Protein AF-A0A6L9JVS0-F1 (afdb_monomer)

Radius of gyration: 28.63 Å; Cα contacts (8 Å, |Δi|>4): 1352; chains: 1; bounding box: 74×17×90 Å

pLDDT: mean 97.19, std 3.71, range [51.88, 98.94]

Organism: Photorhabdus laumondii subsp. laumondii (NCBI:txid141679)

Structure (mmCIF, N/CA/C/O backbone):
data_AF-A0A6L9JVS0-F1
#
_entry.id   AF-A0A6L9JVS0-F1
#
loop_
_atom_site.group_PDB
_atom_site.id
_atom_site.type_symbol
_atom_site.label_atom_id
_atom_site.label_alt_id
_atom_site.label_comp_id
_atom_site.label_asym_id
_atom_site.label_entity_id
_atom_site.label_seq_id
_atom_site.pdbx_PDB_ins_code
_atom_site.Cartn_x
_atom_site.Cartn_y
_atom_site.Cartn_z
_atom_site.occupancy
_atom_site.B_iso_or_equiv
_atom_site.auth_seq_id
_atom_site.auth_comp_id
_atom_site.auth_asym_id
_atom_site.auth_atom_id
_atom_site.pdbx_PDB_model_num
ATOM 1 N N . LYS A 1 1 ? 33.020 8.277 -32.636 1.00 88.56 1 LYS A N 1
ATOM 2 C CA . LYS A 1 1 ? 31.544 8.339 -32.796 1.00 88.56 1 LYS A CA 1
ATOM 3 C C . LYS A 1 1 ? 31.143 7.348 -33.880 1.00 88.56 1 LYS A C 1
ATOM 5 O O . LYS A 1 1 ? 31.838 7.296 -34.883 1.00 88.56 1 LYS A O 1
ATOM 10 N N . MET A 1 2 ? 30.080 6.577 -33.675 1.00 92.81 2 MET A N 1
ATOM 11 C CA . MET A 1 2 ? 29.468 5.703 -34.682 1.00 92.81 2 MET A CA 1
ATOM 12 C C . MET A 1 2 ? 28.032 6.170 -34.920 1.00 92.81 2 MET A C 1
ATOM 14 O O . MET A 1 2 ? 27.337 6.467 -33.949 1.00 92.81 2 MET A O 1
ATOM 18 N N . ASP A 1 3 ? 27.616 6.260 -36.180 1.00 96.19 3 ASP A N 1
ATOM 19 C CA . ASP A 1 3 ? 26.285 6.721 -36.585 1.00 96.19 3 ASP A CA 1
ATOM 20 C C . ASP A 1 3 ? 25.794 5.869 -37.755 1.00 96.19 3 ASP A C 1
ATOM 22 O O . ASP A 1 3 ? 26.435 5.840 -38.805 1.00 96.19 3 ASP A O 1
ATOM 26 N N . VAL A 1 4 ? 24.728 5.099 -37.536 1.00 95.38 4 VAL A N 1
ATOM 27 C CA . VAL A 1 4 ? 24.263 4.077 -38.481 1.00 95.38 4 VAL A CA 1
ATOM 28 C C . VAL A 1 4 ? 22.766 4.189 -38.723 1.00 95.38 4 VAL A C 1
ATOM 30 O O . VAL A 1 4 ? 21.970 4.281 -37.787 1.00 95.38 4 VAL A O 1
ATOM 33 N N . TYR A 1 5 ? 22.396 4.091 -39.998 1.00 96.31 5 TYR A N 1
ATOM 34 C CA . TYR A 1 5 ? 21.030 3.933 -40.481 1.00 96.31 5 TYR A CA 1
ATOM 35 C C . TYR A 1 5 ? 20.975 2.635 -41.281 1.00 96.31 5 TYR A C 1
ATOM 37 O O . TYR A 1 5 ? 21.694 2.492 -42.267 1.00 96.31 5 TYR A O 1
ATOM 45 N N . ALA A 1 6 ? 20.162 1.679 -40.838 1.00 93.50 6 ALA A N 1
ATOM 46 C CA . ALA A 1 6 ? 20.070 0.365 -41.462 1.00 93.50 6 ALA A CA 1
ATOM 47 C C . ALA A 1 6 ? 18.608 -0.068 -41.601 1.00 93.50 6 ALA A C 1
ATOM 49 O O . ALA A 1 6 ? 17.799 0.133 -40.695 1.00 93.50 6 ALA A O 1
ATOM 50 N N . GLY A 1 7 ? 18.267 -0.686 -42.727 1.00 92.50 7 GLY A N 1
ATOM 51 C CA . GLY A 1 7 ? 16.947 -1.247 -42.995 1.00 92.50 7 GLY A CA 1
ATOM 52 C C . GLY A 1 7 ? 17.060 -2.549 -43.778 1.00 92.50 7 GLY A C 1
ATOM 53 O O . GLY A 1 7 ? 18.138 -2.896 -44.255 1.00 92.50 7 GLY A O 1
ATOM 54 N N . GLY A 1 8 ? 15.947 -3.266 -43.915 1.00 90.25 8 GLY A N 1
ATOM 55 C CA . GLY A 1 8 ? 15.896 -4.531 -44.651 1.00 90.25 8 GLY A CA 1
ATOM 56 C C . GLY A 1 8 ? 15.139 -5.615 -43.895 1.00 90.25 8 GLY A C 1
ATOM 57 O O . GLY A 1 8 ? 14.240 -5.328 -43.107 1.00 90.25 8 GLY A O 1
ATOM 58 N N . ALA A 1 9 ? 15.488 -6.878 -44.138 1.00 91.44 9 ALA A N 1
ATOM 59 C CA . ALA A 1 9 ? 14.839 -7.997 -43.460 1.00 91.44 9 ALA A CA 1
ATOM 60 C C . ALA A 1 9 ? 15.318 -8.147 -42.007 1.00 91.44 9 ALA A C 1
ATOM 62 O O . ALA A 1 9 ? 14.504 -8.250 -41.089 1.00 91.44 9 ALA A O 1
ATOM 63 N N . VAL A 1 10 ? 16.637 -8.105 -41.795 1.00 94.62 10 VAL A N 1
ATOM 64 C CA . VAL A 1 10 ? 17.281 -8.226 -40.482 1.00 94.62 10 VAL A CA 1
ATOM 65 C C . VAL A 1 10 ? 18.477 -7.281 -40.405 1.00 94.62 10 VAL A C 1
ATOM 67 O O . VAL A 1 10 ? 19.295 -7.249 -41.320 1.00 94.62 10 VAL A O 1
ATOM 70 N N . ASN A 1 11 ? 18.602 -6.559 -39.293 1.00 95.94 11 ASN A N 1
ATOM 71 C CA . ASN A 1 11 ? 19.773 -5.765 -38.941 1.00 95.94 11 ASN A CA 1
ATOM 72 C C . ASN A 1 11 ? 20.518 -6.419 -37.772 1.00 95.94 11 ASN A C 1
ATOM 74 O O . ASN A 1 11 ? 19.914 -6.698 -36.735 1.00 95.94 11 ASN A O 1
ATOM 78 N N . VAL A 1 12 ? 21.835 -6.582 -37.904 1.00 96.31 12 VAL A N 1
ATOM 79 C CA . VAL A 1 12 ? 22.734 -6.942 -36.798 1.00 96.31 12 VAL A CA 1
ATOM 80 C C . VAL A 1 12 ? 23.840 -5.902 -36.736 1.00 96.31 12 VAL A C 1
ATOM 82 O O . VAL A 1 12 ? 24.631 -5.776 -37.667 1.00 96.31 12 VAL A O 1
ATOM 85 N N . LEU A 1 13 ? 23.883 -5.142 -35.646 1.00 95.94 13 LEU A N 1
ATOM 86 C CA . LEU A 1 13 ? 24.857 -4.082 -35.441 1.00 95.94 13 LEU A CA 1
ATOM 87 C C . LEU A 1 13 ? 25.629 -4.322 -34.150 1.00 95.94 13 LEU A C 1
ATOM 89 O O . LEU A 1 13 ? 25.041 -4.440 -33.078 1.00 95.94 13 LEU A O 1
ATOM 93 N N . VAL A 1 14 ? 26.954 -4.380 -34.253 1.00 96.25 14 VAL A N 1
ATOM 94 C CA . VAL A 1 14 ? 27.847 -4.580 -33.110 1.00 96.25 14 VAL A CA 1
ATOM 95 C C . VAL A 1 14 ? 28.873 -3.460 -33.092 1.00 96.25 14 VAL A C 1
ATOM 97 O O . VAL A 1 14 ? 29.632 -3.282 -34.041 1.00 96.25 14 VAL A O 1
ATOM 100 N N . ARG A 1 15 ? 28.908 -2.716 -31.990 1.00 94.75 15 ARG A N 1
ATOM 101 C CA . ARG A 1 15 ? 29.925 -1.713 -31.697 1.00 94.75 15 ARG A CA 1
ATOM 102 C C . ARG A 1 15 ? 30.802 -2.195 -30.553 1.00 94.75 15 ARG A C 1
ATOM 104 O O . ARG A 1 15 ? 30.291 -2.472 -29.471 1.00 94.75 15 ARG A O 1
ATOM 111 N N . ILE A 1 16 ? 32.113 -2.220 -30.779 1.00 95.81 16 ILE A N 1
ATOM 112 C CA . ILE A 1 16 ? 33.126 -2.458 -29.746 1.00 95.81 16 ILE A CA 1
ATOM 113 C C . ILE A 1 16 ? 34.028 -1.222 -29.661 1.00 95.81 16 ILE A C 1
ATOM 115 O O . ILE A 1 16 ? 34.544 -0.774 -30.683 1.00 95.81 16 ILE A O 1
ATOM 119 N N . GLY A 1 17 ? 34.213 -0.682 -28.458 1.00 93.25 17 GLY A N 1
ATOM 120 C CA . GLY A 1 17 ? 35.100 0.449 -28.173 1.00 93.25 17 GLY A CA 1
ATOM 121 C C . GLY A 1 17 ? 34.377 1.682 -27.631 1.00 93.25 17 GLY A C 1
ATOM 122 O O . GLY A 1 17 ? 33.152 1.716 -27.534 1.00 93.25 17 GLY A O 1
ATOM 123 N N . ASP A 1 18 ? 35.140 2.716 -27.287 1.00 95.62 18 ASP A N 1
ATOM 124 C CA . ASP A 1 18 ? 34.622 3.884 -26.570 1.00 95.62 18 ASP A CA 1
ATOM 125 C C . ASP A 1 18 ? 34.082 4.983 -27.495 1.00 95.62 18 ASP A C 1
ATOM 127 O O . ASP A 1 18 ? 34.458 5.095 -28.665 1.00 95.62 18 ASP A O 1
ATOM 131 N N . GLY A 1 19 ? 33.155 5.795 -26.995 1.00 93.50 19 GLY A N 1
ATOM 132 C CA . GLY A 1 19 ? 32.558 6.943 -27.673 1.00 93.50 19 GLY A CA 1
ATOM 133 C C . GLY A 1 19 ? 31.068 6.791 -27.979 1.00 93.50 19 GLY A C 1
ATOM 134 O O . GLY A 1 19 ? 30.426 5.796 -27.670 1.00 93.50 19 GLY A O 1
ATOM 135 N N . GLN A 1 20 ? 30.495 7.820 -28.598 1.00 95.56 20 GLN A N 1
ATOM 136 C CA . GLN A 1 20 ? 29.056 7.869 -28.853 1.00 95.56 20 GLN A CA 1
ATOM 137 C C . GLN A 1 20 ? 28.603 6.816 -29.880 1.00 95.56 20 GLN A C 1
ATOM 139 O O . GLN A 1 20 ? 29.223 6.688 -30.946 1.00 95.56 20 GLN A O 1
ATOM 144 N N . TYR A 1 21 ? 27.493 6.136 -29.579 1.00 97.19 21 TYR A N 1
ATOM 145 C CA . TYR A 1 21 ? 26.830 5.161 -30.448 1.00 97.19 21 TYR A CA 1
ATOM 146 C C . TYR A 1 21 ? 25.431 5.630 -30.852 1.00 97.19 21 TYR A C 1
ATOM 148 O O . TYR A 1 21 ? 24.548 5.749 -30.006 1.00 97.19 21 TYR A O 1
ATOM 156 N N . LEU A 1 22 ? 25.218 5.891 -32.138 1.00 97.44 22 LEU A N 1
ATOM 157 C CA . LEU A 1 22 ? 23.922 6.271 -32.696 1.00 97.44 22 LEU A CA 1
ATOM 158 C C . LEU A 1 22 ? 23.476 5.201 -33.696 1.00 97.44 22 LEU A C 1
ATOM 160 O O . LEU A 1 22 ? 24.226 4.862 -34.611 1.00 97.44 22 LEU A O 1
ATOM 164 N N . ALA A 1 23 ? 22.268 4.667 -33.520 1.00 97.00 23 ALA A N 1
ATOM 165 C CA . ALA A 1 23 ? 21.721 3.645 -34.408 1.00 97.00 23 ALA A CA 1
ATOM 166 C C . ALA A 1 23 ? 20.224 3.852 -34.674 1.00 97.00 23 ALA A C 1
ATOM 168 O O . ALA A 1 23 ? 19.424 3.975 -33.744 1.00 97.00 23 ALA A O 1
ATOM 169 N N . HIS A 1 24 ? 19.850 3.823 -35.951 1.00 97.31 24 HIS A N 1
ATOM 170 C CA . HIS A 1 24 ? 18.474 3.807 -36.438 1.00 97.31 24 HIS A CA 1
ATOM 171 C C . HIS A 1 24 ? 18.256 2.530 -37.250 1.00 97.31 24 HIS A C 1
ATOM 173 O O . HIS A 1 24 ? 18.792 2.388 -38.348 1.00 97.31 24 HIS A O 1
ATOM 179 N N . LEU A 1 25 ? 17.498 1.589 -36.688 1.00 96.75 25 LEU A N 1
ATOM 180 C CA . LEU A 1 25 ? 17.318 0.246 -37.230 1.00 96.75 25 LEU A CA 1
ATOM 181 C C . LEU A 1 25 ? 15.854 0.045 -37.649 1.00 96.75 25 LEU A C 1
ATOM 183 O O . LEU A 1 25 ? 14.945 0.152 -36.826 1.00 96.75 25 LEU A O 1
ATOM 187 N N . LEU A 1 26 ? 15.646 -0.198 -38.942 1.00 94.00 26 LEU A N 1
ATOM 188 C CA . LEU A 1 26 ? 14.357 -0.256 -39.638 1.00 94.00 26 LEU A CA 1
ATOM 189 C C . LEU A 1 26 ? 14.189 -1.600 -40.373 1.00 94.00 26 LEU A C 1
ATOM 191 O O . LEU A 1 26 ? 13.986 -1.631 -41.588 1.00 94.00 26 LEU A O 1
ATOM 195 N N . ALA A 1 27 ? 14.355 -2.718 -39.667 1.00 93.00 27 ALA A N 1
ATOM 196 C CA . ALA A 1 27 ? 14.161 -4.063 -40.214 1.00 93.00 27 ALA A CA 1
ATOM 197 C C . ALA A 1 27 ? 13.114 -4.864 -39.433 1.00 93.00 27 ALA A C 1
ATOM 199 O O . ALA A 1 27 ? 12.779 -4.510 -38.305 1.00 93.00 27 ALA A O 1
ATOM 200 N N . TYR A 1 28 ? 12.611 -5.969 -39.998 1.00 91.50 28 TYR A N 1
ATOM 201 C CA . TYR A 1 28 ? 11.685 -6.857 -39.276 1.00 91.50 28 TYR A CA 1
ATOM 202 C C . TYR A 1 28 ? 12.311 -7.419 -37.991 1.00 91.50 28 TYR A C 1
ATOM 204 O O . TYR A 1 28 ? 11.611 -7.554 -36.986 1.00 91.50 28 TYR A O 1
ATOM 212 N N . GLY A 1 29 ? 13.617 -7.698 -38.010 1.00 95.75 29 GLY A N 1
ATOM 213 C CA . GLY A 1 29 ? 14.415 -8.021 -36.827 1.00 95.75 29 GLY A CA 1
ATOM 214 C C . GLY A 1 29 ? 15.595 -7.065 -36.674 1.00 95.75 29 GLY A C 1
ATOM 215 O O . GLY A 1 29 ? 16.367 -6.890 -37.611 1.00 95.75 29 GLY A O 1
ATOM 216 N N . ASN A 1 30 ? 15.763 -6.463 -35.500 1.00 97.62 30 ASN A N 1
ATOM 217 C CA . ASN A 1 30 ? 16.861 -5.552 -35.190 1.00 97.62 30 ASN A CA 1
ATOM 218 C C . ASN A 1 30 ? 17.620 -6.057 -33.961 1.00 97.62 30 ASN A C 1
ATOM 220 O O . ASN A 1 30 ? 17.027 -6.200 -32.895 1.00 97.62 30 ASN A O 1
ATOM 224 N N . ILE A 1 31 ? 18.925 -6.284 -34.105 1.00 97.19 31 ILE A N 1
ATOM 225 C CA . ILE A 1 31 ? 19.838 -6.651 -33.020 1.00 97.19 31 ILE A CA 1
ATOM 226 C C . ILE A 1 31 ? 20.941 -5.600 -32.943 1.00 97.19 31 ILE A C 1
ATOM 228 O O . ILE A 1 31 ? 21.624 -5.334 -33.931 1.00 97.19 31 ILE A O 1
ATOM 232 N N . SER A 1 32 ? 21.125 -5.005 -31.767 1.00 97.81 32 SER A N 1
ATOM 233 C CA . SER A 1 32 ? 22.097 -3.936 -31.531 1.00 97.81 32 SER A CA 1
ATOM 234 C C . SER A 1 32 ? 22.914 -4.199 -30.271 1.00 97.81 32 SER A C 1
ATOM 236 O O . SER A 1 32 ? 22.366 -4.228 -29.174 1.00 97.81 32 SER A O 1
ATOM 238 N N . ILE A 1 33 ? 24.233 -4.325 -30.390 1.00 97.69 33 ILE A N 1
ATOM 239 C CA . ILE A 1 33 ? 25.142 -4.524 -29.257 1.00 97.69 33 ILE A CA 1
ATOM 240 C C . ILE A 1 33 ? 26.127 -3.362 -29.198 1.00 97.69 33 ILE A C 1
ATOM 242 O O . ILE A 1 33 ? 26.799 -3.055 -30.179 1.00 97.69 33 ILE A O 1
ATOM 246 N N . HIS A 1 34 ? 26.247 -2.742 -28.031 1.00 97.69 34 HIS A N 1
ATOM 247 C CA . HIS A 1 34 ? 27.231 -1.715 -27.734 1.00 97.69 34 HIS A CA 1
ATOM 248 C C . HIS A 1 34 ? 28.103 -2.160 -26.560 1.00 97.69 34 HIS A C 1
ATOM 250 O O . HIS A 1 34 ? 27.644 -2.186 -25.426 1.00 97.69 34 HIS A O 1
ATOM 256 N N . LYS A 1 35 ? 29.365 -2.504 -26.819 1.00 97.50 35 LYS A N 1
ATOM 257 C CA . LYS A 1 35 ? 30.345 -2.861 -25.790 1.00 97.50 35 LYS A CA 1
ATOM 258 C C . LYS A 1 35 ? 31.452 -1.810 -25.721 1.00 97.50 35 LYS A C 1
ATOM 260 O O . LYS A 1 35 ? 32.228 -1.683 -26.663 1.00 97.50 35 LYS A O 1
ATOM 265 N N . GLY A 1 36 ? 31.556 -1.101 -24.606 1.00 94.31 36 GLY A N 1
ATOM 266 C CA . GLY A 1 36 ? 32.511 -0.009 -24.406 1.00 94.31 36 GLY A CA 1
ATOM 267 C C . GLY A 1 36 ? 31.880 1.161 -23.661 1.00 94.31 36 GLY A C 1
ATOM 268 O O . GLY A 1 36 ? 30.683 1.154 -23.373 1.00 94.31 36 GLY A O 1
ATOM 269 N N . ASN A 1 37 ? 32.690 2.158 -23.323 1.00 96.81 37 ASN A N 1
ATOM 270 C CA . ASN A 1 37 ? 32.223 3.344 -22.623 1.00 96.81 37 ASN A CA 1
ATOM 271 C C . ASN A 1 37 ? 31.711 4.392 -23.609 1.00 96.81 37 ASN A C 1
ATOM 273 O O . ASN A 1 37 ? 32.362 4.712 -24.597 1.00 96.81 37 ASN A O 1
ATOM 277 N N . GLY A 1 38 ? 30.572 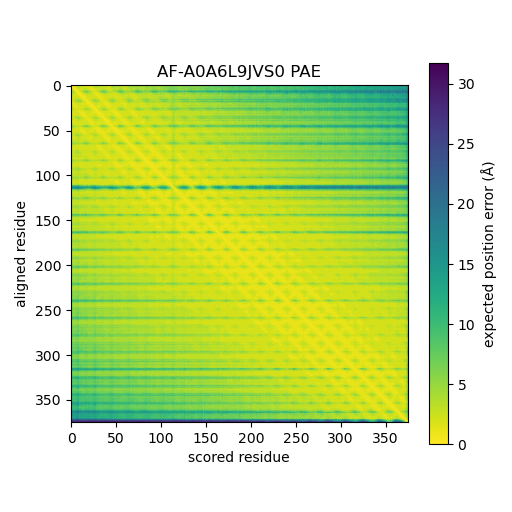4.998 -23.318 1.00 96.19 38 GLY A N 1
ATOM 278 C CA . GLY A 1 38 ? 30.006 6.081 -24.105 1.00 96.19 38 GLY A CA 1
ATOM 279 C C . GLY A 1 38 ? 28.491 6.031 -24.125 1.00 96.19 38 GLY A C 1
ATOM 280 O O . GLY A 1 38 ? 27.873 4.982 -23.954 1.00 96.19 38 GLY A O 1
ATOM 281 N N . SER A 1 39 ? 27.877 7.186 -24.342 1.00 97.19 39 SER A N 1
ATOM 282 C CA . SER A 1 39 ? 26.424 7.258 -24.416 1.00 97.19 39 SER A CA 1
ATOM 283 C C . SER A 1 39 ? 25.912 6.659 -25.724 1.00 97.19 39 SER A C 1
ATOM 285 O O . SER A 1 39 ? 26.531 6.806 -26.788 1.00 97.19 39 SER A O 1
ATOM 287 N N . SER A 1 40 ? 24.751 6.020 -25.659 1.00 96.81 40 SER A N 1
ATOM 288 C CA . SER A 1 40 ? 24.086 5.442 -26.816 1.00 96.81 40 SER A CA 1
ATOM 289 C C . SER A 1 40 ? 22.693 6.022 -27.033 1.00 96.81 40 SER A C 1
ATOM 291 O O . SER A 1 40 ? 21.934 6.277 -26.099 1.00 96.81 40 SER A O 1
ATOM 293 N N . ARG A 1 41 ? 22.344 6.221 -28.305 1.00 97.75 41 ARG A N 1
ATOM 294 C CA . ARG A 1 41 ? 20.991 6.560 -28.740 1.00 97.75 41 ARG A CA 1
ATOM 295 C C . ARG A 1 41 ? 20.564 5.577 -29.814 1.00 97.75 41 ARG A C 1
ATOM 297 O O . ARG A 1 41 ? 21.148 5.545 -30.895 1.00 97.75 41 ARG A O 1
ATOM 304 N N . VAL A 1 42 ? 19.551 4.777 -29.509 1.00 97.69 42 VAL A N 1
ATOM 305 C CA . VAL A 1 42 ? 19.140 3.654 -30.357 1.00 97.69 42 VAL A CA 1
ATOM 306 C C . VAL A 1 42 ? 17.642 3.734 -30.605 1.00 97.69 42 VAL A C 1
ATOM 308 O O . VAL A 1 42 ? 16.849 3.807 -29.666 1.00 97.69 42 VAL A O 1
ATOM 311 N N . ARG A 1 43 ? 17.251 3.726 -31.878 1.00 97.69 43 ARG A N 1
ATOM 312 C CA . ARG A 1 43 ? 15.857 3.681 -32.320 1.00 97.69 43 ARG A CA 1
ATOM 313 C C . ARG A 1 43 ? 15.642 2.438 -33.163 1.00 97.69 43 ARG A C 1
ATOM 315 O O . ARG A 1 43 ? 16.308 2.270 -34.181 1.00 97.69 43 ARG A O 1
ATOM 322 N N . MET A 1 44 ? 14.707 1.594 -32.749 1.00 97.75 44 MET A N 1
ATOM 323 C CA . MET A 1 44 ? 14.405 0.331 -33.419 1.00 97.75 44 MET A CA 1
ATOM 324 C C . MET A 1 44 ? 12.928 0.290 -33.799 1.00 97.75 44 MET A C 1
ATOM 326 O O . MET A 1 44 ? 12.060 0.412 -32.933 1.00 97.75 44 MET A O 1
ATOM 330 N N . LEU A 1 45 ? 12.651 0.146 -35.093 1.00 94.00 45 LEU A N 1
ATOM 331 C CA . LEU A 1 45 ? 11.315 -0.084 -35.632 1.00 94.00 45 LEU A CA 1
ATOM 332 C C . LEU A 1 45 ? 11.343 -1.427 -36.365 1.00 94.00 45 LEU A C 1
ATOM 334 O O . LEU A 1 45 ? 12.024 -1.568 -37.379 1.00 94.00 45 LEU A O 1
ATOM 338 N N . GLY A 1 46 ? 10.628 -2.411 -35.833 1.00 89.94 46 GLY A N 1
ATOM 339 C CA . GLY A 1 46 ? 10.702 -3.791 -36.308 1.00 89.94 46 GLY A CA 1
ATOM 340 C C . GLY A 1 46 ? 9.803 -4.723 -35.520 1.00 89.94 46 GLY A C 1
ATOM 341 O O . GLY A 1 46 ? 9.363 -4.369 -34.436 1.00 89.94 46 GLY A O 1
ATOM 342 N N . GLY A 1 47 ? 9.524 -5.918 -36.037 1.00 90.25 47 GLY A N 1
ATOM 343 C CA . GLY A 1 47 ? 8.758 -6.934 -35.310 1.00 90.25 47 GLY A CA 1
ATOM 344 C C . GLY A 1 47 ? 9.466 -7.391 -34.031 1.00 90.25 47 GLY A C 1
ATOM 345 O O . GLY A 1 47 ? 8.818 -7.517 -32.993 1.00 90.25 47 GLY A O 1
ATOM 346 N N . TYR A 1 48 ? 10.790 -7.553 -34.092 1.00 95.94 48 TYR A N 1
ATOM 347 C CA . TYR A 1 48 ? 11.640 -7.960 -32.972 1.00 95.94 48 TYR A CA 1
ATOM 348 C C . TYR A 1 48 ? 12.817 -6.997 -32.824 1.00 95.94 48 TYR A C 1
ATOM 350 O O . TYR A 1 48 ? 13.630 -6.873 -33.735 1.00 95.94 48 TYR A O 1
ATOM 358 N N . ASN A 1 49 ? 12.924 -6.333 -31.678 1.00 97.69 49 ASN A N 1
ATOM 359 C CA . ASN A 1 49 ? 13.955 -5.336 -31.410 1.00 97.69 49 ASN A CA 1
ATOM 360 C C . ASN A 1 49 ? 14.742 -5.720 -30.158 1.00 97.69 49 ASN A C 1
ATOM 362 O O . ASN A 1 49 ? 14.156 -5.853 -29.082 1.00 97.69 49 ASN A O 1
ATOM 366 N N . THR A 1 50 ? 16.062 -5.851 -30.279 1.00 97.81 50 THR A N 1
ATOM 367 C CA . THR A 1 50 ? 16.956 -6.075 -29.144 1.00 97.81 50 THR A CA 1
ATOM 368 C C . THR A 1 50 ? 18.085 -5.055 -29.106 1.00 97.81 50 THR A C 1
ATOM 370 O O . THR A 1 50 ? 18.717 -4.749 -30.121 1.00 97.81 50 THR A O 1
ATOM 373 N N . HIS A 1 51 ? 18.357 -4.523 -27.916 1.00 98.25 51 HIS A N 1
ATOM 374 C CA . HIS A 1 51 ? 19.535 -3.697 -27.691 1.00 98.25 51 HIS A CA 1
ATOM 375 C C . HIS A 1 51 ? 20.229 -4.050 -26.379 1.00 98.25 51 HIS A C 1
ATOM 377 O O . HIS A 1 51 ? 19.594 -4.116 -25.332 1.00 98.25 51 HIS A O 1
ATOM 383 N N . THR A 1 52 ? 21.543 -4.236 -26.420 1.00 98.25 52 THR A N 1
ATOM 384 C CA . THR A 1 52 ? 22.356 -4.464 -25.228 1.00 98.25 52 THR A CA 1
ATOM 385 C C . THR A 1 52 ? 23.516 -3.482 -25.192 1.00 98.25 52 THR A C 1
ATOM 387 O O . THR A 1 52 ? 24.312 -3.438 -26.128 1.00 98.25 52 THR A O 1
ATOM 390 N N . GLN A 1 53 ? 23.646 -2.732 -24.099 1.00 98.12 53 GLN A N 1
ATOM 391 C CA . GLN A 1 53 ? 24.842 -1.958 -23.785 1.00 98.12 53 GLN A CA 1
ATOM 392 C C . GLN A 1 53 ? 25.607 -2.611 -22.629 1.00 98.12 53 GLN A C 1
ATOM 394 O O . GLN A 1 53 ? 25.040 -2.846 -21.566 1.00 98.12 53 GLN A O 1
ATOM 399 N N . ILE A 1 54 ? 26.898 -2.865 -22.828 1.00 97.75 54 ILE A N 1
ATOM 400 C CA . ILE A 1 54 ? 27.841 -3.353 -21.818 1.00 97.75 54 ILE A CA 1
ATOM 401 C C . ILE A 1 54 ? 28.957 -2.315 -21.689 1.00 97.75 54 ILE A C 1
ATOM 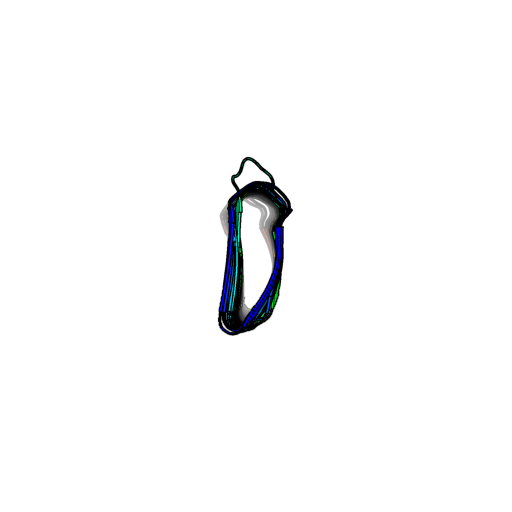403 O O . ILE A 1 54 ? 29.756 -2.150 -22.610 1.00 97.75 54 ILE A O 1
ATOM 407 N N . GLY A 1 55 ? 29.028 -1.634 -20.552 1.00 94.81 55 GLY A N 1
ATOM 408 C CA . GLY A 1 55 ? 29.959 -0.531 -20.314 1.00 94.81 55 GLY A CA 1
ATOM 409 C C . GLY A 1 55 ? 29.253 0.735 -19.839 1.00 94.81 55 GLY A C 1
ATOM 410 O O . GLY A 1 55 ? 28.022 0.809 -19.794 1.00 94.81 55 GLY A O 1
ATOM 411 N N . ASN A 1 56 ? 30.047 1.733 -19.453 1.00 96.62 56 ASN A N 1
ATOM 412 C CA . ASN A 1 56 ? 29.527 2.927 -18.798 1.00 96.62 56 ASN A CA 1
ATOM 413 C C . ASN A 1 56 ? 29.062 3.970 -19.814 1.00 96.62 56 ASN A C 1
ATOM 415 O O . ASN A 1 56 ? 29.776 4.275 -20.763 1.00 96.62 56 ASN A O 1
ATOM 419 N N . GLY A 1 57 ? 27.905 4.578 -19.587 1.00 96.81 57 GLY A N 1
ATOM 420 C CA . GLY A 1 57 ? 27.406 5.686 -20.395 1.00 96.81 57 GLY A CA 1
ATOM 421 C C . GLY A 1 57 ? 25.890 5.719 -20.453 1.00 96.81 57 GLY A C 1
ATOM 422 O O . GLY A 1 57 ? 25.232 4.703 -20.243 1.00 96.81 57 GLY A O 1
ATOM 423 N N . ASP A 1 58 ? 25.334 6.884 -20.751 1.00 98.06 58 ASP A N 1
ATOM 424 C CA . ASP A 1 58 ? 23.884 7.062 -20.738 1.00 98.06 58 ASP A CA 1
ATOM 425 C C . ASP A 1 58 ? 23.207 6.421 -21.956 1.00 98.06 58 ASP A C 1
ATOM 427 O O . ASP A 1 58 ? 23.731 6.459 -23.070 1.00 98.06 58 ASP A O 1
ATOM 431 N N . GLY A 1 59 ? 22.015 5.867 -21.754 1.00 97.69 59 GLY A N 1
ATOM 432 C CA . GLY A 1 59 ? 21.180 5.288 -22.801 1.00 97.69 59 GLY A CA 1
ATOM 433 C C . GLY A 1 59 ? 19.937 6.134 -23.065 1.00 97.69 59 GLY A C 1
ATOM 434 O O . GLY A 1 59 ? 19.189 6.447 -22.143 1.00 97.69 59 GLY A O 1
ATOM 435 N N . ASN A 1 60 ? 19.679 6.476 -24.328 1.00 98.25 60 ASN A N 1
ATOM 436 C CA . ASN A 1 60 ? 18.399 7.026 -24.779 1.00 98.25 60 ASN A CA 1
ATOM 437 C C . ASN A 1 60 ? 17.814 6.134 -25.876 1.00 98.25 60 ASN A C 1
ATOM 439 O O . ASN A 1 60 ? 18.247 6.179 -27.034 1.00 98.25 60 ASN A O 1
ATOM 443 N N . TRP A 1 61 ? 16.855 5.292 -25.507 1.00 97.94 61 TRP A N 1
ATOM 444 C CA . TRP A 1 61 ? 16.443 4.165 -26.334 1.00 97.94 61 TRP A CA 1
ATOM 445 C C . TRP A 1 61 ? 14.956 4.187 -26.652 1.00 97.94 61 TRP A C 1
ATOM 447 O O . TRP A 1 61 ? 14.113 4.544 -25.835 1.00 97.94 61 TRP A O 1
ATOM 457 N N . SER A 1 62 ? 14.614 3.788 -27.870 1.00 97.44 62 SER A N 1
ATOM 458 C CA . SER A 1 62 ? 13.220 3.618 -28.258 1.00 97.44 62 SER A CA 1
ATOM 459 C C . SER A 1 62 ? 13.036 2.387 -29.126 1.00 97.44 62 SER A C 1
ATOM 461 O O . SER A 1 62 ? 13.826 2.123 -30.036 1.00 97.44 62 SER A O 1
ATOM 463 N N . GLY A 1 63 ? 11.977 1.643 -28.832 1.00 96.62 63 GLY A N 1
ATOM 464 C CA . GLY A 1 63 ? 11.587 0.440 -29.551 1.00 96.62 63 GLY A CA 1
ATOM 465 C C . GLY A 1 63 ? 10.109 0.499 -29.897 1.00 96.62 63 GLY A C 1
ATOM 466 O O . GLY A 1 63 ? 9.285 0.822 -29.042 1.00 96.62 63 GLY A O 1
ATOM 467 N N . LYS A 1 64 ? 9.766 0.205 -31.150 1.00 96.88 64 LYS A N 1
ATOM 468 C CA . LYS A 1 64 ? 8.382 -0.011 -31.574 1.00 96.88 64 LYS A CA 1
ATOM 469 C C . LYS A 1 64 ? 8.307 -1.307 -32.367 1.00 96.88 64 LYS A C 1
ATOM 471 O O . LYS A 1 64 ? 8.982 -1.433 -33.391 1.00 96.88 64 LYS A O 1
ATOM 476 N N . GLY A 1 65 ? 7.483 -2.247 -31.914 1.00 93.19 65 GLY A N 1
ATOM 477 C CA . GLY A 1 65 ? 7.474 -3.586 -32.490 1.00 93.19 65 GLY A CA 1
ATOM 478 C C . GLY A 1 65 ? 6.521 -4.576 -31.856 1.00 93.19 65 GLY A C 1
ATOM 479 O O . GLY A 1 65 ? 5.740 -4.219 -30.990 1.00 93.19 65 GLY A O 1
ATOM 480 N N . GLY A 1 66 ? 6.597 -5.839 -32.269 1.00 92.25 66 GLY A N 1
ATOM 481 C CA . GLY A 1 66 ? 5.948 -6.930 -31.540 1.00 92.25 66 GLY A CA 1
ATOM 482 C C . GLY A 1 66 ? 6.645 -7.176 -30.200 1.00 92.25 66 GLY A C 1
ATOM 483 O O . GLY A 1 66 ? 5.988 -7.216 -29.164 1.00 92.25 66 GLY A O 1
ATOM 484 N N . PHE A 1 67 ? 7.977 -7.249 -30.224 1.00 95.88 67 PHE A N 1
ATOM 485 C CA . PHE A 1 67 ? 8.826 -7.493 -29.060 1.00 95.88 67 PHE A CA 1
ATOM 486 C C . PHE A 1 67 ? 9.952 -6.464 -28.978 1.00 95.88 67 PHE A C 1
ATOM 488 O O . PHE A 1 67 ? 10.669 -6.248 -29.956 1.00 95.88 67 PHE A O 1
ATOM 495 N N . ASN A 1 68 ? 10.144 -5.867 -27.802 1.00 97.94 68 ASN A N 1
ATOM 496 C CA . ASN A 1 68 ? 11.261 -4.972 -27.511 1.00 97.94 68 ASN A CA 1
ATOM 497 C C . ASN A 1 68 ? 11.993 -5.463 -26.256 1.00 97.94 68 ASN A C 1
ATOM 499 O O . ASN A 1 68 ? 11.396 -5.490 -25.185 1.00 97.94 68 ASN A O 1
ATOM 503 N N . VAL A 1 69 ? 13.271 -5.828 -26.368 1.00 98.25 69 VAL A N 1
ATOM 504 C CA . VAL A 1 69 ? 14.093 -6.310 -25.244 1.00 98.25 69 VAL A CA 1
ATOM 505 C C . VAL A 1 69 ? 15.369 -5.488 -25.164 1.00 98.25 69 VAL A C 1
ATOM 507 O O . VAL A 1 69 ? 16.207 -5.538 -26.062 1.00 98.25 69 VAL A O 1
ATOM 510 N N . ILE A 1 70 ? 15.524 -4.708 -24.101 1.00 98.12 70 ILE A N 1
ATOM 511 C CA . ILE A 1 70 ? 16.657 -3.801 -23.949 1.00 98.12 70 ILE A CA 1
ATOM 512 C C . ILE A 1 70 ? 17.370 -4.036 -22.620 1.00 98.12 70 ILE A C 1
ATOM 514 O O . ILE A 1 70 ? 16.741 -4.224 -21.581 1.00 98.12 70 ILE A O 1
ATOM 518 N N . THR A 1 71 ? 18.700 -4.020 -22.641 1.00 98.38 71 THR A N 1
ATOM 519 C CA . THR A 1 71 ? 19.524 -4.273 -21.459 1.00 98.38 71 THR A CA 1
ATOM 520 C C . THR A 1 71 ? 20.709 -3.318 -21.384 1.00 98.38 71 THR A C 1
ATOM 522 O O . THR A 1 71 ? 21.430 -3.141 -22.362 1.00 98.38 71 THR A O 1
ATOM 525 N N . GLN A 1 72 ? 20.953 -2.750 -20.206 1.00 98.31 72 GLN A N 1
ATOM 526 C CA . GLN A 1 72 ? 22.214 -2.103 -19.855 1.00 98.31 72 GLN A CA 1
ATOM 527 C C . GLN A 1 72 ? 22.905 -2.897 -18.749 1.00 98.31 72 GLN A C 1
ATOM 529 O O . GLN A 1 72 ? 22.275 -3.215 -17.743 1.00 98.31 72 GLN A O 1
ATOM 534 N N . ALA A 1 73 ? 24.201 -3.141 -18.903 1.00 97.94 73 ALA A N 1
ATOM 535 C CA . ALA A 1 73 ? 25.090 -3.584 -17.841 1.00 97.94 73 ALA A CA 1
ATOM 536 C C . ALA A 1 73 ? 26.254 -2.594 -17.705 1.00 97.94 73 ALA A C 1
ATOM 538 O O . ALA A 1 73 ? 27.120 -2.522 -18.577 1.00 97.94 73 ALA A O 1
ATOM 539 N N . GLY A 1 74 ? 26.258 -1.814 -16.626 1.00 95.81 74 GLY A N 1
ATOM 540 C CA . GLY A 1 74 ? 27.237 -0.759 -16.370 1.00 95.81 74 GLY A CA 1
ATOM 541 C C . GLY A 1 74 ? 26.616 0.480 -15.727 1.00 95.81 74 GLY A C 1
ATOM 542 O O . GLY A 1 74 ? 25.411 0.536 -15.464 1.00 95.81 74 GLY A O 1
ATOM 543 N N . LYS A 1 75 ? 27.454 1.488 -15.469 1.00 96.31 75 LYS A N 1
ATOM 544 C CA . LYS A 1 75 ? 27.008 2.777 -14.929 1.00 96.31 75 LYS A CA 1
ATOM 545 C C . LYS A 1 75 ? 26.414 3.669 -16.021 1.00 96.31 75 LYS A C 1
ATOM 547 O O . LYS A 1 75 ? 26.752 3.541 -17.196 1.00 96.31 75 LYS A O 1
ATOM 552 N N . GLY A 1 76 ? 25.589 4.627 -15.620 1.00 97.06 76 GLY A N 1
ATOM 553 C CA . GLY A 1 76 ? 24.973 5.613 -16.514 1.00 97.06 76 GLY A CA 1
ATOM 554 C C . GLY A 1 76 ? 23.457 5.513 -16.490 1.00 97.06 76 GLY A C 1
ATOM 555 O O . GLY A 1 76 ? 22.901 4.476 -16.137 1.00 97.06 76 GLY A O 1
ATOM 556 N N . SER A 1 77 ? 22.774 6.599 -16.818 1.00 98.00 77 SER A N 1
ATOM 557 C CA . SER A 1 77 ? 21.316 6.652 -16.717 1.00 98.00 77 SER A CA 1
ATOM 558 C C . SER A 1 77 ? 20.646 6.164 -17.998 1.00 98.00 77 SER A C 1
ATOM 560 O O . SER A 1 77 ? 21.190 6.309 -19.090 1.00 98.00 77 SER A O 1
ATOM 562 N N . ILE A 1 78 ? 19.444 5.605 -17.876 1.00 98.25 78 ILE A N 1
ATOM 563 C CA . ILE A 1 78 ? 18.623 5.185 -19.016 1.00 98.25 78 ILE A CA 1
ATOM 564 C C . ILE A 1 78 ? 17.368 6.045 -19.080 1.00 98.25 78 ILE A C 1
ATOM 566 O O . ILE A 1 78 ? 16.660 6.196 -18.086 1.00 98.25 78 ILE A O 1
ATOM 570 N N . SER A 1 79 ? 17.051 6.519 -20.279 1.00 98.44 79 SER A N 1
ATOM 571 C CA . SER A 1 79 ? 15.722 6.978 -20.670 1.00 98.44 79 SER A CA 1
ATOM 572 C C . SER A 1 79 ? 15.221 6.099 -21.813 1.00 98.44 79 SER A C 1
ATOM 574 O O . SER A 1 79 ? 15.921 5.930 -22.814 1.00 98.44 79 SER A O 1
ATOM 576 N N . SER A 1 80 ? 14.044 5.489 -21.664 1.00 98.31 80 SER A N 1
ATOM 577 C CA . SER A 1 80 ? 13.533 4.539 -22.655 1.00 98.31 80 SER A CA 1
ATOM 578 C C . SER A 1 80 ? 12.027 4.631 -22.878 1.00 98.31 80 SER A C 1
ATOM 580 O O . SER A 1 80 ? 11.256 4.746 -21.928 1.00 98.31 80 SER A O 1
ATOM 582 N N . VAL A 1 81 ? 11.602 4.485 -24.137 1.00 98.44 81 VAL A N 1
ATOM 583 C CA . VAL A 1 81 ? 10.187 4.339 -24.520 1.00 98.44 81 VAL A CA 1
ATOM 584 C C . VAL A 1 81 ? 10.000 3.098 -25.387 1.00 98.44 81 VAL A C 1
ATOM 586 O O . VAL A 1 81 ? 10.520 3.045 -26.503 1.00 98.44 81 VAL A O 1
ATOM 589 N N . LEU A 1 82 ? 9.246 2.111 -24.894 1.00 98.38 82 LEU A N 1
ATOM 590 C CA . LEU A 1 82 ? 8.977 0.856 -25.603 1.00 98.38 82 LEU A CA 1
ATOM 591 C C . LEU A 1 82 ? 7.485 0.692 -25.884 1.00 98.38 82 LEU A C 1
ATOM 593 O O . LEU A 1 82 ? 6.652 0.786 -24.985 1.00 98.38 82 LEU A O 1
ATOM 597 N N . LEU A 1 83 ? 7.158 0.447 -27.147 1.00 97.94 83 LEU A N 1
ATOM 598 C CA . LEU A 1 83 ? 5.795 0.273 -27.629 1.00 97.94 83 LEU A CA 1
ATOM 599 C C . LEU A 1 83 ? 5.694 -1.076 -28.339 1.00 97.94 83 LEU A C 1
ATOM 601 O O . LEU A 1 83 ? 6.399 -1.302 -29.328 1.00 97.94 83 LEU A O 1
ATOM 605 N N . GLY A 1 84 ? 4.817 -1.967 -27.887 1.00 95.25 84 GLY A N 1
ATOM 606 C CA . GLY A 1 84 ? 4.688 -3.257 -28.553 1.00 95.25 84 GLY A CA 1
ATOM 607 C C . GLY A 1 84 ? 3.766 -4.274 -27.916 1.00 95.25 84 GLY A C 1
ATOM 608 O O . GLY A 1 84 ? 3.014 -3.958 -27.009 1.00 95.25 84 GLY A O 1
ATOM 609 N N . GLY A 1 85 ? 3.805 -5.511 -28.407 1.00 95.12 85 GLY A N 1
ATOM 610 C CA . GLY A 1 85 ? 3.103 -6.630 -27.775 1.00 95.12 85 GLY A CA 1
ATOM 611 C C . GLY A 1 85 ? 3.727 -6.985 -26.425 1.00 95.12 85 GLY A C 1
ATOM 612 O O . GLY A 1 85 ? 3.015 -7.095 -25.429 1.00 95.12 85 GLY A O 1
ATOM 613 N N . ALA A 1 86 ? 5.057 -7.085 -26.383 1.00 97.44 86 ALA A N 1
ATOM 614 C CA . ALA A 1 86 ? 5.827 -7.304 -25.165 1.00 97.44 86 ALA A CA 1
ATOM 615 C C . ALA A 1 86 ? 7.069 -6.402 -25.108 1.00 97.44 86 ALA A C 1
ATOM 617 O O . ALA A 1 86 ? 7.816 -6.274 -26.082 1.00 97.44 86 ALA A O 1
ATO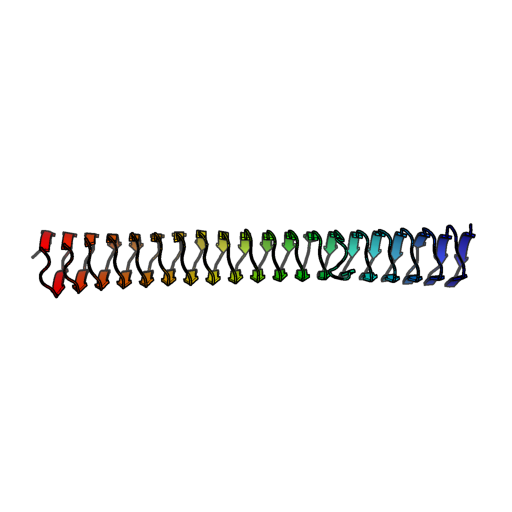M 618 N N . ASN A 1 87 ? 7.305 -5.803 -23.945 1.00 98.44 87 ASN A N 1
ATOM 619 C CA . ASN A 1 87 ? 8.401 -4.880 -23.681 1.00 98.44 87 ASN A CA 1
ATOM 620 C C . ASN A 1 87 ? 9.179 -5.337 -22.442 1.00 98.44 87 ASN A C 1
ATOM 622 O O . ASN A 1 87 ? 8.584 -5.582 -21.396 1.00 98.44 87 ASN A O 1
ATOM 626 N N . ALA A 1 88 ? 10.504 -5.403 -22.539 1.00 98.50 88 ALA A N 1
ATOM 627 C CA . ALA A 1 88 ? 11.399 -5.698 -21.429 1.00 98.50 88 ALA A CA 1
ATOM 628 C C . ALA A 1 88 ? 12.568 -4.705 -21.413 1.00 98.50 88 ALA A C 1
ATOM 630 O O . ALA A 1 88 ? 13.241 -4.515 -22.427 1.00 98.50 88 ALA A O 1
ATOM 631 N N . LEU A 1 89 ? 12.820 -4.085 -20.260 1.00 98.69 89 LEU A N 1
ATOM 632 C CA . LEU A 1 89 ? 13.974 -3.221 -20.022 1.00 98.69 89 LEU A CA 1
ATOM 633 C C . LEU A 1 89 ? 14.673 -3.623 -18.732 1.00 98.69 89 LEU A C 1
ATOM 635 O O . LEU A 1 89 ? 14.077 -3.590 -17.656 1.00 98.69 89 LEU A O 1
ATOM 639 N N . THR A 1 90 ? 15.956 -3.938 -18.837 1.00 98.69 90 THR A N 1
ATOM 640 C CA . THR A 1 90 ? 16.785 -4.321 -17.698 1.00 98.69 90 THR A CA 1
ATOM 641 C C . THR A 1 90 ? 17.962 -3.366 -17.562 1.00 98.69 90 THR A C 1
ATOM 643 O O . THR A 1 90 ? 18.752 -3.204 -18.488 1.00 98.69 90 THR A O 1
ATOM 646 N N . LYS A 1 91 ? 18.108 -2.753 -16.390 1.00 98.31 91 LYS A N 1
ATOM 647 C CA . LYS A 1 91 ? 19.276 -1.978 -15.986 1.00 98.31 91 LYS A CA 1
ATOM 648 C C . LYS A 1 91 ? 20.015 -2.719 -14.879 1.00 98.31 91 LYS A C 1
ATOM 650 O O . LYS A 1 91 ? 19.441 -2.958 -13.820 1.00 98.31 91 LYS A O 1
ATOM 655 N N . LEU A 1 92 ? 21.276 -3.048 -15.128 1.00 98.06 92 LEU A N 1
ATOM 656 C CA . LEU A 1 92 ? 22.199 -3.658 -14.177 1.00 98.06 92 LEU A CA 1
ATOM 657 C C . LEU A 1 92 ? 23.334 -2.669 -13.899 1.00 98.06 92 LEU A C 1
ATOM 659 O O . LEU A 1 92 ? 24.094 -2.330 -14.806 1.00 98.06 92 LEU A O 1
ATOM 663 N N . GLY A 1 93 ? 23.454 -2.219 -12.656 1.00 96.38 93 GLY A N 1
ATOM 664 C CA . GLY A 1 93 ? 24.441 -1.230 -12.230 1.00 96.38 93 GLY A CA 1
ATOM 665 C C . GLY A 1 93 ? 23.848 0.161 -12.009 1.00 96.38 93 GLY A C 1
ATOM 666 O O . GLY A 1 93 ? 22.682 0.429 -12.302 1.00 96.38 93 GLY A O 1
ATOM 667 N N . ALA A 1 94 ? 24.673 1.045 -11.458 1.00 96.19 94 ALA A N 1
ATOM 668 C CA . ALA A 1 94 ? 24.246 2.345 -10.962 1.00 96.19 94 ALA A CA 1
ATOM 669 C C . ALA A 1 94 ? 23.807 3.340 -12.049 1.00 96.19 94 ALA A C 1
ATOM 671 O O . ALA A 1 94 ? 24.160 3.231 -13.229 1.00 96.19 94 ALA A O 1
ATOM 672 N N . GLY A 1 95 ? 23.053 4.353 -11.629 1.00 97.06 95 GLY A N 1
ATOM 673 C CA . GLY A 1 95 ? 22.472 5.385 -12.487 1.00 97.06 95 GLY A CA 1
ATOM 674 C C . GLY A 1 95 ? 20.950 5.308 -12.490 1.00 97.06 95 GLY A C 1
ATOM 675 O O . GLY A 1 95 ? 20.367 4.291 -12.135 1.00 97.06 95 GLY A O 1
ATOM 676 N N . SER A 1 96 ? 20.276 6.382 -12.885 1.00 98.00 96 SER A N 1
ATOM 677 C CA . SER A 1 96 ? 18.812 6.412 -12.814 1.00 98.00 96 SER A CA 1
ATOM 678 C C . SER A 1 96 ? 18.159 5.732 -14.020 1.00 98.00 96 SER A C 1
ATOM 680 O O . SER A 1 96 ? 18.749 5.639 -15.096 1.00 98.00 96 SER A O 1
ATOM 682 N N . LEU A 1 97 ? 16.922 5.270 -13.849 1.00 98.56 97 LEU A N 1
ATOM 683 C CA . LEU A 1 97 ? 16.098 4.683 -14.900 1.00 98.56 97 LEU A CA 1
ATOM 684 C C . LEU A 1 97 ? 14.792 5.463 -15.049 1.00 98.56 97 LEU A C 1
ATOM 686 O O . LEU A 1 97 ? 14.020 5.563 -14.100 1.00 98.56 97 LEU A O 1
ATOM 690 N N . VAL A 1 98 ? 14.514 5.942 -16.259 1.00 98.69 98 VAL A N 1
ATOM 691 C CA . VAL A 1 98 ? 13.219 6.503 -16.653 1.00 98.69 98 VAL A CA 1
ATOM 692 C C . VAL A 1 98 ? 12.661 5.677 -17.807 1.00 98.69 98 VAL A C 1
ATOM 694 O O . VAL A 1 98 ? 13.307 5.541 -18.846 1.00 98.69 98 VAL A O 1
ATOM 697 N N . ALA A 1 99 ? 11.470 5.105 -17.635 1.00 98.56 99 ALA A N 1
ATOM 698 C CA . ALA A 1 99 ? 10.879 4.204 -18.620 1.00 98.56 99 ALA A CA 1
ATOM 699 C C . ALA A 1 99 ? 9.393 4.485 -18.872 1.00 98.56 99 ALA A C 1
ATOM 701 O O . ALA A 1 99 ? 8.601 4.589 -17.939 1.00 98.56 99 ALA A O 1
ATOM 702 N N . GLY A 1 100 ? 9.005 4.545 -20.144 1.00 98.50 100 GLY A N 1
ATOM 703 C CA . GLY A 1 100 ? 7.616 4.477 -20.591 1.00 98.50 100 GLY A CA 1
ATOM 704 C C . GLY A 1 100 ? 7.387 3.203 -21.398 1.00 98.50 100 GLY A C 1
ATOM 705 O O . GLY A 1 100 ? 8.100 2.956 -22.370 1.00 98.50 100 GLY A O 1
ATOM 706 N N . MET A 1 101 ? 6.408 2.389 -21.018 1.00 98.31 101 MET A N 1
ATOM 707 C CA . MET A 1 101 ? 6.082 1.150 -21.717 1.00 98.31 101 MET A CA 1
ATOM 708 C C . MET A 1 101 ? 4.589 1.040 -21.978 1.00 98.31 101 MET A C 1
ATOM 710 O O . MET A 1 101 ? 3.788 1.133 -21.049 1.00 98.31 101 MET A O 1
ATOM 714 N N . LEU A 1 102 ? 4.229 0.816 -23.241 1.00 97.81 102 LEU A N 1
ATOM 715 C CA . LEU A 1 102 ? 2.862 0.504 -23.647 1.00 97.81 102 LEU A CA 1
ATOM 716 C C . LEU A 1 102 ? 2.862 -0.832 -24.384 1.00 97.81 102 LEU A C 1
ATOM 718 O O . LEU A 1 102 ? 3.541 -0.983 -25.406 1.00 97.81 102 LEU A O 1
ATOM 722 N N . GLY A 1 103 ? 2.098 -1.795 -23.881 1.00 95.62 103 GLY A N 1
ATOM 723 C CA . GLY A 1 103 ? 2.028 -3.108 -24.502 1.00 95.62 103 GLY A CA 1
ATOM 724 C C . GLY A 1 103 ? 1.291 -4.167 -23.713 1.00 95.62 103 GLY A C 1
ATOM 725 O O . GLY A 1 103 ? 0.968 -3.971 -22.552 1.00 95.62 103 GLY A O 1
ATOM 726 N N . GLY A 1 104 ? 1.027 -5.311 -24.345 1.00 95.94 104 GLY A N 1
ATOM 727 C CA . GLY A 1 104 ? 0.350 -6.440 -23.701 1.00 95.94 104 GLY A CA 1
ATOM 728 C C . GLY A 1 104 ? 1.067 -6.913 -22.432 1.00 95.94 104 GLY A C 1
ATOM 729 O O . GLY A 1 104 ? 0.409 -7.161 -21.425 1.00 95.94 104 GLY A O 1
ATOM 730 N N . ALA A 1 105 ? 2.400 -6.961 -22.459 1.00 97.69 105 ALA A N 1
ATOM 731 C CA . ALA A 1 105 ? 3.240 -7.235 -21.296 1.00 97.69 105 ALA A CA 1
ATOM 732 C C . ALA A 1 105 ? 4.403 -6.236 -21.199 1.00 97.69 105 ALA A C 1
ATOM 734 O O . ALA A 1 105 ? 5.111 -6.011 -22.180 1.00 97.69 105 ALA A O 1
ATOM 735 N N . ASN A 1 106 ? 4.632 -5.673 -20.014 1.00 98.50 106 ASN A N 1
ATOM 736 C CA . ASN A 1 106 ? 5.707 -4.724 -19.734 1.00 98.50 106 ASN A CA 1
ATOM 737 C C . ASN A 1 106 ? 6.522 -5.203 -18.526 1.00 98.50 106 ASN A C 1
ATOM 739 O O . ASN A 1 106 ? 5.961 -5.434 -17.457 1.00 98.50 106 ASN A O 1
ATOM 743 N N . ILE A 1 107 ? 7.839 -5.330 -18.680 1.00 98.69 107 ILE A N 1
ATOM 744 C CA . ILE A 1 107 ? 8.759 -5.732 -17.611 1.00 98.69 107 ILE A CA 1
ATOM 745 C C . ILE A 1 107 ? 9.876 -4.702 -17.502 1.00 98.69 107 ILE A C 1
ATOM 747 O O . ILE A 1 107 ? 10.606 -4.450 -18.460 1.00 98.69 107 ILE A O 1
ATOM 751 N N . ILE A 1 108 ? 10.041 -4.139 -16.311 1.00 98.81 108 ILE A N 1
ATOM 752 C CA . ILE A 1 108 ? 11.133 -3.234 -15.974 1.00 98.81 108 ILE A CA 1
ATOM 753 C C . ILE A 1 108 ? 11.902 -3.833 -14.802 1.00 98.81 108 ILE A C 1
ATOM 755 O O . ILE A 1 108 ? 11.331 -4.147 -13.760 1.00 98.81 108 ILE A O 1
ATOM 759 N N . SER A 1 109 ? 13.214 -3.963 -14.945 1.00 98.75 109 SER A N 1
ATOM 760 C CA . SER A 1 109 ? 14.091 -4.417 -13.869 1.00 98.75 109 SER A CA 1
ATOM 761 C C . SER A 1 109 ? 15.246 -3.443 -13.710 1.00 98.75 109 SER A C 1
ATOM 763 O O . SER A 1 109 ? 16.022 -3.253 -14.639 1.00 98.75 109 SER A O 1
ATOM 765 N N . HIS A 1 110 ? 15.374 -2.832 -12.539 1.00 98.69 110 HIS A N 1
ATOM 766 C CA . HIS A 1 110 ? 16.484 -1.954 -12.193 1.00 98.69 110 HIS A CA 1
ATOM 767 C C . HIS A 1 110 ? 17.206 -2.524 -10.979 1.00 98.69 110 HIS A C 1
ATOM 769 O O . HIS A 1 110 ? 16.687 -2.489 -9.867 1.00 98.69 110 HIS A O 1
ATOM 775 N N . LEU A 1 111 ? 18.392 -3.077 -11.200 1.00 98.19 111 LEU A N 1
ATOM 776 C CA . LEU A 1 111 ? 19.207 -3.694 -10.165 1.00 98.19 111 LEU A CA 1
ATOM 777 C C . LEU A 1 111 ? 20.497 -2.895 -10.014 1.00 98.19 111 LEU A C 1
ATOM 779 O O . LEU A 1 111 ? 21.376 -2.965 -10.873 1.00 98.19 111 LEU A O 1
ATOM 783 N N . SER A 1 112 ? 20.595 -2.135 -8.928 1.00 94.50 112 SER A N 1
ATOM 784 C CA . SER A 1 112 ? 21.805 -1.419 -8.534 1.00 94.50 112 SER A CA 1
ATOM 785 C C . SER A 1 112 ? 22.410 -2.052 -7.280 1.00 94.50 112 SER A C 1
ATOM 787 O O . SER A 1 112 ? 21.718 -2.721 -6.508 1.00 94.50 112 SER A O 1
ATOM 789 N N . GLU A 1 113 ? 23.709 -1.845 -7.080 1.00 88.00 113 GLU A N 1
ATOM 790 C CA . GLU A 1 113 ? 24.349 -2.114 -5.791 1.00 88.00 113 GLU A CA 1
ATOM 791 C C . GLU A 1 113 ? 23.823 -1.131 -4.732 1.00 88.00 113 GLU A C 1
ATOM 793 O O . GLU A 1 113 ? 23.264 -0.081 -5.058 1.00 88.00 113 GLU A O 1
ATOM 798 N N . GLU A 1 114 ? 23.969 -1.475 -3.454 1.00 79.44 114 GLU A N 1
ATOM 799 C CA . GLU A 1 114 ? 23.442 -0.665 -2.345 1.00 79.44 114 GLU A CA 1
ATOM 800 C C . GLU A 1 114 ? 24.287 0.587 -2.058 1.00 79.44 114 GLU A C 1
ATOM 802 O O . GLU A 1 114 ? 23.803 1.535 -1.445 1.00 79.44 114 GLU A O 1
ATOM 807 N N . THR A 1 115 ? 25.522 0.624 -2.557 1.00 81.12 115 THR A N 1
ATOM 808 C CA . THR A 1 115 ? 26.497 1.703 -2.337 1.00 81.12 1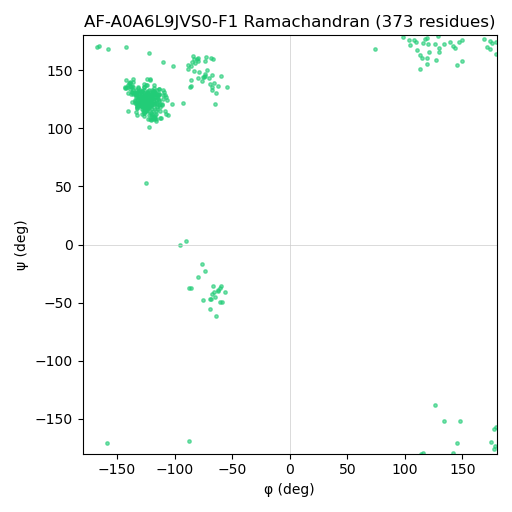15 THR A CA 1
ATOM 809 C C . THR A 1 115 ? 26.187 2.988 -3.106 1.00 81.12 115 THR A C 1
ATOM 811 O O . THR A 1 115 ? 26.639 4.058 -2.704 1.00 81.12 115 THR A O 1
ATOM 814 N N . GLU A 1 116 ? 25.421 2.911 -4.200 1.00 88.06 116 GLU A N 1
ATOM 815 C CA . GLU A 1 116 ? 25.123 4.048 -5.075 1.00 88.06 116 GLU A CA 1
ATOM 816 C C . GLU A 1 116 ? 23.611 4.244 -5.249 1.00 88.06 116 GLU A C 1
ATOM 818 O O . GLU A 1 116 ? 22.903 3.394 -5.795 1.00 88.06 116 GLU A O 1
ATOM 823 N N . THR A 1 117 ? 23.119 5.419 -4.853 1.00 93.44 117 THR A N 1
ATOM 824 C CA . THR A 1 117 ? 21.707 5.790 -4.986 1.00 93.44 117 THR A CA 1
ATOM 825 C C . THR A 1 117 ? 21.292 5.879 -6.452 1.00 93.44 117 THR A C 1
ATOM 827 O O . THR A 1 117 ? 21.822 6.682 -7.220 1.00 93.44 117 THR A O 1
ATOM 830 N N . SER A 1 118 ? 20.305 5.073 -6.842 1.00 97.00 118 SER A N 1
ATOM 831 C CA . SER A 1 118 ? 19.827 4.981 -8.223 1.00 97.00 118 SER A CA 1
ATOM 832 C C . SER A 1 118 ? 18.302 5.033 -8.265 1.00 97.00 118 SER A C 1
ATOM 834 O O . SER A 1 118 ? 17.625 4.127 -7.783 1.00 97.00 118 SER A O 1
ATOM 836 N N . ASN A 1 119 ? 17.740 6.091 -8.850 1.00 98.44 119 ASN A N 1
ATOM 837 C CA . ASN A 1 119 ? 16.291 6.300 -8.871 1.00 98.44 119 ASN A CA 1
ATOM 838 C C . ASN A 1 119 ? 15.624 5.583 -10.049 1.00 98.44 119 ASN A C 1
ATOM 840 O O . ASN A 1 119 ? 16.236 5.362 -11.094 1.00 98.44 119 ASN A O 1
ATOM 844 N N . THR A 1 120 ? 14.347 5.245 -9.891 1.00 98.81 120 THR A N 1
ATOM 845 C CA . THR A 1 120 ? 13.513 4.649 -10.938 1.00 98.81 120 THR A CA 1
ATOM 846 C C . THR A 1 120 ? 12.196 5.386 -11.056 1.00 98.81 120 THR A C 1
ATOM 848 O O . THR A 1 120 ? 11.461 5.486 -10.076 1.00 98.81 120 THR A O 1
ATOM 851 N N . THR A 1 121 ? 11.867 5.818 -12.267 1.00 98.81 121 THR A N 1
ATOM 852 C CA . THR A 1 121 ? 10.560 6.369 -12.617 1.00 98.81 121 THR A CA 1
ATOM 853 C C . THR A 1 121 ? 10.000 5.592 -13.800 1.00 98.81 121 THR A C 1
ATOM 855 O O . THR A 1 121 ? 10.658 5.467 -14.834 1.00 98.81 121 THR A O 1
ATOM 858 N N . ALA A 1 122 ? 8.788 5.065 -13.666 1.00 98.62 122 ALA A N 1
ATOM 859 C CA . ALA A 1 122 ? 8.172 4.244 -14.697 1.00 98.62 122 ALA A CA 1
ATOM 860 C C . ALA A 1 122 ? 6.704 4.593 -14.945 1.00 98.62 122 ALA A C 1
ATOM 862 O O . ALA A 1 122 ? 5.936 4.828 -14.014 1.00 98.62 122 ALA A O 1
ATOM 863 N N . ILE A 1 123 ? 6.305 4.529 -16.211 1.00 98.69 123 ILE A N 1
ATOM 864 C CA . ILE A 1 123 ? 4.908 4.438 -16.631 1.00 98.69 123 ILE A CA 1
ATOM 865 C C . ILE A 1 123 ? 4.770 3.149 -17.436 1.00 98.69 123 ILE A C 1
ATOM 867 O O . ILE A 1 123 ? 5.449 2.990 -18.449 1.00 98.69 123 ILE A O 1
ATOM 871 N N . ALA A 1 124 ? 3.914 2.230 -16.998 1.00 98.31 124 ALA A N 1
ATOM 872 C CA . ALA A 1 124 ? 3.714 0.943 -17.662 1.00 98.31 124 ALA A CA 1
ATOM 873 C C . ALA A 1 124 ? 2.219 0.648 -17.821 1.00 98.31 124 ALA A C 1
ATOM 875 O O . ALA A 1 124 ? 1.522 0.422 -16.832 1.00 98.31 124 ALA A O 1
ATOM 876 N N . LEU A 1 125 ? 1.722 0.659 -19.060 1.00 98.06 125 LEU A N 1
ATOM 877 C CA . LEU A 1 125 ? 0.306 0.435 -19.358 1.00 98.06 125 LEU A CA 1
ATOM 878 C C . LEU A 1 125 ? 0.112 -0.775 -20.279 1.00 98.06 125 LEU A C 1
ATOM 880 O O . LEU A 1 125 ? 0.721 -0.866 -21.350 1.00 98.06 125 LEU A O 1
ATOM 884 N N . GLY A 1 126 ? -0.789 -1.671 -19.884 1.00 95.88 126 GLY A N 1
ATOM 885 C CA . GLY A 1 126 ? -1.353 -2.725 -20.720 1.00 95.88 126 GLY A CA 1
ATOM 886 C C . GLY A 1 126 ? -1.711 -3.995 -19.950 1.00 95.88 126 GLY A C 1
ATOM 887 O O . GLY A 1 126 ? -2.095 -3.923 -18.792 1.00 95.88 126 GLY A O 1
ATOM 888 N N . GLY A 1 127 ? -1.685 -5.165 -20.589 1.00 96.12 127 GLY A N 1
ATOM 889 C CA . GLY A 1 127 ? -2.261 -6.388 -20.007 1.00 96.12 127 GLY A CA 1
ATOM 890 C C . GLY A 1 127 ? -1.629 -6.782 -18.666 1.00 96.12 127 GLY A C 1
ATOM 891 O O . GLY A 1 127 ? -2.343 -6.990 -17.687 1.00 96.12 127 GLY A O 1
ATOM 892 N N . ALA A 1 128 ? -0.300 -6.821 -18.611 1.00 97.50 128 ALA A N 1
ATOM 893 C CA . ALA A 1 128 ? 0.468 -7.037 -17.390 1.00 97.50 128 ALA A CA 1
ATOM 894 C C . ALA A 1 128 ? 1.682 -6.102 -17.334 1.00 97.50 128 ALA A C 1
ATOM 896 O O . ALA A 1 128 ? 2.414 -5.975 -18.316 1.00 97.50 128 ALA A O 1
ATOM 897 N N . SER A 1 129 ? 1.923 -5.485 -16.181 1.00 98.38 129 SER A N 1
ATOM 898 C CA . SER A 1 129 ? 3.021 -4.544 -15.958 1.00 98.38 129 SER A CA 1
ATOM 899 C C . SER A 1 129 ? 3.763 -4.884 -14.667 1.00 98.38 129 SER A C 1
ATOM 901 O O . SER A 1 129 ? 3.173 -4.884 -13.590 1.00 98.38 129 SER A O 1
ATOM 903 N N . ILE A 1 130 ? 5.065 -5.157 -14.769 1.00 98.62 130 ILE A N 1
ATOM 904 C CA . ILE A 1 130 ? 5.932 -5.520 -13.642 1.00 98.62 130 ILE A CA 1
ATOM 905 C C . ILE A 1 130 ? 7.118 -4.560 -13.592 1.00 98.62 130 ILE A C 1
ATOM 907 O O . ILE A 1 130 ? 7.819 -4.373 -14.586 1.00 98.62 130 ILE A O 1
ATOM 911 N N . LEU A 1 131 ? 7.370 -3.982 -12.421 1.00 98.81 131 LEU A N 1
ATOM 912 C CA . LEU A 1 131 ? 8.562 -3.203 -12.118 1.00 98.81 131 LEU A CA 1
ATOM 913 C C . LEU A 1 131 ? 9.226 -3.774 -10.871 1.00 98.81 131 LEU A C 1
ATOM 915 O O . LEU A 1 131 ? 8.626 -3.823 -9.800 1.00 98.81 131 LEU A O 1
ATOM 919 N N . THR A 1 132 ? 10.497 -4.129 -10.999 1.00 98.81 132 THR A N 1
ATOM 920 C CA . THR A 1 132 ? 11.352 -4.494 -9.873 1.00 98.81 132 THR A CA 1
ATOM 921 C C . THR A 1 132 ? 12.512 -3.513 -9.769 1.00 98.81 132 THR A C 1
ATOM 923 O O . THR A 1 132 ? 13.312 -3.398 -10.698 1.00 98.81 132 THR A O 1
ATOM 926 N N . LYS A 1 133 ? 12.635 -2.837 -8.625 1.00 98.50 133 LYS A N 1
ATOM 927 C CA . LYS A 1 133 ? 13.819 -2.072 -8.222 1.00 98.50 133 LYS A CA 1
ATOM 928 C C . LYS A 1 133 ? 14.535 -2.811 -7.094 1.00 98.50 133 LYS A C 1
ATOM 930 O O . LYS A 1 133 ? 13.916 -3.140 -6.087 1.00 98.50 133 LYS A O 1
ATOM 935 N N . LYS A 1 134 ? 15.840 -3.034 -7.240 1.00 98.50 134 LYS A N 1
ATOM 936 C CA . LYS A 1 134 ? 16.736 -3.483 -6.169 1.00 98.50 134 LYS A CA 1
ATOM 937 C C . LYS A 1 134 ? 17.873 -2.478 -5.953 1.00 98.50 134 LYS A C 1
ATOM 939 O O . LYS A 1 134 ? 18.371 -1.909 -6.926 1.00 98.50 134 LYS A O 1
ATOM 944 N N . GLY A 1 135 ? 18.269 -2.272 -4.700 1.00 97.56 135 GLY A N 1
ATOM 945 C CA . GLY A 1 135 ? 19.328 -1.352 -4.272 1.00 97.56 135 GLY A CA 1
ATOM 946 C C . GLY A 1 135 ? 18.772 -0.013 -3.787 1.00 97.56 135 GLY A C 1
ATOM 947 O O . GLY A 1 135 ? 17.567 0.221 -3.870 1.00 97.56 135 GLY A O 1
ATOM 948 N N . THR A 1 136 ? 19.642 0.888 -3.340 1.00 96.88 136 THR A N 1
ATOM 949 C CA . THR A 1 136 ? 19.231 2.180 -2.768 1.00 96.88 136 THR A CA 1
ATOM 950 C C . THR A 1 136 ? 18.700 3.153 -3.830 1.00 96.88 136 THR A C 1
ATOM 952 O O . THR A 1 136 ? 19.082 3.098 -5.007 1.00 96.88 136 THR A O 1
ATOM 955 N N . GLY A 1 137 ? 17.787 4.039 -3.432 1.00 98.00 137 GLY A N 1
ATOM 956 C CA . GLY A 1 137 ? 17.165 5.060 -4.282 1.00 98.00 137 GLY A CA 1
ATOM 957 C C . GLY A 1 137 ? 15.648 4.942 -4.374 1.00 98.00 137 GLY A C 1
ATOM 958 O O . GLY A 1 137 ? 15.041 4.006 -3.875 1.00 98.00 137 GLY A O 1
ATOM 959 N N . HIS A 1 138 ? 15.010 5.925 -4.999 1.00 98.50 138 HIS A N 1
ATOM 960 C CA . HIS A 1 138 ? 13.553 5.997 -5.056 1.00 98.50 138 HIS A CA 1
ATOM 961 C C . HIS A 1 138 ? 12.963 5.134 -6.173 1.00 98.50 138 HIS A C 1
ATOM 963 O O . HIS A 1 138 ? 13.558 4.990 -7.243 1.00 98.50 138 HIS A O 1
ATOM 969 N N . ALA A 1 139 ? 11.749 4.626 -5.957 1.00 98.75 139 ALA A N 1
ATOM 970 C CA . ALA A 1 139 ? 10.953 3.944 -6.973 1.00 98.75 139 ALA A CA 1
ATOM 971 C C . ALA A 1 139 ? 9.581 4.617 -7.116 1.00 98.75 139 ALA A C 1
ATOM 973 O O . ALA A 1 139 ? 8.773 4.601 -6.192 1.00 98.75 139 ALA A O 1
ATOM 974 N N . GLN A 1 140 ? 9.310 5.201 -8.280 1.00 98.81 140 GLN A N 1
ATOM 975 C CA . GLN A 1 140 ? 8.047 5.857 -8.611 1.00 98.81 140 GLN A CA 1
ATOM 976 C C . GLN A 1 140 ? 7.432 5.186 -9.836 1.00 98.81 140 GLN A C 1
ATOM 978 O O . GLN A 1 140 ? 8.079 5.092 -10.881 1.00 98.81 140 GLN A O 1
ATOM 983 N N . ALA A 1 141 ? 6.191 4.720 -9.729 1.00 98.69 141 ALA A N 1
ATOM 984 C CA . ALA A 1 141 ? 5.530 4.019 -10.821 1.00 98.69 141 ALA A CA 1
ATOM 985 C C . ALA A 1 141 ? 4.064 4.419 -10.974 1.00 98.69 141 ALA A C 1
ATOM 987 O O . ALA A 1 141 ? 3.316 4.460 -9.998 1.00 98.69 141 ALA A O 1
ATOM 988 N N . VAL A 1 142 ? 3.648 4.630 -12.222 1.00 98.75 142 VAL A N 1
ATOM 989 C CA . VAL A 1 142 ? 2.239 4.641 -12.623 1.00 98.75 142 VAL A CA 1
ATOM 990 C C . VAL A 1 142 ? 1.997 3.415 -13.489 1.00 98.75 142 VAL A C 1
ATOM 992 O O . VAL A 1 142 ? 2.636 3.239 -14.527 1.00 98.75 142 VAL A O 1
ATOM 995 N N . MET A 1 143 ? 1.097 2.546 -13.050 1.00 98.56 143 MET A N 1
ATOM 996 C CA . MET A 1 143 ? 0.840 1.264 -13.695 1.00 98.56 143 MET A CA 1
ATOM 997 C C . MET A 1 143 ? -0.642 1.107 -14.000 1.00 98.56 143 MET A C 1
ATOM 999 O O . MET A 1 143 ? -1.494 1.436 -13.173 1.00 98.56 143 MET A O 1
ATOM 1003 N N . GLY A 1 144 ? -0.943 0.631 -15.203 1.00 96.69 144 GLY A N 1
ATOM 1004 C CA . GLY A 1 144 ? -2.305 0.522 -15.703 1.00 96.69 144 GLY A CA 1
ATOM 1005 C C . GLY A 1 144 ? -2.566 -0.792 -16.427 1.00 96.69 144 GLY A C 1
ATOM 1006 O O . GLY A 1 144 ? -1.768 -1.179 -17.278 1.00 96.69 144 GLY A O 1
ATOM 1007 N N . GLY A 1 145 ? -3.718 -1.411 -16.161 1.00 94.00 145 GLY A N 1
ATOM 1008 C CA . GLY A 1 145 ? -4.292 -2.491 -16.969 1.00 94.00 145 GLY A CA 1
ATOM 1009 C C . GLY A 1 145 ? -4.630 -3.769 -16.199 1.00 94.00 145 GLY A C 1
ATOM 1010 O O . GLY A 1 145 ? -5.252 -3.689 -15.151 1.00 94.00 145 GLY A O 1
ATOM 1011 N N . GLY A 1 146 ? -4.359 -4.961 -16.732 1.00 95.06 146 GLY A N 1
ATOM 1012 C CA . GLY A 1 146 ? -4.898 -6.204 -16.150 1.00 95.06 146 GLY A CA 1
ATOM 1013 C C . GLY A 1 146 ? -4.282 -6.552 -14.791 1.00 95.06 146 GLY A C 1
ATOM 1014 O O . GLY A 1 146 ? -4.998 -6.691 -13.798 1.00 95.06 146 GLY A O 1
ATOM 1015 N N . ALA A 1 147 ? -2.954 -6.652 -14.746 1.00 97.81 147 ALA A N 1
ATOM 1016 C CA . ALA A 1 147 ? -2.185 -6.935 -13.536 1.00 97.81 147 ALA A CA 1
ATOM 1017 C C . ALA A 1 147 ? -0.985 -5.985 -13.407 1.00 97.81 147 ALA A C 1
ATOM 1019 O O . ALA A 1 147 ? -0.197 -5.854 -14.342 1.00 97.81 147 ALA A O 1
ATOM 1020 N N . ASN A 1 148 ? -0.822 -5.362 -12.241 1.00 98.62 148 ASN A N 1
ATOM 1021 C CA . ASN A 1 148 ? 0.241 -4.403 -11.950 1.00 98.62 148 ASN A CA 1
ATOM 1022 C C . ASN A 1 148 ? 1.041 -4.849 -10.719 1.00 98.62 148 ASN A C 1
ATOM 1024 O O . ASN A 1 148 ? 0.459 -5.090 -9.661 1.00 98.62 148 ASN A O 1
ATOM 1028 N N . VAL A 1 149 ? 2.368 -4.934 -10.838 1.00 98.88 149 VAL A N 1
ATOM 1029 C CA . VAL A 1 149 ? 3.270 -5.324 -9.743 1.00 98.88 149 VAL A CA 1
ATOM 1030 C C . VAL A 1 149 ? 4.437 -4.346 -9.645 1.00 98.88 149 VAL A C 1
ATOM 1032 O O . VAL A 1 149 ? 5.237 -4.234 -10.573 1.00 98.88 149 VAL A O 1
ATOM 1035 N N . LEU A 1 150 ? 4.571 -3.679 -8.499 1.00 98.88 150 LEU A N 1
ATOM 1036 C CA . LEU A 1 150 ? 5.750 -2.900 -8.124 1.00 98.88 150 LEU A CA 1
ATOM 1037 C C . LEU A 1 150 ? 6.441 -3.562 -6.939 1.00 98.88 150 LEU A C 1
ATOM 1039 O O . LEU A 1 150 ? 5.873 -3.657 -5.855 1.00 98.88 150 LEU A O 1
ATOM 1043 N N . THR A 1 151 ? 7.696 -3.943 -7.121 1.00 98.88 151 THR A N 1
ATOM 1044 C CA . THR A 1 151 ? 8.553 -4.440 -6.048 1.00 98.88 151 THR A CA 1
ATOM 1045 C C . THR A 1 151 ? 9.767 -3.535 -5.910 1.00 98.88 151 THR A C 1
ATOM 1047 O O . THR A 1 151 ? 10.496 -3.328 -6.878 1.00 98.88 151 THR A O 1
ATOM 1050 N N . HIS A 1 152 ? 10.012 -3.021 -4.710 1.00 98.81 152 HIS A N 1
ATOM 1051 C CA . HIS A 1 152 ? 11.211 -2.266 -4.377 1.00 98.81 152 HIS A CA 1
ATOM 1052 C C . HIS A 1 152 ? 11.909 -2.901 -3.167 1.00 98.81 152 HIS A C 1
ATOM 1054 O O . HIS A 1 152 ? 11.327 -2.990 -2.092 1.00 98.81 152 HIS A O 1
ATOM 1060 N N . ILE A 1 153 ? 13.144 -3.367 -3.357 1.00 98.69 153 ILE A N 1
ATOM 1061 C CA . ILE A 1 153 ? 13.995 -3.972 -2.324 1.00 98.69 153 ILE A CA 1
ATOM 1062 C C . ILE A 1 153 ? 15.241 -3.101 -2.144 1.00 98.69 153 ILE A C 1
ATOM 1064 O O . ILE A 1 153 ? 16.096 -3.063 -3.028 1.00 98.69 153 ILE A O 1
ATOM 1068 N N . GLY A 1 154 ? 15.361 -2.434 -1.005 1.00 97.81 154 GLY A N 1
ATOM 1069 C CA . GLY A 1 154 ? 16.439 -1.495 -0.696 1.00 97.81 154 GLY A CA 1
ATOM 1070 C C . GLY A 1 154 ? 15.900 -0.212 -0.076 1.00 97.81 154 GLY A C 1
ATOM 1071 O O . GLY A 1 154 ? 14.686 -0.013 -0.007 1.00 97.81 154 GLY A O 1
ATOM 1072 N N . ASP A 1 155 ? 16.795 0.652 0.395 1.00 98.12 155 ASP A N 1
ATOM 1073 C CA . ASP A 1 155 ? 16.396 1.890 1.064 1.00 98.12 155 ASP A CA 1
ATOM 1074 C C . ASP A 1 155 ? 15.987 2.988 0.081 1.00 98.12 155 ASP A C 1
ATOM 1076 O O . ASP A 1 155 ? 16.593 3.172 -0.978 1.00 98.12 155 ASP A O 1
ATOM 1080 N N . GLY A 1 156 ? 14.976 3.761 0.472 1.00 98.25 156 GLY A N 1
ATOM 1081 C CA . GLY A 1 156 ? 14.446 4.883 -0.291 1.00 98.25 156 GLY A CA 1
ATOM 1082 C C . GLY A 1 156 ? 12.938 4.802 -0.503 1.00 98.25 156 GLY A C 1
ATOM 1083 O O . GLY A 1 156 ? 12.313 3.743 -0.431 1.00 98.25 156 GLY A O 1
ATOM 1084 N N . ASN A 1 157 ? 12.344 5.960 -0.781 1.00 98.75 157 ASN A N 1
ATOM 1085 C CA . ASN A 1 157 ? 10.893 6.076 -0.901 1.00 98.75 157 ASN A CA 1
ATOM 1086 C C . ASN A 1 157 ? 10.328 5.328 -2.116 1.00 98.75 157 ASN A C 1
ATOM 1088 O O . ASN A 1 157 ? 10.930 5.292 -3.192 1.00 98.75 157 ASN A O 1
ATOM 1092 N N . THR A 1 158 ? 9.129 4.780 -1.944 1.00 98.94 158 THR A N 1
ATOM 1093 C CA . THR A 1 158 ? 8.370 4.061 -2.969 1.00 98.94 158 THR A CA 1
ATOM 1094 C C . THR A 1 158 ? 7.011 4.707 -3.153 1.00 98.94 158 THR A C 1
ATOM 1096 O O . THR A 1 158 ? 6.280 4.914 -2.190 1.00 98.94 158 THR A O 1
ATOM 1099 N N . THR A 1 159 ? 6.639 5.009 -4.389 1.00 98.88 159 THR A N 1
ATOM 1100 C CA . THR A 1 159 ? 5.310 5.522 -4.724 1.00 98.88 159 THR A CA 1
ATOM 1101 C C . THR A 1 159 ? 4.755 4.748 -5.906 1.00 98.88 159 THR A C 1
ATOM 1103 O O . THR A 1 159 ? 5.341 4.760 -6.987 1.00 98.88 159 THR A O 1
ATOM 1106 N N . GLY A 1 160 ? 3.622 4.081 -5.708 1.00 98.81 160 GLY A N 1
ATOM 1107 C CA . GLY A 1 160 ? 2.898 3.385 -6.765 1.00 98.81 160 GLY A CA 1
ATOM 1108 C C . GLY A 1 160 ? 1.483 3.925 -6.913 1.00 98.81 160 GLY A C 1
ATOM 1109 O O . GLY A 1 160 ? 0.719 3.935 -5.951 1.00 98.81 160 GLY A O 1
ATOM 1110 N N . VAL A 1 161 ? 1.127 4.328 -8.131 1.00 98.81 161 VAL A N 1
ATOM 1111 C CA . VAL A 1 161 ? -0.259 4.570 -8.544 1.00 98.81 161 VAL A CA 1
ATOM 1112 C C . VAL A 1 161 ? -0.649 3.448 -9.493 1.00 98.81 161 VAL A C 1
ATOM 1114 O O . VAL A 1 161 ? -0.064 3.319 -10.567 1.00 98.81 161 VAL A O 1
ATOM 1117 N N . MET A 1 162 ? -1.601 2.612 -9.093 1.00 98.62 162 MET A N 1
ATOM 1118 C CA . MET A 1 162 ? -1.954 1.394 -9.818 1.00 98.62 162 MET A CA 1
ATOM 1119 C C . MET A 1 162 ? -3.450 1.342 -10.097 1.00 98.62 162 MET A C 1
ATOM 1121 O O . MET A 1 162 ? -4.265 1.335 -9.174 1.00 98.62 162 MET A O 1
ATOM 1125 N N . LEU A 1 163 ? -3.797 1.302 -11.381 1.00 97.88 163 LEU A N 1
ATOM 1126 C CA . LEU A 1 163 ? -5.170 1.234 -11.867 1.00 97.88 163 LEU A CA 1
ATOM 1127 C C . LEU A 1 163 ? -5.331 -0.048 -12.678 1.00 97.88 163 LEU A C 1
ATOM 1129 O O . LEU A 1 163 ? -4.777 -0.170 -13.771 1.00 97.88 163 LEU A O 1
ATOM 1133 N N . GLY A 1 164 ? -6.065 -1.030 -12.173 1.00 94.31 164 GLY A N 1
ATOM 1134 C CA . GLY A 1 164 ? -6.128 -2.302 -12.877 1.00 94.31 164 GLY A CA 1
ATOM 1135 C C . GLY A 1 164 ? -6.934 -3.395 -12.215 1.00 94.31 164 GLY A C 1
ATOM 1136 O O . GLY A 1 164 ? -7.560 -3.168 -11.195 1.00 94.31 164 GLY A O 1
ATOM 1137 N N . GLY A 1 165 ? -6.935 -4.592 -12.797 1.00 94.00 165 GLY A N 1
ATOM 1138 C CA . GLY A 1 165 ? -7.624 -5.744 -12.214 1.00 94.00 165 GLY A CA 1
ATOM 1139 C C . GLY A 1 165 ? -7.005 -6.150 -10.875 1.00 94.00 165 GLY A C 1
ATOM 1140 O O . GLY A 1 165 ? -7.664 -6.080 -9.838 1.00 94.00 165 GLY A O 1
ATOM 1141 N N . ALA A 1 166 ? -5.729 -6.534 -10.890 1.00 97.56 166 ALA A N 1
ATOM 1142 C CA . ALA A 1 166 ? -4.966 -6.886 -9.693 1.00 97.56 166 ALA A CA 1
ATOM 1143 C C . ALA A 1 166 ? -3.757 -5.959 -9.527 1.00 97.56 166 ALA A C 1
ATOM 1145 O O . ALA A 1 166 ? -2.967 -5.806 -10.458 1.00 97.56 166 ALA A O 1
ATOM 1146 N N . ASN A 1 167 ? -3.588 -5.374 -8.342 1.00 98.75 167 ASN A N 1
ATOM 1147 C CA . ASN A 1 167 ? -2.496 -4.450 -8.043 1.00 98.75 167 ASN A CA 1
ATOM 1148 C C . ASN A 1 167 ? -1.700 -4.935 -6.822 1.00 98.75 167 ASN A C 1
ATOM 1150 O O . ASN A 1 167 ? -2.286 -5.222 -5.777 1.00 98.75 167 ASN A O 1
ATOM 1154 N N . ILE A 1 168 ? -0.371 -4.995 -6.933 1.00 98.88 168 ILE A N 1
ATOM 1155 C CA . ILE A 1 168 ? 0.535 -5.408 -5.852 1.00 98.88 168 ILE A CA 1
ATOM 1156 C C . ILE A 1 168 ? 1.673 -4.397 -5.722 1.00 98.88 168 ILE A C 1
ATOM 1158 O O . ILE A 1 168 ? 2.431 -4.184 -6.668 1.00 98.88 168 ILE A O 1
ATOM 1162 N N . LEU A 1 169 ? 1.832 -3.820 -4.532 1.00 98.88 169 LEU A N 1
ATOM 1163 C CA . LEU A 1 169 ? 2.984 -3.011 -4.150 1.00 98.88 169 LEU A CA 1
ATOM 1164 C C . LEU A 1 169 ? 3.717 -3.690 -2.996 1.00 98.88 169 LEU A C 1
ATOM 1166 O O . LEU A 1 169 ? 3.150 -3.898 -1.926 1.00 98.88 169 LEU A O 1
ATOM 1170 N N . THR A 1 170 ? 4.996 -3.994 -3.191 1.00 98.94 170 THR A N 1
ATOM 1171 C CA . THR A 1 170 ? 5.867 -4.550 -2.154 1.00 98.94 170 THR A CA 1
ATOM 1172 C C . THR A 1 170 ? 7.098 -3.673 -1.984 1.00 98.94 170 THR A C 1
ATOM 1174 O O . THR A 1 170 ? 7.877 -3.509 -2.921 1.00 98.94 170 THR A O 1
ATOM 1177 N N . LYS A 1 171 ? 7.302 -3.145 -0.778 1.00 98.81 171 LYS A N 1
ATOM 1178 C CA . LYS A 1 171 ? 8.525 -2.455 -0.362 1.00 98.81 171 LYS A CA 1
ATOM 1179 C C . LYS A 1 171 ? 9.224 -3.260 0.730 1.00 98.81 171 LYS A C 1
ATOM 1181 O O . LYS A 1 171 ? 8.598 -3.606 1.725 1.00 98.81 171 LYS A O 1
ATOM 1186 N N . VAL A 1 172 ? 10.513 -3.529 0.552 1.00 98.81 172 VAL A N 1
ATOM 1187 C CA . VAL A 1 172 ? 11.409 -4.093 1.569 1.00 98.81 172 VAL A CA 1
ATOM 1188 C C . VAL A 1 172 ? 12.587 -3.136 1.787 1.00 98.81 172 VAL A C 1
ATOM 1190 O O . VAL A 1 172 ? 13.174 -2.672 0.812 1.00 98.81 172 VAL A O 1
ATOM 1193 N N . GLY A 1 173 ? 12.930 -2.833 3.038 1.00 98.25 173 GLY A N 1
ATOM 1194 C CA . GLY A 1 173 ? 13.951 -1.851 3.441 1.00 98.25 173 GLY A CA 1
ATOM 1195 C C . GLY A 1 173 ? 13.337 -0.547 3.952 1.00 98.25 173 GLY A C 1
ATOM 1196 O O . GLY A 1 173 ? 12.122 -0.365 3.863 1.00 98.25 173 GLY A O 1
ATOM 1197 N N . SER A 1 174 ? 14.158 0.389 4.414 1.00 98.31 174 SER A N 1
ATOM 1198 C CA . SER A 1 174 ? 13.686 1.635 5.028 1.00 98.31 174 SER A CA 1
ATOM 1199 C C . SER A 1 174 ? 13.273 2.696 3.999 1.00 98.31 174 SER A C 1
ATOM 1201 O O . SER A 1 174 ? 13.664 2.649 2.826 1.00 98.31 174 SER A O 1
ATOM 1203 N N . GLY A 1 175 ? 12.460 3.657 4.431 1.00 98.44 175 GLY A N 1
ATOM 1204 C CA . GLY A 1 175 ? 11.945 4.763 3.619 1.00 98.44 175 GLY A CA 1
ATOM 1205 C C . GLY A 1 175 ? 10.437 4.681 3.397 1.00 98.44 175 GLY A C 1
ATOM 1206 O O . GLY A 1 175 ? 9.820 3.637 3.579 1.00 98.44 175 GLY A O 1
ATOM 1207 N N . ASP A 1 176 ? 9.832 5.792 2.991 1.00 98.81 176 ASP A N 1
ATOM 1208 C CA . ASP A 1 176 ? 8.373 5.892 2.954 1.00 98.81 176 ASP A CA 1
ATOM 1209 C C . ASP A 1 176 ? 7.767 5.081 1.801 1.00 98.81 176 ASP A C 1
ATOM 1211 O O . ASP A 1 176 ? 8.335 4.987 0.710 1.00 98.81 176 ASP A O 1
ATOM 1215 N N . SER A 1 177 ? 6.578 4.522 2.013 1.00 98.81 177 SER A N 1
ATOM 1216 C CA . SER A 1 177 ? 5.830 3.780 1.001 1.00 98.81 177 SER A CA 1
ATOM 1217 C C . SER A 1 177 ? 4.427 4.348 0.834 1.00 98.81 177 SER A C 1
ATOM 1219 O O . SER A 1 177 ? 3.646 4.371 1.780 1.00 98.81 177 SER A O 1
ATOM 1221 N N . THR A 1 178 ? 4.094 4.772 -0.382 1.00 98.94 178 THR A N 1
ATOM 1222 C CA . THR A 1 178 ? 2.768 5.275 -0.747 1.00 98.94 178 THR A CA 1
ATOM 1223 C C . THR A 1 178 ? 2.178 4.417 -1.858 1.00 98.94 178 THR A C 1
ATOM 1225 O O . THR A 1 178 ? 2.740 4.342 -2.953 1.00 98.94 178 THR A O 1
ATOM 1228 N N . GLY A 1 179 ? 1.025 3.802 -1.601 1.00 98.81 179 GLY A N 1
ATOM 1229 C CA . GLY A 1 179 ? 0.254 3.057 -2.593 1.00 98.81 179 GLY A CA 1
ATOM 1230 C C . GLY A 1 179 ? -1.137 3.650 -2.789 1.00 98.81 179 GLY A C 1
ATOM 1231 O O . GLY A 1 179 ? -1.930 3.718 -1.853 1.00 98.81 179 GLY A O 1
ATOM 1232 N N . ILE A 1 180 ? -1.438 4.050 -4.023 1.00 98.81 180 ILE A N 1
ATOM 1233 C CA . ILE A 1 180 ? -2.773 4.460 -4.468 1.00 98.81 180 ILE A CA 1
ATOM 1234 C C . ILE A 1 180 ? -3.253 3.402 -5.459 1.00 98.81 180 ILE A C 1
ATOM 1236 O O . ILE A 1 180 ? -2.693 3.278 -6.549 1.00 98.81 180 ILE A O 1
ATOM 1240 N N . MET A 1 181 ? -4.236 2.595 -5.066 1.00 98.75 181 MET A N 1
ATOM 1241 C CA . MET A 1 181 ? -4.541 1.329 -5.736 1.00 98.75 181 MET A CA 1
ATOM 1242 C C . MET A 1 181 ? -6.046 1.181 -5.967 1.00 98.75 181 MET A C 1
ATOM 1244 O O . MET A 1 181 ? -6.836 1.187 -5.023 1.00 98.75 181 MET A O 1
ATOM 1248 N N . PHE A 1 182 ? -6.448 1.027 -7.227 1.00 98.44 182 PHE A N 1
ATOM 1249 C CA . PHE A 1 182 ? -7.848 0.869 -7.624 1.00 98.44 182 PHE A CA 1
ATOM 1250 C C . PHE A 1 182 ? -8.006 -0.359 -8.518 1.00 98.44 182 PHE A C 1
ATOM 1252 O O . PHE A 1 182 ? -7.328 -0.461 -9.547 1.00 98.44 182 PHE A O 1
ATOM 1259 N N . GLY A 1 183 ? -8.893 -1.287 -8.140 1.00 96.69 183 GLY A N 1
ATOM 1260 C CA . GLY A 1 183 ? -9.050 -2.535 -8.882 1.00 96.69 183 GLY A CA 1
ATOM 1261 C C . GLY A 1 183 ? -10.066 -3.540 -8.357 1.00 96.69 183 GLY A C 1
ATOM 1262 O O . GLY A 1 183 ? -11.004 -3.184 -7.658 1.00 96.69 183 GLY A O 1
ATOM 1263 N N . ILE A 1 184 ? -9.886 -4.814 -8.712 1.00 96.25 184 ILE A N 1
ATOM 1264 C CA . ILE A 1 184 ? -10.638 -5.952 -8.150 1.00 96.25 184 ILE A CA 1
ATOM 1265 C C . ILE A 1 184 ? -9.963 -6.443 -6.866 1.00 96.25 184 ILE A C 1
ATOM 1267 O O . ILE A 1 184 ? -10.653 -6.778 -5.902 1.00 96.25 184 ILE A O 1
ATOM 1271 N N . GLY A 1 185 ? -8.627 -6.440 -6.834 1.00 97.75 185 GLY A N 1
ATOM 1272 C CA . GLY A 1 185 ? -7.834 -6.792 -5.660 1.00 97.75 185 GLY A CA 1
ATOM 1273 C C . GLY A 1 185 ? -6.582 -5.929 -5.536 1.00 97.75 185 GLY A C 1
ATOM 1274 O O . GLY A 1 185 ? -5.857 -5.741 -6.514 1.00 97.75 185 GLY A O 1
ATOM 1275 N N . ASN A 1 186 ? -6.318 -5.433 -4.328 1.00 98.75 186 ASN A N 1
ATOM 1276 C CA . ASN A 1 186 ? -5.150 -4.611 -4.026 1.00 98.75 186 ASN A CA 1
ATOM 1277 C C . ASN A 1 186 ? -4.368 -5.191 -2.840 1.00 98.75 186 ASN A C 1
ATOM 1279 O O . ASN A 1 186 ? -4.952 -5.485 -1.795 1.00 98.75 186 ASN A O 1
ATOM 1283 N N . VAL A 1 187 ? -3.044 -5.286 -2.974 1.00 98.88 187 VAL A N 1
ATOM 1284 C CA . VAL A 1 187 ? -2.137 -5.706 -1.896 1.00 98.88 187 VAL A CA 1
ATOM 1285 C C . VAL A 1 187 ? -1.000 -4.702 -1.749 1.00 98.88 187 VAL A C 1
ATOM 1287 O O . VAL A 1 187 ? -0.217 -4.512 -2.676 1.00 98.88 187 VAL A O 1
ATOM 1290 N N . LEU A 1 188 ? -0.881 -4.094 -0.573 1.00 98.94 188 LEU A N 1
ATOM 1291 C CA . LEU A 1 188 ? 0.241 -3.244 -0.195 1.00 98.94 188 LEU A CA 1
ATOM 1292 C C . LEU A 1 188 ? 0.989 -3.913 0.954 1.00 98.94 188 LEU A C 1
ATOM 1294 O O . LEU A 1 188 ? 0.421 -4.158 2.016 1.00 98.94 188 LEU A O 1
ATOM 1298 N N . THR A 1 189 ? 2.273 -4.190 0.752 1.00 98.94 189 THR A N 1
ATOM 1299 C CA . THR A 1 189 ? 3.159 -4.732 1.783 1.00 98.94 189 THR A CA 1
ATOM 1300 C C . THR A 1 189 ? 4.402 -3.864 1.925 1.00 98.94 189 THR A C 1
ATOM 1302 O O . THR A 1 189 ? 5.119 -3.647 0.950 1.00 98.94 189 THR A O 1
ATOM 1305 N N . HIS A 1 190 ? 4.686 -3.399 3.139 1.00 98.88 190 HIS A N 1
ATOM 1306 C CA . HIS A 1 190 ? 5.910 -2.678 3.473 1.00 98.88 190 HIS A CA 1
ATOM 1307 C C . HIS A 1 190 ? 6.618 -3.357 4.653 1.00 98.88 190 HIS A C 1
ATOM 1309 O O . HIS A 1 190 ? 6.086 -3.390 5.757 1.00 98.88 190 HIS A O 1
ATOM 1315 N N . VAL A 1 191 ? 7.815 -3.896 4.414 1.00 98.88 191 VAL A N 1
ATOM 1316 C CA . VAL A 1 191 ? 8.696 -4.491 5.428 1.00 98.88 191 VAL A CA 1
ATOM 1317 C C . VAL A 1 191 ? 9.940 -3.616 5.593 1.00 98.88 191 VAL A C 1
ATOM 1319 O O . VAL A 1 191 ? 10.781 -3.580 4.701 1.00 98.88 191 VAL A O 1
ATOM 1322 N N . GLY A 1 192 ? 10.074 -2.913 6.710 1.00 98.44 192 GLY A N 1
ATOM 1323 C CA . GLY A 1 192 ? 11.145 -1.943 6.968 1.00 98.44 192 GLY A CA 1
ATOM 1324 C C . GLY A 1 192 ? 10.631 -0.777 7.800 1.00 98.44 192 GLY A C 1
ATOM 1325 O O . GLY A 1 192 ? 9.494 -0.833 8.260 1.00 98.44 192 GLY A O 1
ATOM 1326 N N . ASP A 1 193 ? 11.417 0.285 7.961 1.00 98.69 193 ASP A N 1
ATOM 1327 C CA . ASP A 1 193 ? 11.022 1.454 8.757 1.00 98.69 193 ASP A CA 1
ATOM 1328 C C . ASP A 1 193 ? 10.547 2.625 7.882 1.00 98.69 193 ASP A C 1
ATOM 1330 O O . ASP A 1 193 ? 10.958 2.764 6.729 1.00 98.69 193 ASP A O 1
ATOM 1334 N N . GLY A 1 194 ? 9.684 3.483 8.430 1.00 98.56 194 GLY A N 1
ATOM 1335 C CA . GLY A 1 194 ? 9.183 4.696 7.766 1.00 98.56 194 GLY A CA 1
ATOM 1336 C C . GLY A 1 194 ? 7.667 4.708 7.567 1.00 98.56 194 GLY A C 1
ATOM 1337 O O . GLY A 1 194 ? 6.977 3.740 7.909 1.00 98.56 194 GLY A O 1
ATOM 1338 N N . LEU A 1 195 ? 7.147 5.806 7.009 1.00 98.81 195 LEU A N 1
ATOM 1339 C CA . LEU A 1 195 ? 5.713 5.995 6.787 1.00 98.81 195 LEU A CA 1
ATOM 1340 C C . LEU A 1 195 ? 5.184 4.992 5.758 1.00 98.81 195 LEU A C 1
ATOM 1342 O O . LEU A 1 195 ? 5.800 4.755 4.721 1.00 98.81 195 LEU A O 1
ATOM 1346 N N . THR A 1 196 ? 3.997 4.442 6.005 1.00 98.94 196 THR A N 1
ATOM 1347 C CA . THR A 1 196 ? 3.253 3.658 5.011 1.00 98.94 196 THR A CA 1
ATOM 1348 C C . THR A 1 196 ? 1.864 4.245 4.821 1.00 98.94 196 THR A C 1
ATOM 1350 O O . THR A 1 196 ? 1.060 4.234 5.747 1.00 98.94 196 THR A O 1
ATOM 1353 N N . LEU A 1 197 ? 1.579 4.749 3.623 1.00 98.94 197 LEU A N 1
ATOM 1354 C CA . LEU A 1 197 ? 0.299 5.336 3.240 1.00 98.94 197 LEU A CA 1
ATOM 1355 C C . LEU A 1 197 ? -0.391 4.467 2.182 1.00 98.94 197 LEU A C 1
ATOM 1357 O O . LEU A 1 197 ? 0.160 4.235 1.106 1.00 98.94 197 LEU A O 1
ATOM 1361 N N . GLY A 1 198 ? -1.614 4.021 2.464 1.00 98.81 198 GLY A N 1
ATOM 1362 C CA . GLY A 1 198 ? -2.430 3.233 1.539 1.00 98.81 198 GLY A CA 1
ATOM 1363 C C . GLY A 1 198 ? -3.787 3.871 1.271 1.00 98.81 198 GLY A C 1
ATOM 1364 O O . GLY A 1 198 ? -4.570 4.073 2.193 1.00 98.81 198 GLY A O 1
ATOM 1365 N N . VAL A 1 199 ? -4.105 4.137 0.006 1.00 98.81 199 VAL A N 1
ATOM 1366 C CA . VAL A 1 199 ? -5.466 4.467 -0.442 1.00 98.81 199 VAL A CA 1
ATOM 1367 C C . VAL A 1 199 ? -5.893 3.379 -1.412 1.00 98.81 199 VAL A C 1
ATOM 1369 O O . VAL A 1 199 ? -5.345 3.281 -2.510 1.00 98.81 199 VAL A O 1
ATOM 1372 N N . MET A 1 200 ? -6.818 2.523 -0.984 1.00 98.75 200 MET A N 1
ATOM 1373 C CA . MET A 1 200 ? -7.122 1.280 -1.691 1.00 98.75 200 MET A CA 1
ATOM 1374 C C . MET A 1 200 ? -8.632 1.109 -1.847 1.00 98.75 200 MET A C 1
ATOM 1376 O O . MET A 1 200 ? -9.372 1.118 -0.861 1.00 98.75 200 MET A O 1
ATOM 1380 N N . ALA A 1 201 ? -9.084 0.939 -3.089 1.00 98.50 201 ALA A N 1
ATOM 1381 C CA . ALA A 1 201 ? -10.470 0.609 -3.396 1.00 98.50 201 ALA A CA 1
ATOM 1382 C C . ALA A 1 201 ? -10.543 -0.606 -4.327 1.00 98.50 201 ALA A C 1
ATOM 1384 O O . ALA A 1 201 ? -10.046 -0.565 -5.457 1.00 98.50 201 ALA A O 1
ATOM 1385 N N . ALA A 1 202 ? -11.133 -1.693 -3.834 1.00 96.94 202 ALA A N 1
ATOM 1386 C CA . ALA A 1 202 ? -11.272 -2.957 -4.551 1.00 96.94 202 ALA A CA 1
ATOM 1387 C C . ALA A 1 202 ? -12.257 -3.891 -3.851 1.00 96.94 202 ALA A C 1
ATOM 1389 O O . ALA A 1 202 ? -12.633 -3.637 -2.717 1.00 96.94 202 ALA A O 1
ATOM 1390 N N . ALA A 1 203 ? -12.655 -5.003 -4.476 1.00 96.69 203 ALA A N 1
ATOM 1391 C CA . ALA A 1 203 ? -13.445 -6.016 -3.770 1.00 96.69 203 ALA A CA 1
ATOM 1392 C C . ALA A 1 203 ? -12.673 -6.578 -2.558 1.00 96.69 203 ALA A C 1
ATOM 1394 O O . ALA A 1 203 ? -13.270 -6.791 -1.504 1.00 96.69 203 ALA A O 1
ATOM 1395 N N . GLY A 1 204 ? -11.352 -6.752 -2.685 1.00 97.50 204 GLY A N 1
ATOM 1396 C CA . GLY A 1 204 ? -10.459 -7.122 -1.586 1.00 97.50 204 GLY A CA 1
ATOM 1397 C C . GLY A 1 204 ? -9.252 -6.191 -1.472 1.00 97.50 204 GLY A C 1
ATOM 1398 O O . GLY A 1 204 ? -8.510 -6.026 -2.442 1.00 97.50 204 GLY A O 1
ATOM 1399 N N . ASN A 1 205 ? -9.022 -5.628 -0.285 1.00 98.69 205 ASN A N 1
ATOM 1400 C CA . ASN A 1 205 ? -7.823 -4.849 0.028 1.00 98.69 205 ASN A CA 1
ATOM 1401 C C . ASN A 1 205 ? -7.044 -5.493 1.180 1.00 98.69 205 ASN A C 1
ATOM 1403 O O . ASN A 1 205 ? -7.620 -5.792 2.227 1.00 98.69 205 ASN A O 1
ATOM 1407 N N . ILE A 1 206 ? -5.732 -5.655 1.002 1.00 98.88 206 ILE A N 1
ATOM 1408 C CA . ILE A 1 206 ? -4.802 -6.102 2.044 1.00 98.88 206 ILE A CA 1
ATOM 1409 C C . ILE A 1 206 ? -3.708 -5.050 2.205 1.00 98.88 206 ILE A C 1
ATOM 1411 O O . ILE A 1 206 ? -2.937 -4.804 1.280 1.00 98.88 206 ILE A O 1
ATOM 1415 N N . PHE A 1 207 ? -3.621 -4.464 3.393 1.00 98.88 207 PHE A N 1
ATOM 1416 C CA . PHE A 1 207 ? -2.551 -3.561 3.793 1.00 98.88 207 PHE A CA 1
ATOM 1417 C C . PHE A 1 207 ? -1.732 -4.217 4.903 1.00 98.88 207 PHE A C 1
ATOM 1419 O O . PHE A 1 207 ? -2.273 -4.597 5.943 1.00 98.88 207 PHE A O 1
ATOM 1426 N N . THR A 1 208 ? -0.424 -4.345 4.703 1.00 98.94 208 THR A N 1
ATOM 1427 C CA . THR A 1 208 ? 0.487 -4.940 5.682 1.00 98.94 208 THR A CA 1
ATOM 1428 C C . THR A 1 208 ? 1.741 -4.097 5.846 1.00 98.94 208 THR A C 1
ATOM 1430 O O . THR A 1 208 ? 2.482 -3.879 4.888 1.00 98.94 208 THR A O 1
ATOM 1433 N N . LYS A 1 209 ? 2.018 -3.684 7.080 1.00 98.81 209 LYS A N 1
ATOM 1434 C CA . LYS A 1 209 ? 3.274 -3.058 7.492 1.00 98.81 209 LYS A CA 1
ATOM 1435 C C . LYS A 1 209 ? 3.969 -3.934 8.532 1.00 98.81 209 LYS A C 1
ATOM 1437 O O . LYS A 1 209 ? 3.349 -4.348 9.507 1.00 98.81 209 LYS A O 1
ATOM 1442 N N . VAL A 1 210 ? 5.253 -4.207 8.331 1.00 98.88 210 VAL A N 1
ATOM 1443 C CA . VAL A 1 210 ? 6.132 -4.857 9.309 1.00 98.88 210 VAL A CA 1
ATOM 1444 C C . VAL A 1 210 ? 7.358 -3.973 9.512 1.00 98.88 210 VAL A C 1
ATOM 1446 O O . VAL A 1 210 ? 8.053 -3.680 8.545 1.00 98.88 210 VAL A O 1
ATOM 1449 N N . GLY A 1 211 ? 7.619 -3.556 10.745 1.00 98.50 211 GLY A N 1
ATOM 1450 C CA . GLY A 1 211 ? 8.670 -2.602 11.097 1.00 98.50 211 GLY A CA 1
ATOM 1451 C C . GLY A 1 211 ? 8.113 -1.303 11.670 1.00 98.50 211 GLY A C 1
ATOM 1452 O O . GLY A 1 211 ? 6.898 -1.130 11.826 1.00 98.50 211 GLY A O 1
ATOM 1453 N N . GLU A 1 212 ? 9.019 -0.396 12.003 1.00 98.69 212 GLU A N 1
ATOM 1454 C CA . GLU A 1 212 ? 8.707 0.789 12.787 1.00 98.69 212 GLU A CA 1
ATOM 1455 C C . GLU A 1 212 ? 8.193 1.940 11.911 1.00 98.69 212 GLU A C 1
ATOM 1457 O O . GLU A 1 212 ? 8.457 2.036 10.705 1.00 98.69 212 GLU A O 1
ATOM 1462 N N . GLY A 1 213 ? 7.459 2.855 12.536 1.00 98.56 213 GLY A N 1
ATOM 1463 C CA . GLY A 1 213 ? 6.975 4.082 11.912 1.00 98.56 213 GLY A CA 1
ATOM 1464 C C . GLY A 1 213 ? 5.477 4.075 11.643 1.00 98.56 213 GLY A C 1
ATOM 1465 O O . GLY A 1 213 ? 4.768 3.108 11.893 1.00 98.56 213 GLY A O 1
ATOM 1466 N N . THR A 1 214 ? 4.983 5.205 11.160 1.00 98.81 214 THR A N 1
ATOM 1467 C CA . THR A 1 214 ? 3.551 5.453 11.011 1.00 98.81 214 THR A CA 1
ATOM 1468 C C . THR A 1 214 ? 2.901 4.621 9.904 1.00 98.81 214 THR A C 1
ATOM 1470 O O . THR A 1 214 ? 3.447 4.502 8.804 1.00 98.81 214 THR A O 1
ATOM 1473 N N . SER A 1 215 ? 1.663 4.176 10.137 1.00 98.88 215 SER A N 1
ATOM 1474 C CA . SER A 1 215 ? 0.781 3.650 9.089 1.00 98.88 215 SER A CA 1
ATOM 1475 C C . SER A 1 215 ? -0.509 4.466 8.961 1.00 98.88 215 SER A C 1
ATOM 1477 O O . SER A 1 215 ? -1.221 4.684 9.937 1.00 98.88 215 SER A O 1
ATOM 1479 N N . ILE A 1 216 ? -0.850 4.879 7.740 1.00 98.88 216 ILE A N 1
ATOM 1480 C CA . ILE A 1 216 ? -2.107 5.567 7.416 1.00 98.88 216 ILE A CA 1
ATOM 1481 C C . ILE A 1 216 ? -2.805 4.802 6.294 1.00 98.88 216 ILE A C 1
ATOM 1483 O O . ILE A 1 216 ? -2.204 4.554 5.248 1.00 98.88 216 ILE A O 1
ATOM 1487 N N . ALA A 1 217 ? -4.077 4.452 6.474 1.00 98.81 217 ALA A N 1
ATOM 1488 C CA . ALA A 1 217 ? -4.834 3.745 5.447 1.00 98.81 217 ALA A CA 1
ATOM 1489 C C . ALA A 1 217 ? -6.278 4.236 5.289 1.00 98.81 217 ALA A C 1
ATOM 1491 O O . ALA A 1 217 ? -6.995 4.446 6.264 1.00 98.81 217 ALA A O 1
ATOM 1492 N N . ALA A 1 218 ? -6.721 4.343 4.037 1.00 98.81 218 ALA A N 1
ATOM 1493 C CA . ALA A 1 218 ? -8.120 4.459 3.646 1.00 98.81 218 ALA A CA 1
ATOM 1494 C C . ALA A 1 218 ? -8.465 3.275 2.733 1.00 98.81 218 ALA A C 1
ATOM 1496 O O . ALA A 1 218 ? -7.930 3.156 1.629 1.00 98.81 218 ALA A O 1
ATOM 1497 N N . LEU A 1 219 ? -9.329 2.382 3.215 1.00 98.75 219 LEU A N 1
ATOM 1498 C CA . LEU A 1 219 ? -9.633 1.096 2.591 1.00 98.75 219 LEU A CA 1
ATOM 1499 C C . LEU A 1 219 ? -11.139 0.997 2.342 1.00 98.75 219 LEU A C 1
ATOM 1501 O O . LEU A 1 219 ? -11.930 1.113 3.279 1.00 98.75 219 LEU A O 1
ATOM 1505 N N . THR A 1 220 ? -11.544 0.780 1.091 1.00 98.25 220 THR A N 1
ATOM 1506 C CA . THR A 1 220 ? -12.955 0.585 0.735 1.00 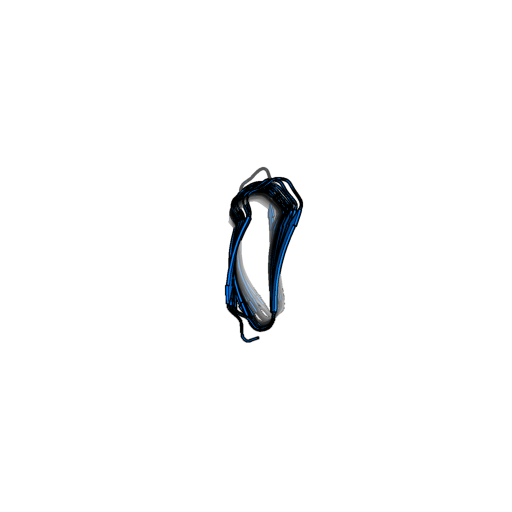98.25 220 THR A CA 1
ATOM 1507 C C . THR A 1 220 ? -13.154 -0.617 -0.180 1.00 98.25 220 THR A C 1
ATOM 1509 O O . THR A 1 220 ? -12.435 -0.784 -1.168 1.00 98.25 220 THR A O 1
ATOM 1512 N N . GLY A 1 221 ? -14.102 -1.491 0.150 1.00 96.38 221 GLY A N 1
ATOM 1513 C CA . GLY A 1 221 ? -14.221 -2.769 -0.544 1.00 96.38 221 GLY A CA 1
ATOM 1514 C C . GLY A 1 221 ? -15.158 -3.773 0.090 1.00 96.38 221 GLY A C 1
ATOM 1515 O O . GLY A 1 221 ? -15.685 -3.537 1.163 1.00 96.38 221 GLY A O 1
ATOM 1516 N N . THR A 1 222 ? -15.367 -4.934 -0.530 1.00 96.31 222 THR A N 1
ATOM 1517 C CA . THR A 1 222 ? -16.137 -6.007 0.122 1.00 96.31 222 THR A CA 1
ATOM 1518 C C . THR A 1 222 ? -15.400 -6.515 1.363 1.00 96.31 222 THR A C 1
ATOM 1520 O O . THR A 1 222 ? -16.010 -6.635 2.422 1.00 96.31 222 THR A O 1
ATOM 1523 N N . GLY A 1 223 ? -14.091 -6.750 1.264 1.00 97.38 223 GLY A N 1
ATOM 1524 C CA . GLY A 1 223 ? -13.241 -7.141 2.387 1.00 97.38 223 GLY A CA 1
ATOM 1525 C C . GLY A 1 223 ? -12.003 -6.260 2.503 1.00 97.38 223 GLY A C 1
ATOM 1526 O O . GLY A 1 223 ? -11.246 -6.123 1.542 1.00 97.38 223 GLY A O 1
ATOM 1527 N N . ASN A 1 224 ? -11.773 -5.704 3.690 1.00 98.56 224 ASN A N 1
ATOM 1528 C CA . ASN A 1 224 ? -10.574 -4.931 3.998 1.00 98.56 224 ASN A CA 1
ATOM 1529 C C . ASN A 1 224 ? -9.817 -5.565 5.167 1.00 98.56 224 ASN A C 1
ATOM 1531 O O . ASN A 1 224 ? -10.380 -5.748 6.248 1.00 98.56 224 ASN A O 1
ATOM 1535 N N . LEU A 1 225 ? -8.531 -5.841 4.961 1.00 98.81 225 LEU A N 1
ATOM 1536 C CA . LEU A 1 225 ? -7.603 -6.292 5.992 1.00 98.81 225 LEU A CA 1
ATOM 1537 C C . LEU A 1 225 ? -6.479 -5.268 6.147 1.00 98.81 225 LEU A C 1
ATOM 1539 O O . LEU A 1 225 ? -5.765 -4.969 5.192 1.00 98.81 225 LEU A O 1
ATOM 1543 N N . PHE A 1 226 ? -6.308 -4.766 7.363 1.00 98.88 226 PHE A N 1
ATOM 1544 C CA . PHE A 1 226 ? -5.200 -3.913 7.759 1.00 98.88 226 PHE A CA 1
ATOM 1545 C C . PHE A 1 226 ? -4.395 -4.609 8.856 1.00 98.88 226 PHE A C 1
ATOM 1547 O O . PHE A 1 226 ? -4.946 -5.041 9.871 1.00 98.88 226 PHE A O 1
ATOM 1554 N N . THR A 1 227 ? -3.080 -4.693 8.684 1.00 98.94 227 THR A N 1
ATOM 1555 C CA . THR A 1 227 ? -2.169 -5.220 9.701 1.00 98.94 227 THR A CA 1
ATOM 1556 C C . THR A 1 227 ? -0.906 -4.375 9.789 1.00 98.94 227 THR A C 1
ATOM 1558 O O . THR A 1 227 ? -0.242 -4.146 8.781 1.00 98.94 227 THR A O 1
ATOM 1561 N N . HIS A 1 228 ? -0.534 -3.960 10.997 1.00 98.88 228 HIS A N 1
ATOM 1562 C CA . HIS A 1 228 ? 0.770 -3.362 11.277 1.00 98.88 228 HIS A CA 1
ATOM 1563 C C . HIS A 1 228 ? 1.419 -4.064 12.471 1.00 98.88 228 HIS A C 1
ATOM 1565 O O . HIS A 1 228 ? 0.839 -4.118 13.551 1.00 98.88 228 HIS A O 1
ATOM 1571 N N . VAL A 1 229 ? 2.610 -4.622 12.257 1.00 98.88 229 VAL A N 1
ATOM 1572 C CA . VAL A 1 229 ? 3.470 -5.221 13.285 1.00 98.88 229 VAL A CA 1
ATOM 1573 C C . VAL A 1 229 ? 4.739 -4.378 13.440 1.00 98.88 229 VAL A C 1
ATOM 1575 O O . VAL A 1 229 ? 5.481 -4.227 12.476 1.00 98.88 229 VAL A O 1
ATOM 1578 N N . GLY A 1 230 ? 5.003 -3.852 14.631 1.00 98.62 230 GLY A N 1
ATOM 1579 C CA . GLY A 1 230 ? 6.080 -2.895 14.923 1.00 98.62 230 GLY A CA 1
ATOM 1580 C C . GLY A 1 230 ? 5.536 -1.692 15.691 1.00 98.62 230 GLY A C 1
ATOM 1581 O O . GLY A 1 230 ? 4.316 -1.561 15.831 1.00 98.62 230 GLY A O 1
ATOM 1582 N N . LYS A 1 231 ? 6.397 -0.825 16.228 1.00 98.81 231 LYS A N 1
ATOM 1583 C CA . LYS A 1 231 ? 5.934 0.388 16.916 1.00 98.81 231 LYS A CA 1
ATOM 1584 C C . LYS A 1 231 ? 5.657 1.527 15.939 1.00 98.81 231 LYS A C 1
ATOM 1586 O O . LYS A 1 231 ? 6.102 1.533 14.790 1.00 98.81 231 LYS A O 1
ATOM 1591 N N . GLY A 1 232 ? 4.903 2.503 16.424 1.00 98.62 232 GLY A N 1
ATOM 1592 C CA . GLY A 1 232 ? 4.481 3.676 15.671 1.00 98.62 232 GLY A CA 1
ATOM 1593 C C . GLY A 1 232 ? 2.967 3.773 15.571 1.00 98.62 232 GLY A C 1
ATOM 1594 O O . GLY A 1 232 ? 2.244 2.791 15.769 1.00 98.62 232 GLY A O 1
ATOM 1595 N N . ASP A 1 233 ? 2.512 4.982 15.272 1.00 98.88 233 ASP A N 1
ATOM 1596 C CA . ASP A 1 233 ? 1.094 5.315 15.279 1.00 98.88 233 ASP A CA 1
ATOM 1597 C C . ASP A 1 233 ? 0.382 4.816 14.023 1.00 98.88 233 ASP A C 1
ATOM 1599 O O . ASP A 1 233 ? 0.947 4.762 12.922 1.00 98.88 233 ASP A O 1
ATOM 1603 N N . VAL A 1 234 ? -0.893 4.481 14.191 1.00 98.88 234 VAL A N 1
ATOM 1604 C CA . VAL A 1 234 ? -1.744 3.949 13.139 1.00 98.88 234 VAL A CA 1
ATOM 1605 C C . VAL A 1 234 ? -3.070 4.685 13.062 1.00 98.88 234 VAL A C 1
ATOM 1607 O O . VAL A 1 234 ? -3.806 4.780 14.043 1.00 98.88 234 VAL A O 1
ATOM 1610 N N . TRP A 1 235 ? -3.421 5.096 11.844 1.00 98.81 235 TRP A N 1
ATOM 1611 C CA . TRP A 1 235 ? -4.707 5.701 11.511 1.00 98.81 235 TRP A CA 1
ATOM 1612 C C . TRP A 1 235 ? -5.362 4.967 10.340 1.00 98.81 235 TRP A C 1
ATOM 1614 O O . TRP A 1 235 ? -4.807 4.924 9.241 1.00 98.81 235 TRP A O 1
ATOM 1624 N N . ALA A 1 236 ? -6.555 4.408 10.549 1.00 98.75 236 ALA A N 1
ATOM 1625 C CA . ALA A 1 236 ? -7.279 3.672 9.514 1.00 98.75 236 ALA A CA 1
ATOM 1626 C C . ALA A 1 236 ? -8.740 4.117 9.364 1.00 98.75 236 ALA A C 1
ATOM 1628 O O . ALA A 1 236 ? -9.493 4.202 10.333 1.00 98.75 236 ALA A O 1
ATOM 1629 N N . LEU A 1 237 ? -9.156 4.335 8.116 1.00 98.81 237 LEU A N 1
ATOM 1630 C CA . LEU A 1 237 ? -10.548 4.506 7.703 1.00 98.81 237 LEU A CA 1
ATOM 1631 C C . LEU A 1 237 ? -10.938 3.304 6.839 1.00 98.81 237 LEU A C 1
ATOM 1633 O O . LEU A 1 237 ? -10.329 3.075 5.794 1.00 98.81 237 LEU A O 1
ATOM 1637 N N . MET A 1 238 ? -11.923 2.521 7.272 1.00 98.69 238 MET A N 1
ATOM 1638 C CA . MET A 1 238 ? -12.279 1.252 6.633 1.00 98.69 238 MET A CA 1
ATOM 1639 C C . MET A 1 238 ? -13.785 1.173 6.367 1.00 98.69 238 MET A C 1
ATOM 1641 O O . MET A 1 238 ? -14.597 1.322 7.279 1.00 98.69 238 MET A O 1
ATOM 1645 N N . GLY A 1 239 ? -14.163 0.932 5.111 1.00 98.19 239 GLY A N 1
ATOM 1646 C CA . GLY A 1 239 ? -15.555 0.833 4.663 1.00 98.19 239 GLY A CA 1
ATOM 1647 C C . GLY A 1 239 ? -15.794 -0.421 3.828 1.00 98.19 239 GLY A C 1
ATOM 1648 O O . GLY A 1 239 ? -15.074 -0.651 2.858 1.00 98.19 239 GLY A O 1
ATOM 1649 N N . GLY A 1 240 ? -16.790 -1.245 4.155 1.00 95.19 240 GLY A N 1
ATOM 1650 C CA . GLY A 1 240 ? -16.988 -2.467 3.379 1.00 95.19 240 GLY A CA 1
ATOM 1651 C C . GLY A 1 240 ? -18.086 -3.421 3.807 1.00 95.19 240 GLY A C 1
ATOM 1652 O O . GLY A 1 240 ? -19.017 -3.028 4.491 1.00 95.19 240 GLY A O 1
ATOM 1653 N N . ALA A 1 241 ? -17.997 -4.691 3.403 1.00 95.38 241 ALA A N 1
ATOM 1654 C CA . ALA A 1 241 ? -18.835 -5.746 3.984 1.00 95.38 241 ALA A CA 1
ATOM 1655 C C . ALA A 1 241 ? -18.171 -6.348 5.231 1.00 95.38 241 ALA A C 1
ATOM 1657 O O . ALA A 1 241 ? -18.854 -6.595 6.223 1.00 95.38 241 ALA A O 1
ATOM 1658 N N . VAL A 1 242 ? -16.842 -6.500 5.227 1.00 97.94 242 VAL A N 1
ATOM 1659 C CA . VAL A 1 242 ? -16.052 -6.913 6.396 1.00 97.94 242 VAL A CA 1
ATOM 1660 C C . VAL A 1 242 ? -14.776 -6.077 6.506 1.00 97.94 242 VAL A C 1
ATOM 1662 O O . VAL A 1 242 ? -14.027 -5.963 5.535 1.00 97.94 242 VAL A O 1
ATOM 1665 N N . ASN A 1 243 ? -14.501 -5.548 7.699 1.00 98.62 243 ASN A N 1
ATOM 1666 C CA . ASN A 1 243 ? -13.246 -4.868 8.025 1.00 98.62 243 ASN A CA 1
ATOM 1667 C C . ASN A 1 243 ? -12.519 -5.586 9.167 1.00 98.62 243 ASN A C 1
ATOM 1669 O O . ASN A 1 243 ? -13.115 -5.859 10.210 1.00 98.62 243 ASN A O 1
ATOM 1673 N N . VAL A 1 244 ? -11.219 -5.825 9.001 1.00 98.88 244 VAL A N 1
ATOM 1674 C CA . VAL A 1 244 ? -10.337 -6.359 10.047 1.00 98.88 244 VAL A CA 1
ATOM 1675 C C . VAL A 1 244 ? -9.118 -5.458 10.186 1.00 98.88 244 VAL A C 1
ATOM 1677 O O . VAL A 1 244 ? -8.374 -5.267 9.229 1.00 98.88 244 VAL A O 1
ATOM 1680 N N . PHE A 1 245 ? -8.899 -4.932 11.385 1.00 98.88 245 PHE A N 1
ATOM 1681 C CA . PHE A 1 245 ? -7.733 -4.133 11.743 1.00 98.88 245 PHE A CA 1
ATOM 1682 C C . PHE A 1 245 ? -6.958 -4.809 12.858 1.00 98.88 245 PHE A C 1
ATOM 1684 O O . PHE A 1 245 ? -7.524 -5.211 13.877 1.00 98.88 245 PHE A O 1
ATOM 1691 N N . THR A 1 246 ? -5.648 -4.899 12.680 1.00 98.94 246 THR A N 1
ATOM 1692 C CA . THR A 1 246 ? -4.742 -5.451 13.679 1.00 98.94 246 THR A CA 1
ATOM 1693 C C . THR A 1 246 ? -3.483 -4.600 13.788 1.00 98.94 246 THR A C 1
ATOM 1695 O O . THR A 1 246 ? -2.754 -4.433 12.812 1.00 98.94 246 THR A O 1
ATOM 1698 N N . LYS A 1 247 ? -3.199 -4.099 14.988 1.00 98.81 247 LYS A N 1
ATOM 1699 C CA . LYS A 1 247 ? -1.914 -3.496 15.359 1.00 98.81 247 LYS A CA 1
ATOM 1700 C C . LYS A 1 247 ? -1.234 -4.369 16.409 1.00 98.81 247 LYS A C 1
ATOM 1702 O O . LYS A 1 247 ? -1.860 -4.722 17.406 1.00 98.81 247 LYS A O 1
ATOM 1707 N N . VAL A 1 248 ? 0.031 -4.712 16.192 1.00 98.88 248 VAL A N 1
ATOM 1708 C CA . VAL A 1 248 ? 0.888 -5.408 17.160 1.00 98.88 248 VAL A CA 1
ATOM 1709 C C . VAL A 1 248 ? 2.156 -4.584 17.382 1.00 98.88 248 VAL A C 1
ATOM 1711 O O . VAL A 1 248 ? 2.877 -4.312 16.429 1.00 98.88 248 VAL A O 1
ATOM 1714 N N . GLY A 1 249 ? 2.440 -4.202 18.621 1.00 98.62 249 GLY A N 1
ATOM 1715 C CA . GLY A 1 249 ? 3.512 -3.289 19.021 1.00 98.62 249 GLY A CA 1
ATOM 1716 C C . GLY A 1 249 ? 2.969 -1.954 19.529 1.00 98.62 249 GLY A C 1
ATOM 1717 O O . GLY A 1 249 ? 1.800 -1.638 19.318 1.00 98.62 249 GLY A O 1
ATOM 1718 N N . ASP A 1 250 ? 3.832 -1.163 20.159 1.00 98.81 250 ASP A N 1
ATOM 1719 C CA . ASP A 1 250 ? 3.443 0.081 20.836 1.00 98.81 250 ASP A CA 1
ATOM 1720 C C . ASP A 1 250 ? 3.090 1.220 19.859 1.00 98.81 250 ASP A C 1
ATOM 1722 O O . ASP A 1 250 ? 3.475 1.199 18.686 1.00 98.81 250 ASP A O 1
ATOM 1726 N N . GLY A 1 251 ? 2.384 2.238 20.339 1.00 98.75 251 GLY A N 1
ATOM 1727 C CA . GLY A 1 251 ? 1.951 3.406 19.565 1.00 98.75 251 GLY A CA 1
ATOM 1728 C C . GLY A 1 251 ? 0.437 3.573 19.563 1.00 98.75 251 GLY A C 1
ATOM 1729 O O . GLY A 1 251 ? -0.305 2.670 19.946 1.00 98.75 251 GLY A O 1
ATOM 1730 N N . ASP A 1 252 ? -0.037 4.740 19.144 1.00 98.88 252 ASP A N 1
ATOM 1731 C CA . ASP A 1 252 ? -1.470 5.016 19.136 1.00 98.88 252 ASP A CA 1
ATOM 1732 C C . ASP A 1 252 ? -2.162 4.305 17.961 1.00 98.88 252 ASP A C 1
ATOM 1734 O O . ASP A 1 252 ? -1.641 4.244 16.849 1.00 98.88 252 ASP A O 1
ATOM 1738 N N . ALA A 1 253 ? -3.363 3.770 18.183 1.00 98.88 253 ALA A N 1
ATOM 1739 C CA . ALA A 1 253 ? -4.158 3.088 17.165 1.00 98.88 253 ALA A CA 1
ATOM 1740 C C . ALA A 1 253 ? -5.566 3.683 17.084 1.00 98.88 253 ALA A C 1
ATOM 1742 O O . ALA A 1 253 ? -6.387 3.503 17.986 1.00 98.88 253 ALA A O 1
ATOM 1743 N N . LEU A 1 254 ? -5.863 4.373 15.984 1.00 98.81 254 LEU A N 1
ATOM 1744 C CA . LEU A 1 254 ? -7.169 4.963 15.707 1.00 98.81 254 LEU A CA 1
ATOM 1745 C C . LEU A 1 254 ? -7.786 4.313 14.464 1.00 98.81 254 LEU A C 1
ATOM 1747 O O . LEU A 1 254 ? -7.205 4.352 13.378 1.00 98.81 254 LEU A O 1
ATOM 1751 N N . ALA A 1 255 ? -8.992 3.764 14.604 1.00 98.69 255 ALA A N 1
ATOM 1752 C CA . ALA A 1 255 ? -9.727 3.149 13.504 1.00 98.69 255 ALA A CA 1
ATOM 1753 C C . ALA A 1 255 ? -11.196 3.595 13.468 1.00 98.69 255 ALA A C 1
ATOM 1755 O O . ALA A 1 255 ? -11.917 3.479 14.461 1.00 98.69 255 ALA A O 1
ATOM 1756 N N . LEU A 1 256 ? -11.652 4.045 12.294 1.00 98.81 256 LEU A N 1
ATOM 1757 C CA . LEU A 1 256 ? -13.069 4.200 11.956 1.00 98.81 256 LEU A CA 1
ATOM 1758 C C . LEU A 1 256 ? -13.470 3.095 10.981 1.00 98.81 256 LEU A C 1
ATOM 1760 O O . LEU A 1 256 ? -12.867 2.953 9.918 1.00 98.81 256 LEU A O 1
ATOM 1764 N N . MET A 1 257 ? -14.496 2.330 11.338 1.00 98.75 257 MET A N 1
ATOM 1765 C CA . MET A 1 257 ? -14.884 1.116 10.633 1.00 98.75 257 MET A CA 1
ATOM 1766 C C . MET A 1 257 ? -16.390 1.070 10.398 1.00 98.75 257 MET A C 1
ATOM 1768 O O . MET A 1 257 ? -17.176 1.079 11.345 1.00 98.75 257 MET A O 1
ATOM 1772 N N . VAL A 1 258 ? -16.800 0.973 9.135 1.00 98.50 258 VAL A N 1
ATOM 1773 C CA . VAL A 1 258 ? -18.208 0.841 8.739 1.00 98.50 258 VAL A CA 1
ATOM 1774 C C . VAL A 1 258 ? -18.355 -0.382 7.840 1.00 98.50 258 VAL A C 1
ATOM 1776 O O . VAL A 1 258 ? -17.800 -0.399 6.741 1.00 98.50 258 VAL A O 1
ATOM 1779 N N . ALA A 1 259 ? -19.062 -1.417 8.302 1.00 96.94 259 ALA A N 1
ATOM 1780 C CA . ALA A 1 259 ? -19.278 -2.632 7.516 1.00 96.94 259 ALA A CA 1
ATOM 1781 C C . ALA A 1 259 ? -20.487 -3.466 7.963 1.00 96.94 259 ALA A C 1
ATOM 1783 O O . ALA A 1 259 ? -21.271 -3.016 8.783 1.00 96.94 259 ALA A O 1
ATOM 1784 N N . ALA A 1 260 ? -20.666 -4.685 7.437 1.00 95.25 260 ALA A N 1
ATOM 1785 C CA . ALA A 1 260 ? -21.580 -5.670 8.027 1.00 95.25 260 ALA A CA 1
ATOM 1786 C C . ALA A 1 260 ? -20.940 -6.389 9.230 1.00 95.25 260 ALA A C 1
ATOM 1788 O O . ALA A 1 260 ? -21.647 -6.752 10.171 1.00 95.25 260 ALA A O 1
ATOM 1789 N N . GLY A 1 261 ? -19.607 -6.509 9.250 1.00 98.00 261 GLY A N 1
ATOM 1790 C CA . GLY A 1 261 ? -18.829 -6.959 10.406 1.00 98.00 261 GLY A CA 1
ATOM 1791 C C . GLY A 1 261 ? -17.501 -6.212 10.541 1.00 98.00 261 GLY A C 1
ATOM 1792 O O . GLY A 1 261 ? -16.786 -6.039 9.554 1.00 98.00 261 GLY A O 1
ATOM 1793 N N . ASN A 1 262 ? -17.157 -5.795 11.759 1.00 98.69 262 ASN A N 1
ATOM 1794 C CA . ASN A 1 262 ? -15.893 -5.122 12.053 1.00 98.69 262 ASN A CA 1
ATOM 1795 C C . ASN A 1 262 ? -15.128 -5.841 13.172 1.00 98.69 262 ASN A C 1
ATOM 1797 O O . ASN A 1 262 ? -15.702 -6.177 14.211 1.00 98.69 262 ASN A O 1
ATOM 1801 N N . VAL A 1 263 ? -13.816 -5.992 12.994 1.00 98.88 263 VAL A N 1
ATOM 1802 C CA . VAL A 1 263 ? -12.890 -6.480 14.021 1.00 98.88 263 VAL A CA 1
ATOM 1803 C C . VAL A 1 263 ? -11.745 -5.489 14.181 1.00 98.88 263 VAL A C 1
ATOM 1805 O O . VAL A 1 263 ? -11.030 -5.200 13.225 1.00 98.88 263 VAL A O 1
ATOM 1808 N N . PHE A 1 264 ? -11.551 -4.999 15.400 1.00 98.88 264 PHE A N 1
ATOM 1809 C CA . PHE A 1 264 ? -10.425 -4.172 15.804 1.00 98.88 264 PHE A CA 1
ATOM 1810 C C . PHE A 1 264 ? -9.597 -4.923 16.844 1.00 98.88 264 PHE A C 1
ATOM 1812 O O . PHE A 1 264 ? -10.123 -5.416 17.843 1.00 98.88 264 PHE A O 1
ATOM 1819 N N . THR A 1 265 ? -8.289 -5.005 16.635 1.00 98.94 265 THR A N 1
ATOM 1820 C CA . THR A 1 265 ? -7.354 -5.583 17.600 1.00 98.94 265 THR A CA 1
ATOM 1821 C C . THR A 1 265 ? -6.110 -4.716 17.712 1.00 98.94 265 THR A C 1
ATOM 1823 O O . THR A 1 265 ? -5.481 -4.396 16.706 1.00 98.94 265 THR A O 1
ATOM 1826 N N . HIS A 1 266 ? -5.729 -4.369 18.937 1.00 98.88 266 HIS A N 1
ATOM 1827 C CA 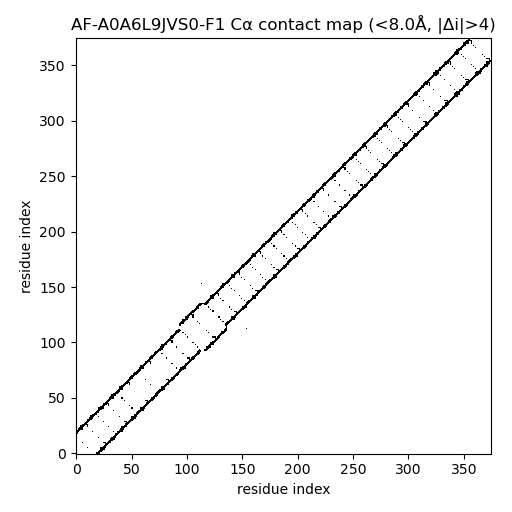. HIS A 1 266 ? -4.459 -3.719 19.232 1.00 98.88 266 HIS A CA 1
ATOM 1828 C C . HIS A 1 266 ? -3.767 -4.451 20.388 1.00 98.88 266 HIS A C 1
ATOM 1830 O O . HIS A 1 266 ? -4.334 -4.588 21.469 1.00 98.88 266 HIS A O 1
ATOM 1836 N N . ILE A 1 267 ? -2.563 -4.960 20.141 1.00 98.88 267 ILE A N 1
ATOM 1837 C CA . ILE A 1 267 ? -1.706 -5.642 21.114 1.00 98.88 267 ILE A CA 1
ATOM 1838 C C . ILE A 1 267 ? -0.424 -4.819 21.259 1.00 98.88 267 ILE A C 1
ATOM 1840 O O . ILE A 1 267 ? 0.372 -4.798 20.330 1.00 98.88 267 ILE A O 1
ATOM 1844 N N . GLY A 1 268 ? -0.205 -4.162 22.391 1.00 98.62 268 GLY A N 1
ATOM 1845 C CA . GLY A 1 268 ? 0.907 -3.224 22.606 1.00 98.62 268 GLY A CA 1
ATOM 1846 C C . GLY A 1 268 ? 0.474 -2.046 23.469 1.00 98.62 268 GLY A C 1
ATOM 1847 O O . GLY A 1 268 ? -0.720 -1.895 23.722 1.00 98.62 268 GLY A O 1
ATOM 1848 N N . ASP A 1 269 ? 1.410 -1.230 23.944 1.00 98.81 269 ASP A N 1
ATOM 1849 C CA . ASP A 1 269 ? 1.090 -0.063 24.771 1.00 98.81 269 ASP A CA 1
ATOM 1850 C C . ASP A 1 269 ? 0.763 1.164 23.905 1.00 98.81 269 ASP A C 1
ATOM 1852 O O . ASP A 1 269 ? 1.387 1.395 22.873 1.00 98.81 269 ASP A O 1
ATOM 1856 N N . GLY A 1 270 ? -0.212 1.974 24.320 1.00 98.69 270 GLY A N 1
ATOM 1857 C CA . GLY A 1 270 ? -0.621 3.178 23.590 1.00 98.69 270 GLY A CA 1
ATOM 1858 C C . GLY A 1 270 ? -2.127 3.415 23.598 1.00 98.69 270 GLY A C 1
ATOM 1859 O O . GLY A 1 270 ? -2.919 2.565 24.027 1.00 98.69 270 GLY A O 1
ATOM 1860 N N . THR A 1 271 ? -2.538 4.588 23.124 1.00 98.81 271 THR A N 1
ATOM 1861 C CA . THR A 1 271 ? -3.952 4.957 23.046 1.00 98.81 271 THR A CA 1
ATOM 1862 C C . THR A 1 271 ? -4.650 4.126 21.979 1.00 98.81 271 THR A C 1
ATOM 1864 O O . THR A 1 271 ? -4.123 3.912 20.892 1.00 98.81 271 THR A O 1
ATOM 1867 N N . SER A 1 272 ? -5.862 3.653 22.257 1.00 98.88 272 SER A N 1
ATOM 1868 C CA . SER A 1 272 ? -6.680 2.927 21.280 1.00 98.88 272 SER A CA 1
ATOM 1869 C C . SER A 1 272 ? -8.039 3.585 21.126 1.00 98.88 272 SER A C 1
ATOM 1871 O O . SER A 1 272 ? -8.752 3.744 22.112 1.00 98.88 272 SER A O 1
ATOM 1873 N N . VAL A 1 273 ? -8.418 3.947 19.903 1.00 98.88 273 VAL A N 1
ATOM 1874 C CA . VAL A 1 273 ? -9.744 4.489 19.586 1.00 98.88 273 VAL A CA 1
ATOM 1875 C C . VAL A 1 273 ? -10.373 3.658 18.479 1.00 98.88 273 VAL A C 1
ATOM 1877 O O . VAL A 1 273 ? -9.897 3.661 17.345 1.00 98.88 273 VAL A O 1
ATOM 1880 N N . ALA A 1 274 ? -11.466 2.974 18.802 1.00 98.69 274 ALA A N 1
ATOM 1881 C CA . ALA A 1 274 ? -12.234 2.179 17.853 1.00 98.69 274 ALA A CA 1
ATOM 1882 C C . ALA A 1 274 ? -13.644 2.762 17.691 1.00 98.69 274 ALA A C 1
ATOM 1884 O O . ALA A 1 274 ? -14.460 2.724 18.613 1.00 98.69 274 ALA A O 1
ATOM 1885 N N . LEU A 1 275 ? -13.938 3.300 16.508 1.00 98.81 275 LEU A N 1
ATOM 1886 C CA . LEU A 1 275 ? -15.268 3.768 16.121 1.00 98.81 275 LEU A CA 1
ATOM 1887 C C . LEU A 1 275 ? -15.837 2.779 15.107 1.00 98.81 275 LEU A C 1
ATOM 1889 O O . LEU A 1 275 ? -15.305 2.648 14.007 1.00 98.81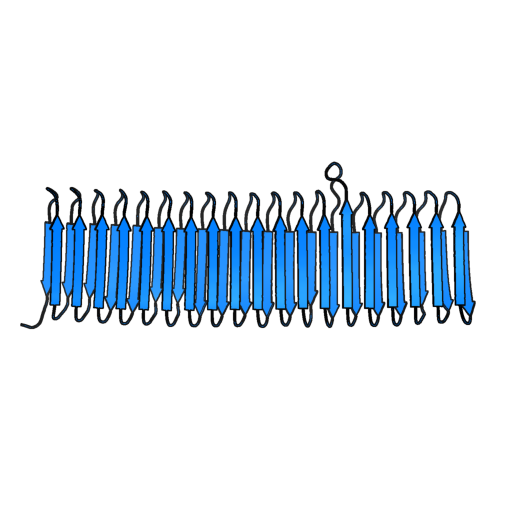 275 LEU A O 1
ATOM 1893 N N . MET A 1 276 ? -16.879 2.041 15.480 1.00 98.81 276 MET A N 1
ATOM 1894 C CA . MET A 1 276 ? -17.315 0.863 14.732 1.00 98.81 276 MET A CA 1
ATOM 1895 C C . MET A 1 276 ? -18.831 0.873 14.521 1.00 98.81 276 MET A C 1
ATOM 1897 O O . MET A 1 276 ? -19.604 0.972 15.473 1.00 98.81 276 MET A O 1
ATOM 1901 N N . GLN A 1 277 ? -19.262 0.734 13.270 1.00 98.62 277 GLN A N 1
ATOM 1902 C CA . GLN A 1 277 ? -20.664 0.568 12.894 1.00 98.62 277 GLN A CA 1
ATOM 1903 C C . GLN A 1 277 ? -20.816 -0.660 11.993 1.00 98.62 277 GLN A C 1
ATOM 1905 O O . GLN A 1 277 ? -20.315 -0.668 10.869 1.00 98.62 277 GLN A O 1
ATOM 1910 N N . ALA A 1 278 ? -21.483 -1.699 12.497 1.00 97.81 278 ALA A N 1
ATOM 1911 C CA . ALA A 1 278 ? -21.750 -2.943 11.771 1.00 97.81 278 ALA A CA 1
ATOM 1912 C C . ALA A 1 278 ? -22.817 -3.798 12.452 1.00 97.81 278 ALA A C 1
ATOM 1914 O O . ALA A 1 278 ? -23.190 -3.509 13.578 1.00 97.81 278 ALA A O 1
ATOM 1915 N N . GLU A 1 279 ? -23.308 -4.873 11.822 1.00 97.38 279 GLU A N 1
ATOM 1916 C CA . GLU A 1 279 ? -24.199 -5.806 12.529 1.00 97.38 279 GLU A CA 1
ATOM 1917 C C . GLU A 1 279 ? -23.488 -6.470 13.715 1.00 97.38 279 GLU A C 1
ATOM 1919 O O . GLU A 1 279 ? -24.091 -6.627 14.778 1.00 97.38 279 GLU A O 1
ATOM 1924 N N . GLY A 1 280 ? -22.210 -6.813 13.546 1.00 97.94 280 GLY A N 1
ATOM 1925 C CA . GLY A 1 280 ? -21.341 -7.327 14.600 1.00 97.94 280 GLY A CA 1
ATOM 1926 C C . GLY A 1 280 ? -20.044 -6.530 14.694 1.00 97.94 280 GLY A C 1
ATOM 1927 O O . GLY A 1 280 ? -19.341 -6.375 13.695 1.00 97.94 280 GLY A O 1
ATOM 1928 N N . ASN A 1 281 ? -19.705 -6.059 15.893 1.00 98.75 281 ASN A N 1
ATOM 1929 C CA . ASN A 1 281 ? -18.441 -5.376 16.157 1.00 98.75 281 ASN A CA 1
ATOM 1930 C C . ASN A 1 281 ? -17.672 -6.090 17.276 1.00 98.75 281 ASN A C 1
ATOM 1932 O O . ASN A 1 281 ? -18.232 -6.361 18.340 1.00 98.75 281 ASN A O 1
ATOM 1936 N N . ILE A 1 282 ? -16.380 -6.341 17.056 1.00 98.88 282 ILE A N 1
ATOM 1937 C CA . ILE A 1 282 ? -15.460 -6.878 18.066 1.00 98.88 282 ILE A CA 1
ATOM 1938 C C . ILE A 1 282 ? -14.270 -5.935 18.201 1.00 98.88 282 ILE A C 1
ATOM 1940 O O . ILE A 1 282 ? -13.541 -5.731 17.237 1.00 98.88 282 ILE A O 1
ATOM 1944 N N . ALA A 1 283 ? -14.040 -5.401 19.395 1.00 98.88 283 ALA A N 1
ATOM 1945 C CA . ALA A 1 283 ? -12.854 -4.620 19.719 1.00 98.88 283 ALA A CA 1
ATOM 1946 C C . ALA A 1 283 ? -12.052 -5.321 20.819 1.00 98.88 283 ALA A C 1
ATOM 1948 O O . ALA A 1 283 ? -12.600 -5.749 21.836 1.00 98.88 283 ALA A O 1
ATOM 1949 N N . THR A 1 284 ? -10.744 -5.454 20.630 1.00 98.88 284 THR A N 1
ATOM 1950 C CA . THR A 1 284 ? -9.840 -6.038 21.625 1.00 98.88 284 THR A CA 1
ATOM 1951 C C . THR A 1 284 ? -8.584 -5.191 21.768 1.00 98.88 284 THR A C 1
ATOM 1953 O O . THR A 1 284 ? -7.875 -4.958 20.792 1.00 98.88 284 THR A O 1
ATOM 1956 N N . LYS A 1 285 ? -8.293 -4.755 22.993 1.00 98.81 285 LYS A N 1
ATOM 1957 C CA . LYS A 1 285 ? -7.015 -4.152 23.378 1.00 98.81 285 LYS A CA 1
ATOM 1958 C C . LYS A 1 285 ? -6.303 -5.066 24.369 1.00 98.81 285 LYS A C 1
ATOM 1960 O O . LYS A 1 285 ? -6.899 -5.463 25.367 1.00 98.81 285 LYS A O 1
ATOM 1965 N N . VAL A 1 286 ? -5.038 -5.375 24.110 1.00 98.81 286 VAL A N 1
ATOM 1966 C CA . VAL A 1 286 ? -4.130 -6.036 25.055 1.00 98.81 286 VAL A CA 1
ATOM 1967 C C . VAL A 1 286 ? -2.898 -5.151 25.239 1.00 98.81 286 VAL A C 1
ATOM 1969 O O . VAL A 1 286 ? -2.282 -4.757 24.256 1.00 98.81 286 VAL A O 1
ATOM 1972 N N . GLY A 1 287 ? -2.545 -4.825 26.477 1.00 98.50 287 GLY A N 1
ATOM 1973 C CA . GLY A 1 287 ? -1.484 -3.872 26.821 1.00 98.50 287 GLY A CA 1
ATOM 1974 C C . GLY A 1 287 ? -2.048 -2.584 27.408 1.00 98.50 287 GLY A C 1
ATOM 1975 O O . GLY A 1 287 ? -3.259 -2.369 27.403 1.00 98.50 287 GLY A O 1
ATOM 1976 N N . ASN A 1 288 ? -1.174 -1.703 27.869 1.00 98.75 288 ASN A N 1
ATOM 1977 C CA . ASN A 1 288 ? -1.548 -0.523 28.635 1.00 98.75 288 ASN A CA 1
ATOM 1978 C C . ASN A 1 288 ? -1.981 0.646 27.740 1.00 98.75 288 ASN A C 1
ATOM 1980 O O . ASN A 1 288 ? -1.629 0.714 26.559 1.00 98.75 288 ASN A O 1
ATOM 1984 N N . GLY A 1 289 ? -2.726 1.589 28.310 1.00 98.38 289 GLY A N 1
ATOM 1985 C CA . GLY A 1 289 ? -3.052 2.868 27.680 1.00 98.38 289 GLY A CA 1
ATOM 1986 C C . GLY A 1 289 ? -4.538 3.204 27.695 1.00 98.38 289 GLY A C 1
ATOM 1987 O O . GLY A 1 289 ? -5.404 2.368 27.962 1.00 98.38 289 GLY A O 1
ATOM 1988 N N . MET A 1 290 ? -4.846 4.470 27.412 1.00 98.62 290 MET A N 1
ATOM 1989 C CA . MET A 1 290 ? -6.231 4.920 27.320 1.00 98.62 290 MET A CA 1
ATOM 1990 C C . MET A 1 290 ? -6.935 4.219 26.155 1.00 98.62 290 MET A C 1
ATOM 1992 O O . MET A 1 290 ? -6.440 4.220 25.031 1.00 98.62 290 MET A O 1
ATOM 1996 N N . THR A 1 291 ? -8.116 3.660 26.405 1.00 98.75 291 THR A N 1
ATOM 1997 C CA . THR A 1 291 ? -8.902 2.984 25.371 1.00 98.75 291 THR A CA 1
ATOM 1998 C C . THR A 1 291 ? -10.311 3.556 25.283 1.00 98.75 291 THR A C 1
ATOM 2000 O O . THR A 1 291 ? -11.037 3.610 26.275 1.00 98.75 291 THR A O 1
ATOM 2003 N N . LEU A 1 292 ? -10.700 3.965 24.078 1.00 98.81 292 LEU A N 1
ATOM 2004 C CA . LEU A 1 292 ? -12.008 4.497 23.722 1.00 98.81 292 LEU A CA 1
ATOM 2005 C C . LEU A 1 292 ? -12.662 3.585 22.679 1.00 98.81 292 LEU A C 1
ATOM 2007 O O . LEU A 1 292 ? -12.061 3.280 21.649 1.00 98.81 292 LEU A O 1
ATOM 2011 N N . ALA A 1 293 ? -13.909 3.191 22.909 1.00 98.62 293 ALA A N 1
ATOM 2012 C CA . ALA A 1 293 ? -14.690 2.435 21.936 1.00 98.62 293 ALA A CA 1
ATOM 2013 C C . ALA A 1 293 ? -16.098 3.022 21.791 1.00 98.62 293 ALA A C 1
ATOM 2015 O O . ALA A 1 293 ? -16.806 3.195 22.781 1.00 98.62 293 ALA A O 1
ATOM 2016 N N . ALA A 1 294 ? -16.528 3.294 20.562 1.00 98.75 294 ALA A N 1
ATOM 2017 C CA . ALA A 1 294 ? -17.919 3.598 20.240 1.00 98.75 294 ALA A CA 1
ATOM 2018 C C . ALA A 1 294 ? -18.398 2.589 19.197 1.00 98.75 294 ALA A C 1
ATOM 2020 O O . ALA A 1 294 ? -17.904 2.580 18.071 1.00 98.75 294 ALA A O 1
ATOM 2021 N N . MET A 1 295 ? -19.318 1.708 19.586 1.00 98.81 295 MET A N 1
ATOM 2022 C CA . MET A 1 295 ? -19.721 0.557 18.781 1.00 98.81 295 M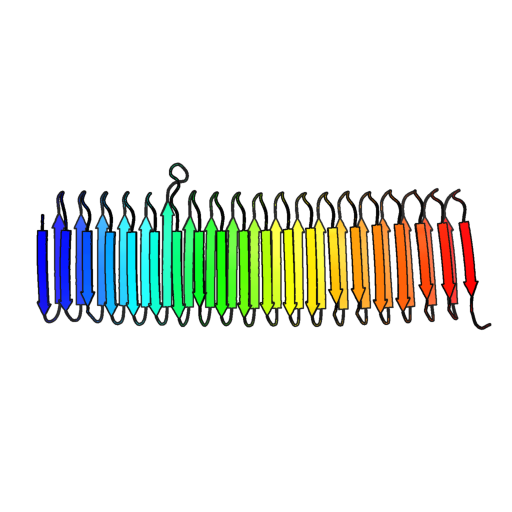ET A CA 1
ATOM 2023 C C . MET A 1 295 ? -21.240 0.531 18.635 1.00 98.81 295 MET A C 1
ATOM 2025 O O . MET A 1 295 ? -21.967 0.522 19.630 1.00 98.81 295 MET A O 1
ATOM 2029 N N . ILE A 1 296 ? -21.714 0.525 17.389 1.00 98.62 296 ILE A N 1
ATOM 2030 C CA . ILE A 1 296 ? -23.137 0.493 17.040 1.00 98.62 296 ILE A CA 1
ATOM 2031 C C . ILE A 1 296 ? -23.406 -0.749 16.188 1.00 98.62 296 ILE A C 1
ATOM 2033 O O . ILE A 1 296 ? -22.827 -0.890 15.107 1.00 98.62 296 ILE A O 1
ATOM 2037 N N . GLY A 1 297 ? -24.289 -1.638 16.653 1.00 97.50 297 GLY A N 1
ATOM 2038 C CA . GLY A 1 297 ? -24.558 -2.904 15.965 1.00 97.50 297 GLY A CA 1
ATOM 2039 C C . GLY A 1 297 ? -25.578 -3.815 16.624 1.00 97.50 297 GLY A C 1
ATOM 2040 O O . GLY A 1 297 ? -26.041 -3.535 17.713 1.00 97.50 297 GLY A O 1
ATOM 2041 N N . LYS A 1 298 ? -25.959 -4.935 16.001 1.00 97.62 298 LYS A N 1
ATOM 2042 C CA . LYS A 1 298 ? -26.831 -5.928 16.665 1.00 97.62 298 LYS A CA 1
ATOM 2043 C C . LYS A 1 298 ? -26.105 -6.593 17.835 1.00 97.62 298 LYS A C 1
ATOM 2045 O O . LYS A 1 298 ? -26.739 -6.858 18.854 1.00 97.62 298 LYS A O 1
ATOM 2050 N N . ALA A 1 299 ? -24.802 -6.826 17.694 1.00 97.81 299 ALA A N 1
ATOM 2051 C CA . ALA A 1 299 ? -23.943 -7.364 18.737 1.00 97.81 299 ALA A CA 1
ATOM 2052 C C . ALA A 1 299 ? -22.617 -6.594 18.815 1.00 97.81 299 ALA A C 1
ATOM 2054 O O . ALA A 1 299 ? -21.933 -6.423 17.806 1.00 97.81 299 ALA A O 1
ATOM 2055 N N . ASN A 1 300 ? -22.240 -6.170 20.020 1.00 98.69 300 ASN A N 1
ATOM 2056 C CA . ASN A 1 300 ? -20.976 -5.493 20.288 1.00 98.69 300 ASN A CA 1
ATOM 2057 C C . ASN A 1 300 ? -20.220 -6.222 21.402 1.00 98.69 300 ASN A C 1
ATOM 2059 O O . ASN A 1 300 ? -20.763 -6.426 22.488 1.00 98.69 300 ASN A O 1
ATOM 2063 N N . LEU A 1 301 ? -18.961 -6.576 21.146 1.00 98.81 301 LEU A N 1
ATOM 2064 C CA . LEU A 1 301 ? -18.052 -7.163 22.126 1.00 98.81 301 LEU A CA 1
ATOM 2065 C C . LEU A 1 301 ? -16.795 -6.305 22.232 1.00 98.81 301 LEU A C 1
ATOM 2067 O O . LEU A 1 301 ? -16.032 -6.202 21.275 1.00 98.81 301 LEU A O 1
ATOM 2071 N N . PHE A 1 302 ? -16.548 -5.735 23.404 1.00 98.88 302 PHE A N 1
ATOM 2072 C CA . PHE A 1 302 ? -15.332 -4.989 23.684 1.00 98.88 302 PHE A CA 1
ATOM 2073 C C . PHE A 1 302 ? -14.574 -5.622 24.848 1.00 98.88 302 PHE A C 1
ATOM 2075 O O . PHE A 1 302 ? -15.136 -5.905 25.905 1.00 98.88 302 PHE A O 1
ATOM 2082 N N . THR A 1 303 ? -13.286 -5.878 24.647 1.00 98.88 303 THR A N 1
ATOM 2083 C CA . THR A 1 303 ? -12.386 -6.397 25.676 1.00 98.88 303 THR A CA 1
ATOM 2084 C C . THR A 1 303 ? -11.133 -5.537 25.768 1.00 98.88 303 THR A C 1
ATOM 2086 O O . THR A 1 303 ? -10.500 -5.252 24.754 1.00 98.88 303 THR A O 1
ATOM 2089 N N . HIS A 1 304 ? -10.752 -5.151 26.982 1.00 98.81 304 HIS A N 1
ATOM 2090 C CA . HIS A 1 304 ? -9.475 -4.507 27.269 1.00 98.81 304 HIS A CA 1
ATOM 2091 C C . HIS A 1 304 ? -8.761 -5.272 28.388 1.00 98.81 304 HIS A C 1
ATOM 2093 O O . HIS A 1 304 ? -9.304 -5.431 29.478 1.00 98.81 304 HIS A O 1
ATOM 2099 N N . VAL A 1 305 ? -7.555 -5.762 28.113 1.00 98.81 305 VAL A N 1
ATOM 2100 C CA . VAL A 1 305 ? -6.674 -6.431 29.076 1.00 98.81 305 VAL A CA 1
ATOM 2101 C C . VAL A 1 305 ? -5.389 -5.618 29.207 1.00 98.81 305 VAL A C 1
ATOM 2103 O O . VAL A 1 305 ? -4.585 -5.594 28.282 1.00 98.81 305 VAL A O 1
ATOM 2106 N N . GLY A 1 306 ? -5.185 -4.967 30.344 1.00 98.25 306 GLY A N 1
ATOM 2107 C CA . GLY A 1 306 ? -4.057 -4.064 30.577 1.00 98.25 306 GLY A CA 1
ATOM 2108 C C . GLY A 1 306 ? -4.440 -2.920 31.505 1.00 98.25 306 GLY A C 1
ATOM 2109 O O . GLY A 1 306 ? -5.601 -2.793 31.894 1.00 98.25 306 GLY A O 1
ATOM 2110 N N . GLU A 1 307 ? -3.468 -2.103 31.884 1.00 98.19 307 GLU A N 1
ATOM 2111 C CA . GLU A 1 307 ? -3.704 -0.883 32.657 1.00 98.19 307 GLU A CA 1
ATOM 2112 C C . GLU A 1 307 ? -4.189 0.261 31.751 1.00 98.19 307 GLU A C 1
ATOM 2114 O O . GLU A 1 307 ? -4.002 0.252 30.535 1.00 98.19 307 GLU A O 1
ATOM 2119 N N . GLY A 1 308 ? -4.809 1.277 32.336 1.00 97.56 308 GLY A N 1
ATOM 2120 C CA . GLY A 1 308 ? -5.265 2.475 31.643 1.00 97.56 308 GLY A CA 1
ATOM 2121 C C . GLY A 1 308 ? -6.782 2.637 31.594 1.00 97.56 308 GLY A C 1
ATOM 2122 O O . GLY A 1 308 ? -7.573 1.685 31.581 1.00 97.56 308 GLY A O 1
ATOM 2123 N N . ASN A 1 309 ? -7.193 3.906 31.546 1.00 98.56 309 ASN A N 1
ATOM 2124 C CA . ASN A 1 309 ? -8.600 4.281 31.537 1.00 98.56 309 ASN A CA 1
ATOM 2125 C C . ASN A 1 309 ? -9.325 3.732 30.303 1.00 98.56 309 ASN A C 1
ATOM 2127 O O . ASN A 1 309 ? -8.841 3.840 29.176 1.00 98.56 309 ASN A O 1
ATOM 2131 N N . THR A 1 310 ? -10.522 3.196 30.515 1.00 98.75 310 THR A N 1
ATOM 2132 C CA . THR A 1 310 ? -11.356 2.595 29.471 1.00 98.75 310 THR A CA 1
ATOM 2133 C C . THR A 1 310 ? -12.711 3.284 29.417 1.00 98.75 310 THR A C 1
ATOM 2135 O O . THR A 1 310 ? -13.429 3.317 30.415 1.00 98.75 310 THR A O 1
ATOM 2138 N N . PHE A 1 311 ? -13.094 3.798 28.251 1.00 98.75 311 PHE A N 1
ATOM 2139 C CA . PHE A 1 311 ? -14.411 4.394 28.036 1.00 98.75 311 PHE A CA 1
ATOM 2140 C C . PHE A 1 311 ? -15.099 3.745 26.841 1.00 98.75 311 PHE A C 1
ATOM 2142 O O . PHE A 1 311 ? -14.527 3.661 25.755 1.00 98.75 311 PHE A O 1
ATOM 2149 N N . ALA A 1 312 ? -16.335 3.290 27.036 1.00 98.62 312 ALA A N 1
ATOM 2150 C CA . ALA A 1 312 ? -17.087 2.587 26.006 1.00 98.62 312 ALA A CA 1
ATOM 2151 C C . ALA A 1 312 ? -18.511 3.135 25.849 1.00 98.62 312 ALA A C 1
ATOM 2153 O O . ALA A 1 312 ? -19.227 3.312 26.832 1.00 98.62 312 ALA A O 1
ATOM 2154 N N . ALA A 1 313 ? -18.947 3.341 24.610 1.00 98.75 313 ALA A N 1
ATOM 2155 C CA . ALA A 1 313 ? -20.344 3.535 24.241 1.00 98.75 313 ALA A CA 1
ATOM 2156 C C . ALA A 1 313 ? -20.769 2.372 23.336 1.00 98.75 313 ALA A C 1
ATOM 2158 O O . ALA A 1 313 ? -20.326 2.277 22.193 1.00 98.75 313 ALA A O 1
ATOM 2159 N N . LEU A 1 314 ? -21.594 1.467 23.858 1.00 98.69 314 LEU A N 1
ATOM 2160 C CA . LEU A 1 314 ? -22.011 0.239 23.180 1.00 98.69 314 LEU A CA 1
ATOM 2161 C C . LEU A 1 314 ? -23.526 0.287 22.967 1.00 98.69 314 LEU A C 1
ATOM 2163 O O . LEU A 1 314 ? -24.298 0.210 23.921 1.00 98.69 314 LEU A O 1
ATOM 2167 N N . ILE A 1 315 ? -23.960 0.459 21.722 1.00 98.25 315 ILE A N 1
ATOM 2168 C CA . ILE A 1 315 ? -25.376 0.612 21.376 1.00 98.25 315 ILE A CA 1
ATOM 2169 C C . ILE A 1 315 ? -25.761 -0.523 20.438 1.00 98.25 315 ILE A C 1
ATOM 2171 O O . ILE A 1 315 ? -25.236 -0.640 19.329 1.00 98.25 315 ILE A O 1
ATOM 2175 N N . GLY A 1 316 ? -26.678 -1.380 20.874 1.00 95.25 316 GLY A N 1
ATOM 2176 C CA . GLY A 1 316 ? -26.967 -2.587 20.124 1.00 95.25 316 GLY A CA 1
ATOM 2177 C C . GLY A 1 316 ? -27.918 -3.570 20.763 1.00 95.25 316 GLY A C 1
ATOM 2178 O O . GLY A 1 316 ? -28.338 -3.380 21.886 1.00 95.25 316 GLY A O 1
ATOM 2179 N N . GLY A 1 317 ? -28.278 -4.641 20.058 1.00 93.81 317 GLY A N 1
ATOM 2180 C CA . GLY A 1 317 ? -29.144 -5.685 20.617 1.00 93.81 317 GLY A CA 1
ATOM 2181 C C . GLY A 1 317 ? -28.520 -6.353 21.847 1.00 93.81 317 GLY A C 1
ATOM 2182 O O . GLY A 1 317 ? -29.165 -6.438 22.891 1.00 93.81 317 GLY A O 1
ATOM 2183 N N . ALA A 1 318 ? -27.262 -6.773 21.727 1.00 97.31 318 ALA A N 1
ATOM 2184 C CA . ALA A 1 318 ? -26.462 -7.336 22.808 1.00 97.31 318 ALA A CA 1
ATOM 2185 C C . ALA A 1 318 ? -25.109 -6.621 22.906 1.00 97.31 318 ALA A C 1
ATOM 2187 O O . ALA A 1 318 ? -24.389 -6.510 21.913 1.00 97.31 318 ALA A O 1
ATOM 2188 N N . ASN A 1 319 ? -24.751 -6.171 24.104 1.00 98.62 319 ASN A N 1
ATOM 2189 C CA . ASN A 1 319 ? -23.502 -5.472 24.381 1.00 98.62 319 ASN A CA 1
ATOM 2190 C C . ASN A 1 319 ? -22.737 -6.194 25.490 1.00 98.62 319 ASN A C 1
ATOM 2192 O O . ASN A 1 319 ? -23.297 -6.481 26.549 1.00 98.62 319 ASN A O 1
ATOM 2196 N N . VAL A 1 320 ? -21.453 -6.455 25.257 1.00 98.81 320 VAL A N 1
ATOM 2197 C CA . VAL A 1 320 ? -20.548 -7.059 26.238 1.00 98.81 320 VAL A CA 1
ATOM 2198 C C . VAL A 1 320 ? -19.282 -6.220 26.344 1.00 98.81 320 VAL A C 1
ATOM 2200 O O . VAL A 1 320 ? -18.599 -5.988 25.348 1.00 98.81 320 VAL A O 1
ATOM 2203 N N . LEU A 1 321 ? -18.947 -5.808 27.562 1.00 98.75 321 LEU A N 1
ATOM 2204 C CA . LEU A 1 321 ? -17.678 -5.185 27.917 1.00 98.75 321 LEU A CA 1
ATOM 2205 C C . LEU A 1 321 ? -16.955 -6.039 28.947 1.00 98.75 321 LEU A C 1
ATOM 2207 O O . LEU A 1 321 ? -17.522 -6.368 29.987 1.00 98.75 321 LEU A O 1
ATOM 2211 N N . THR A 1 322 ? -15.686 -6.336 28.697 1.00 98.75 322 THR A N 1
ATOM 2212 C CA . THR A 1 322 ? -14.790 -6.926 29.694 1.00 98.75 322 THR A CA 1
ATOM 2213 C C . THR A 1 322 ? -13.524 -6.091 29.840 1.00 98.75 322 THR A C 1
ATOM 2215 O O . THR A 1 322 ? -12.790 -5.898 28.875 1.00 98.75 322 THR A O 1
ATOM 2218 N N . LYS A 1 323 ? -13.241 -5.625 31.057 1.00 98.62 323 LYS A N 1
ATOM 2219 C CA . LYS A 1 323 ? -11.953 -5.041 31.439 1.00 98.62 323 LYS A CA 1
ATOM 2220 C C . LYS A 1 323 ? -11.218 -5.979 32.391 1.00 98.62 323 LYS A C 1
ATOM 2222 O O . LYS A 1 323 ? -11.790 -6.422 33.385 1.00 98.62 323 LYS A O 1
ATOM 2227 N N . VAL A 1 324 ? -9.940 -6.220 32.128 1.00 98.69 324 VAL A N 1
ATOM 2228 C CA . VAL A 1 324 ? -8.993 -6.834 33.066 1.00 98.69 324 VAL A CA 1
ATOM 2229 C C . VAL A 1 324 ? -7.819 -5.878 33.260 1.00 98.69 324 VAL A C 1
ATOM 2231 O O . VAL A 1 324 ? -7.262 -5.389 32.283 1.00 98.69 324 VAL A O 1
ATOM 2234 N N . GLY A 1 325 ? -7.455 -5.596 34.506 1.00 97.25 325 GLY A N 1
ATOM 2235 C CA . GLY A 1 325 ? -6.434 -4.612 34.887 1.00 97.25 325 GLY A CA 1
ATOM 2236 C C . GLY A 1 325 ? -7.047 -3.466 35.682 1.00 97.25 325 GLY A C 1
ATOM 2237 O O . GLY A 1 325 ? -8.268 -3.387 35.811 1.00 97.25 325 GLY A O 1
ATOM 2238 N N . ASN A 1 326 ? -6.226 -2.573 36.209 1.00 93.81 326 ASN A N 1
ATOM 2239 C CA . ASN A 1 326 ? -6.672 -1.474 37.055 1.00 93.81 326 ASN A CA 1
ATOM 2240 C C . ASN A 1 326 ? -7.051 -0.243 36.208 1.00 93.81 326 ASN A C 1
ATOM 2242 O O . ASN A 1 326 ? -7.245 -0.348 34.994 1.00 93.81 326 ASN A O 1
ATOM 2246 N N . ASP A 1 327 ? -7.253 0.891 36.876 1.00 97.25 327 ASP A N 1
ATOM 2247 C CA . ASP A 1 327 ? -7.781 2.151 36.334 1.00 97.25 327 ASP A CA 1
ATOM 2248 C C . ASP A 1 327 ? -9.281 2.197 36.026 1.00 97.25 327 ASP A C 1
ATOM 2250 O O . ASP A 1 327 ? -10.027 1.215 36.095 1.00 97.25 327 ASP A O 1
ATOM 2254 N N . GLN A 1 328 ? -9.758 3.414 35.778 1.00 98.12 328 GLN A N 1
ATOM 2255 C CA . GLN A 1 328 ? -11.175 3.691 35.634 1.00 98.12 328 GLN A CA 1
ATOM 2256 C C . GLN A 1 328 ? -11.730 3.035 34.371 1.00 98.12 328 GLN A C 1
ATOM 2258 O O . GLN A 1 328 ? -11.199 3.203 33.276 1.00 98.12 328 GLN A O 1
ATOM 2263 N N . THR A 1 329 ? -12.871 2.364 34.507 1.00 98.50 329 THR A N 1
ATOM 2264 C CA . THR A 1 329 ? -13.655 1.894 33.364 1.00 98.50 329 THR A CA 1
ATOM 2265 C C . THR A 1 329 ? -15.065 2.449 33.433 1.00 98.50 329 THR A C 1
ATOM 2267 O O . THR A 1 329 ? -15.814 2.137 34.359 1.00 98.50 329 THR A O 1
ATOM 2270 N N . ALA A 1 330 ? -15.443 3.252 32.443 1.00 98.56 330 ALA A N 1
ATOM 2271 C CA . ALA A 1 330 ? -16.772 3.834 32.328 1.00 98.56 330 ALA A CA 1
ATOM 2272 C C . ALA A 1 330 ? -17.471 3.359 31.051 1.00 98.56 330 ALA A C 1
ATOM 2274 O O . ALA A 1 330 ? -16.861 3.318 29.982 1.00 98.56 330 ALA A O 1
ATOM 2275 N N . ALA A 1 331 ? -18.754 3.016 31.144 1.00 98.44 331 ALA A N 1
ATOM 2276 C CA . ALA A 1 331 ? -19.510 2.559 29.986 1.00 98.44 331 ALA A CA 1
ATOM 2277 C C . ALA A 1 331 ? -20.939 3.107 29.930 1.00 98.44 331 ALA A C 1
ATOM 2279 O O . ALA A 1 331 ? -21.651 3.119 30.932 1.00 98.44 331 ALA A O 1
ATOM 2280 N N . LEU A 1 332 ? -21.363 3.490 28.726 1.00 98.56 332 LEU A N 1
ATOM 2281 C CA . LEU A 1 332 ? -22.761 3.648 28.337 1.00 98.56 332 LEU A CA 1
ATOM 2282 C C . LEU A 1 332 ? -23.152 2.426 27.505 1.00 98.56 332 LEU A C 1
ATOM 2284 O O . LEU A 1 332 ? -22.551 2.190 26.457 1.00 98.56 332 LEU A O 1
ATOM 2288 N N . MET A 1 333 ? -24.153 1.665 27.944 1.00 98.56 333 MET A N 1
ATOM 2289 C CA . MET A 1 333 ? -24.654 0.523 27.179 1.00 98.56 333 MET A CA 1
ATOM 2290 C C . MET A 1 333 ? -26.164 0.587 27.006 1.00 98.56 333 MET A C 1
ATOM 2292 O O . MET A 1 333 ? -26.910 0.690 27.978 1.00 98.56 333 MET A O 1
ATOM 2296 N N . ILE A 1 334 ? -26.612 0.523 25.756 1.00 97.94 334 ILE A N 1
ATOM 2297 C CA . ILE A 1 334 ? -28.029 0.590 25.398 1.00 97.94 334 ILE A CA 1
ATOM 2298 C C . ILE A 1 334 ? -28.346 -0.614 24.522 1.00 97.94 334 ILE A C 1
ATOM 2300 O O . ILE A 1 334 ? -27.782 -0.750 23.435 1.00 97.94 334 ILE A O 1
ATOM 2304 N N . GLY A 1 335 ? -29.248 -1.476 24.981 1.00 96.19 335 GLY A N 1
ATOM 2305 C CA . GLY A 1 335 ? -29.548 -2.722 24.291 1.00 96.19 335 GLY A CA 1
ATOM 2306 C C . GLY A 1 335 ? -30.525 -3.633 24.998 1.00 96.19 335 GLY A C 1
ATOM 2307 O O . GLY A 1 335 ? -30.900 -3.364 26.126 1.00 96.19 335 GLY A O 1
ATOM 2308 N N . LYS A 1 336 ? -30.941 -4.732 24.360 1.00 96.25 336 LYS A N 1
ATOM 2309 C CA . LYS A 1 336 ? -31.780 -5.732 25.044 1.00 96.25 336 LYS A CA 1
ATOM 2310 C C . LYS A 1 336 ? -31.007 -6.403 26.175 1.00 96.25 336 LYS A C 1
ATOM 2312 O O . LYS A 1 336 ? -31.562 -6.589 27.251 1.00 96.25 336 LYS A O 1
ATOM 2317 N N . ALA A 1 337 ? -29.736 -6.719 25.934 1.00 97.25 337 ALA A N 1
ATOM 2318 C CA . ALA A 1 337 ? -28.836 -7.295 26.923 1.00 97.25 337 ALA A CA 1
ATOM 2319 C C . ALA A 1 337 ? -27.530 -6.501 27.007 1.00 97.25 337 ALA A C 1
ATOM 2321 O O . ALA A 1 337 ? -26.839 -6.333 26.003 1.00 97.25 337 ALA A O 1
ATOM 2322 N N . ASN A 1 338 ? -27.177 -6.058 28.210 1.00 98.31 338 ASN A N 1
ATOM 2323 C CA . ASN A 1 338 ? -25.941 -5.349 28.509 1.00 98.31 338 ASN A CA 1
ATOM 2324 C C . ASN A 1 338 ? -25.185 -6.092 29.614 1.00 98.31 338 ASN A C 1
ATOM 2326 O O . ASN A 1 338 ? -25.712 -6.282 30.710 1.00 98.31 338 ASN A O 1
ATOM 2330 N N . ILE A 1 339 ? -23.950 -6.502 29.327 1.00 98.56 339 ILE A N 1
ATOM 2331 C CA . ILE A 1 339 ? -23.069 -7.193 30.270 1.00 98.56 339 ILE A CA 1
ATOM 2332 C C . ILE A 1 339 ? -21.772 -6.398 30.398 1.00 98.56 339 ILE A C 1
ATOM 2334 O O . ILE A 1 339 ? -21.032 -6.228 29.433 1.00 98.56 339 ILE A O 1
ATOM 2338 N N . TYR A 1 340 ? -21.482 -5.944 31.609 1.00 98.56 340 TYR A N 1
ATOM 2339 C CA . TYR A 1 340 ? -20.237 -5.291 31.988 1.00 98.56 340 TYR A CA 1
ATOM 2340 C C . TYR A 1 340 ? -19.506 -6.175 32.993 1.00 98.56 340 TYR A C 1
ATOM 2342 O O . TYR A 1 340 ? -20.054 -6.488 34.048 1.00 98.56 340 TYR A O 1
ATOM 2350 N N . SER A 1 341 ? -18.240 -6.479 32.735 1.00 98.50 341 SER A N 1
ATOM 2351 C CA . SER A 1 341 ? -17.348 -7.140 33.688 1.00 98.50 341 SER A CA 1
ATOM 2352 C C . SER A 1 341 ? -16.050 -6.352 33.837 1.00 98.50 341 SER A C 1
ATOM 2354 O O . SER A 1 341 ? -15.418 -6.010 32.840 1.00 98.50 341 SER A O 1
ATOM 2356 N N . HIS A 1 342 ? -15.615 -6.095 35.070 1.00 98.44 342 HIS A N 1
ATOM 2357 C CA . HIS A 1 342 ? -14.307 -5.501 35.354 1.00 98.44 342 HIS A CA 1
ATOM 2358 C C . HIS A 1 342 ? -13.599 -6.285 36.458 1.00 98.44 342 HIS A C 1
ATOM 2360 O O . HIS A 1 342 ? -14.069 -6.351 37.593 1.00 98.44 342 HIS A O 1
ATOM 2366 N N . VAL A 1 343 ? -12.452 -6.866 36.115 1.00 98.50 343 VAL A N 1
ATOM 2367 C CA . VAL A 1 343 ? -11.548 -7.566 37.030 1.00 98.50 343 VAL A CA 1
ATOM 2368 C C . VAL A 1 343 ? -10.327 -6.681 37.282 1.00 98.50 343 VAL A C 1
ATOM 2370 O O . VAL A 1 343 ? -9.539 -6.445 36.370 1.00 98.50 343 VAL A O 1
ATOM 2373 N N . GLY A 1 344 ? -10.182 -6.171 38.503 1.00 96.88 344 GLY A N 1
ATOM 2374 C CA . GLY A 1 344 ? -9.126 -5.234 38.896 1.00 96.88 344 GLY A CA 1
ATOM 2375 C C . GLY A 1 344 ? -9.586 -4.284 40.001 1.00 96.88 344 GLY A C 1
ATOM 2376 O O . GLY A 1 344 ? -10.758 -4.276 40.377 1.00 96.88 344 GLY A O 1
ATOM 2377 N N . ASN A 1 345 ? -8.692 -3.435 40.499 1.00 96.81 345 ASN A N 1
ATOM 2378 C CA . ASN A 1 345 ? -8.972 -2.539 41.629 1.00 96.81 345 ASN A CA 1
ATOM 2379 C C . ASN A 1 345 ? -9.402 -1.121 41.210 1.00 96.81 345 ASN A C 1
ATOM 2381 O O . ASN A 1 345 ? -9.701 -0.289 42.061 1.00 96.81 345 ASN A O 1
ATOM 2385 N N . GLY A 1 346 ? -9.476 -0.833 39.907 1.00 96.94 346 GLY A N 1
ATOM 2386 C CA . GLY A 1 346 ? -9.880 0.481 39.399 1.00 96.94 346 GLY A CA 1
ATOM 2387 C C . GLY A 1 346 ? -11.387 0.771 39.530 1.00 96.94 346 GLY A C 1
ATOM 2388 O O . GLY A 1 346 ? -12.189 -0.168 39.601 1.00 96.94 346 GLY A O 1
ATOM 2389 N N . PRO A 1 347 ? -11.817 2.046 39.536 1.00 98.00 347 PRO A N 1
ATOM 2390 C CA . PRO A 1 347 ? -13.235 2.399 39.576 1.00 98.00 347 PRO A CA 1
ATOM 2391 C C . PRO A 1 347 ? -14.025 1.856 38.378 1.00 98.00 347 PRO A C 1
ATOM 2393 O O . PRO A 1 347 ? -13.524 1.799 37.255 1.00 98.00 347 PRO A O 1
ATOM 2396 N N . SER A 1 348 ? -15.282 1.482 38.606 1.00 98.00 348 SER A N 1
ATOM 2397 C CA . SER A 1 348 ? -16.193 0.963 37.579 1.00 98.00 348 SER A CA 1
ATOM 2398 C C . SER A 1 348 ? -17.471 1.790 37.557 1.00 98.00 348 SER A C 1
ATOM 2400 O O . SER A 1 348 ? -18.174 1.861 38.561 1.00 98.00 348 SER A O 1
ATOM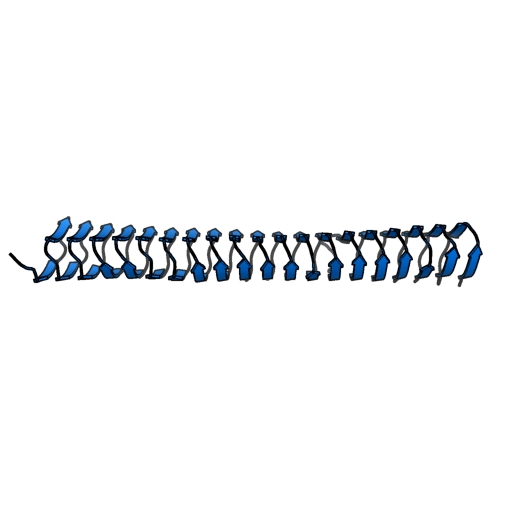 2402 N N . ILE A 1 349 ? -17.769 2.420 36.423 1.00 98.31 349 ILE A N 1
ATOM 2403 C CA . ILE A 1 349 ? -18.929 3.299 36.250 1.00 98.31 349 ILE A CA 1
ATOM 2404 C C . ILE A 1 349 ? -19.763 2.786 35.076 1.00 98.31 349 ILE A C 1
ATOM 2406 O O . ILE A 1 349 ? -19.226 2.526 34.000 1.00 98.31 349 ILE A O 1
ATOM 2410 N N . GLY A 1 350 ? -21.073 2.650 35.256 1.00 97.56 350 GLY A N 1
ATOM 2411 C CA . GLY A 1 350 ? -21.952 2.160 34.199 1.00 97.56 350 GLY A CA 1
ATOM 2412 C C . GLY A 1 350 ? -23.306 2.861 34.140 1.00 97.56 350 GLY A C 1
ATOM 2413 O O . GLY A 1 350 ? -23.968 3.053 35.158 1.00 97.56 350 GLY A O 1
ATOM 2414 N N . LEU A 1 351 ? -23.728 3.214 32.929 1.00 98.19 351 LEU A N 1
ATOM 2415 C CA . LEU A 1 351 ? -25.074 3.678 32.611 1.00 98.19 351 LEU A CA 1
ATOM 2416 C C . LEU A 1 351 ? -25.689 2.699 31.611 1.00 98.19 351 LEU A C 1
ATOM 2418 O O . LEU A 1 351 ? -25.200 2.569 30.489 1.00 98.19 351 LEU A O 1
ATOM 2422 N N . PHE A 1 352 ? -26.743 2.003 32.026 1.00 97.88 352 PHE A N 1
ATOM 2423 C CA . PHE A 1 352 ? -27.318 0.895 31.270 1.00 97.88 352 PHE A CA 1
ATOM 2424 C C . PHE A 1 352 ? -28.800 1.123 30.990 1.00 97.88 352 PHE A C 1
ATOM 2426 O O . PHE A 1 352 ? -29.545 1.512 31.889 1.00 97.88 352 PHE A O 1
ATOM 2433 N N . ALA A 1 353 ? -29.239 0.829 29.769 1.00 96.94 353 ALA A N 1
ATOM 2434 C CA . ALA A 1 353 ? -30.650 0.800 29.400 1.00 96.94 353 ALA A CA 1
ATOM 2435 C C . ALA A 1 353 ? -30.960 -0.485 28.620 1.00 96.94 353 ALA A C 1
ATOM 2437 O O . ALA A 1 353 ? -30.408 -0.693 27.536 1.00 96.94 353 ALA A O 1
ATOM 2438 N N . GLY A 1 354 ? -31.830 -1.340 29.163 1.00 95.44 354 GLY A N 1
ATOM 2439 C CA . GLY A 1 354 ? -32.120 -2.652 28.586 1.00 95.44 354 GLY A CA 1
ATOM 2440 C C . GLY A 1 354 ? -33.029 -3.555 29.407 1.00 95.44 354 GLY A C 1
ATOM 2441 O O . GLY A 1 354 ? -33.292 -3.272 30.571 1.00 95.44 354 GLY A O 1
ATOM 2442 N N . GLU A 1 355 ? -33.504 -4.643 28.796 1.00 95.50 355 GLU A N 1
ATOM 2443 C CA . GLU A 1 355 ? -34.274 -5.695 29.485 1.00 95.50 355 GLU A CA 1
ATOM 2444 C C . GLU A 1 355 ? -33.377 -6.453 30.477 1.00 95.50 355 GLU A C 1
ATOM 2446 O O . GLU A 1 355 ? -33.760 -6.680 31.620 1.00 95.50 355 GLU A O 1
ATOM 2451 N N . LEU A 1 356 ? -32.145 -6.770 30.067 1.00 95.75 356 LEU A N 1
ATOM 2452 C CA . LEU A 1 356 ? -31.117 -7.373 30.909 1.00 95.75 356 LEU A CA 1
ATOM 2453 C C . LEU A 1 356 ? -29.928 -6.423 31.058 1.00 95.75 356 LEU A C 1
ATOM 2455 O O . LEU A 1 356 ? -29.269 -6.090 30.075 1.00 95.75 356 LEU A O 1
ATOM 2459 N N . ASN A 1 357 ? -29.607 -6.054 32.298 1.00 97.19 357 ASN A N 1
ATOM 2460 C CA . ASN A 1 357 ? -28.408 -5.292 32.639 1.00 97.19 357 ASN A CA 1
ATOM 2461 C C . ASN A 1 357 ? -27.640 -6.030 33.738 1.00 97.19 357 ASN A C 1
ATOM 2463 O O . ASN A 1 357 ? -28.186 -6.290 34.808 1.00 97.19 357 ASN A O 1
ATOM 2467 N N . VAL A 1 358 ? -26.377 -6.359 33.476 1.00 97.44 358 VAL A N 1
ATOM 2468 C CA . VAL A 1 358 ? -25.486 -7.039 34.420 1.00 97.44 358 VAL A CA 1
ATOM 2469 C C . VAL A 1 358 ? -24.193 -6.247 34.530 1.00 97.44 358 VAL A C 1
ATOM 2471 O O . VAL A 1 358 ? -23.567 -5.933 33.519 1.00 97.44 358 VAL A O 1
ATOM 2474 N N . MET A 1 359 ? -23.774 -5.955 35.760 1.00 97.56 359 MET A N 1
ATOM 2475 C CA . MET A 1 359 ? -22.464 -5.381 36.049 1.00 97.56 359 MET A CA 1
ATOM 2476 C C . MET A 1 359 ? -21.772 -6.204 37.128 1.00 97.56 359 MET A C 1
ATOM 2478 O O . MET A 1 359 ? -22.267 -6.315 38.247 1.00 97.56 359 MET A O 1
ATOM 2482 N N . THR A 1 360 ? -20.613 -6.751 36.784 1.00 97.56 360 THR A N 1
ATOM 2483 C CA . THR A 1 360 ? -19.791 -7.578 37.662 1.00 97.56 360 THR A CA 1
ATOM 2484 C C . THR A 1 360 ? -18.466 -6.878 37.925 1.00 97.56 360 THR A C 1
ATOM 2486 O O . THR A 1 360 ? -17.744 -6.518 36.992 1.00 97.56 360 THR A O 1
ATOM 2489 N N . LYS A 1 361 ? -18.120 -6.727 39.204 1.00 97.12 361 LYS A N 1
ATOM 2490 C CA . LYS A 1 361 ? -16.814 -6.250 39.658 1.00 97.12 361 LYS A CA 1
ATOM 2491 C C . LYS A 1 361 ? -16.121 -7.345 40.457 1.00 97.12 361 LYS A C 1
ATOM 2493 O O . LYS A 1 361 ? -16.719 -7.919 41.362 1.00 97.12 361 LYS A O 1
ATOM 2498 N N . VAL A 1 362 ? -14.859 -7.608 40.133 1.00 97.00 362 VAL A N 1
ATOM 2499 C CA . VAL A 1 362 ? -13.969 -8.476 40.912 1.00 97.00 362 VAL A CA 1
ATOM 2500 C C . VAL A 1 362 ? -12.741 -7.659 41.306 1.00 97.00 362 VAL A C 1
ATOM 2502 O O . VAL A 1 362 ? -11.992 -7.232 40.430 1.00 97.00 362 VAL A O 1
ATOM 2505 N N . GLY A 1 363 ? -12.555 -7.418 42.605 1.00 94.75 363 GLY A N 1
ATOM 2506 C CA . GLY A 1 363 ? -11.507 -6.556 43.166 1.00 94.75 363 GLY A CA 1
ATOM 2507 C C . GLY A 1 363 ? -12.073 -5.527 44.148 1.00 94.75 363 GLY A C 1
ATOM 2508 O O . GLY A 1 363 ? -13.280 -5.477 44.370 1.00 94.75 363 GLY A O 1
ATOM 2509 N N . GLU A 1 364 ? -11.208 -4.694 44.724 1.00 93.69 364 GLU A N 1
ATOM 2510 C CA . GLU A 1 364 ? -11.569 -3.759 45.810 1.00 93.69 364 GLU A CA 1
ATOM 2511 C C . GLU A 1 364 ? -12.043 -2.376 45.312 1.00 93.69 364 GLU A C 1
ATOM 2513 O O . GLU A 1 364 ? -12.313 -1.473 46.100 1.00 93.69 364 GLU A O 1
ATOM 2518 N N . GLY A 1 365 ? -12.140 -2.185 43.992 1.00 91.62 365 GLY A N 1
ATOM 2519 C CA . GLY A 1 365 ? -12.456 -0.892 43.380 1.00 91.62 365 GLY A CA 1
ATOM 2520 C C . GLY A 1 365 ? -13.921 -0.463 43.509 1.00 91.62 365 GLY A C 1
ATOM 2521 O O . GLY A 1 365 ? -14.841 -1.271 43.366 1.00 91.62 365 GLY A O 1
ATOM 2522 N N . THR A 1 366 ? -14.143 0.845 43.675 1.00 95.44 366 THR A N 1
ATOM 2523 C CA . THR A 1 366 ? -15.481 1.458 43.716 1.00 95.44 366 THR A CA 1
ATOM 2524 C C . THR A 1 366 ? -16.307 1.106 42.481 1.00 95.44 366 THR A C 1
ATOM 2526 O O . THR A 1 366 ? -15.824 1.201 41.351 1.00 95.44 366 THR A O 1
ATOM 2529 N N . THR A 1 367 ? -17.578 0.762 42.689 1.00 95.31 367 THR A N 1
ATOM 2530 C CA . THR A 1 367 ? -18.541 0.490 41.615 1.00 95.31 367 THR A CA 1
ATOM 2531 C C . THR A 1 367 ? -19.751 1.410 41.738 1.00 95.31 367 THR A C 1
ATOM 2533 O O . THR A 1 367 ? -20.352 1.501 42.805 1.00 95.31 367 THR A O 1
ATOM 2536 N N . LEU A 1 368 ? -20.111 2.080 40.643 1.00 96.56 368 LEU A N 1
ATOM 2537 C CA . LEU A 1 368 ? -21.295 2.928 40.523 1.00 96.56 368 LEU A CA 1
ATOM 2538 C C . LEU A 1 368 ? -22.065 2.551 39.255 1.00 96.56 368 LEU A C 1
ATOM 2540 O O . LEU A 1 368 ? -21.498 2.547 38.163 1.00 96.56 368 LEU A O 1
ATOM 2544 N N . ALA A 1 369 ? -23.362 2.278 39.383 1.00 95.56 369 ALA A N 1
ATOM 2545 C CA . ALA A 1 369 ? -24.208 1.935 38.248 1.00 95.56 369 ALA A CA 1
ATOM 2546 C C . ALA A 1 369 ? -25.579 2.610 38.327 1.00 95.56 369 ALA A C 1
ATOM 2548 O O . ALA A 1 369 ? -26.196 2.646 39.390 1.00 95.56 369 ALA A O 1
ATOM 2549 N N . ALA A 1 370 ? -26.077 3.073 37.182 1.00 96.94 370 ALA A N 1
ATOM 2550 C CA . ALA A 1 370 ? -27.481 3.399 36.970 1.00 96.94 370 ALA A CA 1
ATOM 2551 C C . ALA A 1 370 ? -28.026 2.482 35.868 1.00 96.94 370 ALA A C 1
ATOM 2553 O O . ALA A 1 370 ? -27.521 2.488 34.745 1.00 96.94 370 ALA A O 1
ATOM 2554 N N . MET A 1 371 ? -29.022 1.661 36.199 1.00 96.06 371 MET A N 1
ATOM 2555 C CA . MET A 1 371 ? -29.584 0.649 35.302 1.00 96.06 371 MET A CA 1
ATOM 2556 C C . MET A 1 371 ? -31.081 0.885 35.121 1.00 96.06 371 MET A C 1
ATOM 2558 O O . MET A 1 371 ? -31.829 0.904 36.096 1.00 96.06 371 MET A O 1
ATOM 2562 N N . PHE A 1 372 ? -31.514 1.043 33.873 1.00 93.12 372 PHE A N 1
ATOM 2563 C CA . PHE A 1 372 ? -32.906 1.257 33.489 1.00 93.12 372 PHE A CA 1
ATOM 2564 C C . PHE A 1 372 ? -33.398 0.066 32.663 1.00 93.12 372 PHE A C 1
ATOM 2566 O O . PHE A 1 372 ? -32.729 -0.355 31.720 1.00 93.12 372 PHE A O 1
ATOM 2573 N N . GLY A 1 373 ? -34.575 -0.469 32.981 1.00 83.56 373 GLY A N 1
ATOM 2574 C CA . GLY A 1 373 ? -35.146 -1.607 32.261 1.00 83.56 373 GLY A CA 1
ATOM 2575 C C . GLY A 1 373 ? -36.657 -1.713 32.413 1.00 83.56 373 GLY A C 1
ATOM 2576 O O . GLY A 1 373 ? -37.257 -1.018 33.235 1.00 83.56 373 GLY A O 1
ATOM 2577 N N . ARG A 1 374 ? -37.278 -2.567 31.593 1.00 65.75 374 ARG A N 1
ATOM 2578 C CA . ARG A 1 374 ? -38.659 -3.020 31.802 1.00 65.75 374 ARG A CA 1
ATOM 2579 C C . ARG A 1 374 ? -38.602 -4.316 32.606 1.00 65.75 374 ARG A C 1
ATOM 2581 O O . ARG A 1 374 ? -37.913 -5.238 32.181 1.00 65.75 374 ARG A O 1
ATOM 2588 N N . ALA A 1 375 ? -39.261 -4.311 33.765 1.00 51.88 375 ALA A N 1
ATOM 2589 C CA . ALA A 1 375 ? -39.442 -5.489 34.610 1.00 51.88 375 ALA A CA 1
ATOM 2590 C C . ALA A 1 375 ? -40.340 -6.529 33.934 1.00 51.88 375 ALA A C 1
ATOM 2592 O O . ALA A 1 375 ? -41.279 -6.101 33.215 1.00 51.88 375 ALA A O 1
#

InterPro domains:
  IPR011509 RtxA toxin [PF07634] (44-58)
  IPR011509 RtxA toxin [PF07634] (84-95)
  IPR011509 RtxA toxin [PF07634] (101-117)
  IPR011509 RtxA toxin [PF07634] (124-138)
  IPR011509 RtxA toxin [PF07634] (143-159)
  IPR011509 RtxA toxin [PF07634] (162-178)
  IPR011509 RtxA toxin [PF07634] (183-197)
  IPR011509 RtxA toxin [PF07634] (200-217)
  IPR011509 RtxA toxin [PF07634] (221-233)
  IPR011509 RtxA toxin [PF07634] (238-254)
  IPR011509 RtxA toxin [PF07634] (257-274)
  IPR011509 RtxA toxin [PF07634] (278-293)
  IPR011509 RtxA toxin [PF07634] (295-312)
  IPR011509 RtxA toxin [PF07634] (315-327)
  IPR011509 RtxA toxin [PF07634] (333-346)
  IPR011509 RtxA toxin [PF07634] (357-369)

Secondary structure (DSSP, 8-state):
-EEEEEEEEEEEEEEESSS-EEEEEEEEEEEEEEESSS-EEEEEESSEEEEEEESSS-EEEEEEEEEEEEEEESSS-EEEEEEEEEEEEEEESSS-EEEEEEEEEEEEEEE--TTS---EEEEEEEEEEEEEEESSS-EEEEEEEEEEEEEEESSS-EEEEEEEEEEEEEEESSS-EEEEEESSEEEEEEESSS-EEEEEESSEEEEEEESSS-EEEEEEEEEEEEEEESSS-EEEEEEEEEEEEEEESSS-EEEEEESSEEEEEEESSS-EEEEEESSEEEEEEESSS-EEEEEEEEEEEEEEESSS-EEEEEEEEEEEEEEESSS-EEEEEESSEEEEEEESSS-EEEEEESSEEEEEEESS--EEEEEE---

Nearest PDB structures (foldseek):
  8c50-assembly1_A  TM=2.971E-01  e=2.373E+00  Pontibacter korlensis

Sequence (375 aa):
KMDVYAGGAVNVLVRIGDGQYLAHLLAYGNISIHKGNGSSRVRMLGGYNTHTQIGNGDGNWSGKGGFNVITQAGKGSISSVLLGGANALTKLGAGSLVAGMLGGANIISHLSEETETSNTTAIALGGASILTKKGTGHAQAVMGGGANVLTHIGDGNTTGVMLGGANILTKVGSGDSTGIMFGIGNVLTHVGDGLTLGVMAAAGNIFTKVGEGTSIAALTGTGNLFTHVGKGDVWALMGGAVNVFTKVGDGDALALMVAAGNVFTHIGDGTSVALMQAEGNIATKVGNGMTLAAMIGKANLFTHVGEGNTFAALIGGANVLTKVGNDQTAALMIGKANIYSHVGNGPSIGLFAGELNVMTKVGEGTTLAAMFGRA

Foldseek 3Di:
DDADEDEDAEAAEEAAEEEEAEYHYHHQYYHEEAEYYYEYEYEYEHQYAEYEYEEEYEYEYEEAHQEYAYEYAYYYEYDYEYEHQEYEYEYHEAEEYEYEYDHQYEYAEHAYAQVHAYEYEYEYEHNEYEYEAEHHYEYHYEYYEAEYYYEYAYDEEYAYEYYHAEYEYEAHEDYEYAYHEEHQEYEYEHEYEEEYEEEYEHQEYHAEAEEYEEYEYEYEHQEYEAEYAYEYEYYYEEYHQEYEYEYHEYYEYAYAYAHQEYEAEYAYEYEYEAHEEHQEYEHEYHEEEEYEYEYAHQEYHYEYEYYYEAEYEAEHQEYEYEYEEAAEYEYEYEHQAYYAEYEYAHEYYYEEEHQHHYHYYHHNHHYYYDYHHDD

Solvent-accessible surface area (backbone atoms only — not comparable to full-atom values): 15208 Å² total; per-residue (Å²): 111,48,80,47,81,47,65,53,69,65,42,83,45,79,45,79,55,68,42,43,40,38,40,40,35,49,9,47,32,30,41,39,37,40,39,34,40,35,38,36,38,39,40,35,44,21,48,36,30,36,39,39,37,40,38,38,35,36,37,44,39,37,32,40,30,45,31,30,43,36,38,38,40,36,40,39,36,39,41,38,42,34,39,27,47,31,33,38,41,37,37,36,38,36,40,37,40,39,40,40,34,42,21,48,32,31,42,39,36,40,40,30,55,67,91,42,74,26,40,36,41,39,37,28,37,28,46,30,24,41,36,41,39,35,25,20,32,37,41,38,37,42,32,34,37,43,35,32,39,42,36,37,41,34,38,37,40,34,38,40,40,33,44,27,42,35,36,37,40,39,38,33,41,36,40,37,36,37,40,41,34,39,36,52,31,35,37,40,39,38,40,35,36,39,44,37,39,39,42,37,40,15,50,34,35,40,40,39,38,37,40,37,39,39,38,38,37,40,38,38,25,46,34,34,41,39,39,37,40,35,37,39,39,34,43,38,42,38,40,35,46,31,38,38,40,38,39,35,41,32,38,38,39,39,38,42,37,42,25,50,29,36,38,43,37,37,37,35,40,34,41,35,38,42,39,38,40,17,48,35,35,38,40,40,38,34,42,34,34,45,34,40,39,40,36,41,23,50,33,33,41,40,38,38,38,33,40,39,42,35,42,36,40,33,39,23,46,34,30,39,41,39,39,34,40,36,44,43,35,39,38,42,35,40,23,50,33,31,40,39,38,37,40,30,55,24,41,37,39,39,42,37,39,24,64,38,76,45,80,48,76,46,66,88,29,58,75,48,77,49,80,46,64,67,133

Mean predicted aligned error: 4.34 Å